Protein AF-A0A812Z014-F1 (afdb_monomer_lite)

Secondary structure (DSSP, 8-state):
------------------------TT-EEEEEEESTT--EEEEEEEEEEEEEETTEEEEEEEEEEEEEE--SS-TTTSSS--SEEEE-SSS-TTS--SSGGG--SHHHHHHHHSS--SEEEEEE--STT--EEEEESS-SSPPPTT-EEEEB----SSS--SB-B-S-SSS--SEEEEEETTEEEEEEEHHHHHHHHHSSSSEEE-TTS-SEEE-HHHHHHHHHHHHHHHHHH-HHHHHHHHHHHHHHTSHHHHTTS---EEHHHHHHHHHT---EEEE-STT-EEEE-GGGSEEESSTT--EEEE-EEE-SSS-EEE-HHHHBTEEEEEE-SSTTS-EEEEEEE-GGG-S---SSTT-PEEEE--HHHHHSTT---EEEEEETTTTEEEEEEEETT---EEEEEEEEEEE-SSEEEEE-SSSEEEEEE-TTTTSHHHHHHHHHHHHHHHTSSSEEE---GGGEEEEEE-SSHHHHHHHHHHHHHHHSPPPS-STTTT-SSS------GGGSSSS-TTTS-----SSPPP-------PPP----

Foldseek 3Di:
DDDDDDDDDDDDPPPPPDDQDDQDPDFFKAKDADDPQSQKIFIFTWWWWWWDALNFIFTAIATATQAMADDDQDCAQPLFGFLAAQALFWEDARQDDQANVPTGFPLVRRVVGHVAQSKKKWFFELDQQRWAWMATHFFPDDQDPPKDKFWWDFDGSDQQRFTATALDPPPPDQWKFKDWPNDTQDIDGRVRRVVLRVPHDFEGEKLQFAFKAAALSNQQVQLVQLLCCCVPPNVPLCVQCDDVNSVCSRSVNLQVDWRFHAPSNLVSSLVRGDWIWTNSYDPDTQTQGSSLQWFAQDPPPRTITGLYYYDPHRGIYNYLSSSNQWIWMFRCSPSRTTMIITSDGSPRVPDHRYPDPPSIWIKGDGSNCCNHRRSFIWTWMWIAVVTAIGIHGYINSDRHHYGYALLRAYLHQLWRWDDDPAQKIFTAGGPCVPPPVSVQLVVQLVVQLVPDPWDKDCDPPPRTRIMTGDPDNSSSSVSSVLSCQPRPQRPPPPNPSNPNPDDDRGDDLCRHPGSNCSNDDPSPRVDDDDDDDDDDDYDDDPPD

Sequence (544 aa):
MSEEMCPEEMSHVQLSKHQMLQPSDSAELYWQAYGADYWMWALGLVGNDTVHWGGFKGFAKVGLALTSNQPEGDLFETVAAAAGIVGLHPGCMTGNCEDSSQFNDLLTALSRDGPMQRAFTMCFNDTSSGGGRMYLGMPADAIPSQATVFPMVPASGSSNPYYSVLSSFTGQTDNVTFSFDGKVLHTVASETWNTNSLSNSQNFLDSGTHGLEIPMSVLEEVIGHVHDRIKHHDDECKHVWGKTNLENLNAKYVVTSYIDASEAMKDCALKHMHDLVINVGPENDLVISKSSFFYEKQPCSGVYHISWTKSGGDHVLLGTAYFWGKNLLFNTTDLASPTLVDLGPADGCTKDYGQIPGNAIPLHGAPGQVLGTDGTITAEVAVGTPPQTVSVQMDTGSQKFFIVHAECRRLVNCFRVLVYDYPYISLHQGNKFHDATCQTQVELLQGALLGSSMSCTNETTDGAWLSCTCQTYQQCYRGLLEAIQEKLVPSQVCGITRKACGEPVDFFPGLSQTFEPANLPSFKFAHPPGDRNLYVKCQHSCEG

pLDDT: mean 78.93, std 19.32, range [26.08, 98.44]

Structure (mmCIF, N/CA/C/O backbone):
data_AF-A0A812Z014-F1
#
_entry.id   AF-A0A812Z014-F1
#
loop_
_atom_site.group_PDB
_atom_site.id
_atom_site.type_symbol
_atom_site.label_atom_id
_atom_site.label_alt_id
_atom_site.label_comp_id
_atom_site.label_asym_id
_atom_site.label_entity_id
_atom_site.label_seq_id
_atom_site.pdbx_PDB_ins_code
_atom_site.Cartn_x
_atom_site.Cartn_y
_atom_site.Cartn_z
_atom_site.occupancy
_atom_site.B_iso_or_equiv
_atom_site.auth_seq_id
_atom_site.auth_comp_id
_atom_site.auth_asym_id
_atom_site.auth_atom_id
_atom_site.pdbx_PDB_model_num
ATOM 1 N N . MET A 1 1 ? 22.828 -63.789 -18.932 1.00 45.62 1 MET A N 1
ATOM 2 C CA . MET A 1 1 ? 23.966 -62.880 -19.169 1.00 45.62 1 MET A CA 1
ATOM 3 C C . MET A 1 1 ? 23.804 -62.336 -20.568 1.00 45.62 1 MET A C 1
ATOM 5 O O . MET A 1 1 ? 24.080 -63.048 -21.522 1.00 45.62 1 MET A O 1
ATOM 9 N N . SER A 1 2 ? 23.250 -61.139 -20.672 1.00 29.41 2 SER A N 1
ATOM 10 C CA . SER A 1 2 ? 23.149 -60.379 -21.913 1.00 29.41 2 SER A CA 1
ATOM 11 C C . SER A 1 2 ? 23.150 -58.916 -21.501 1.00 29.41 2 SER A C 1
ATOM 13 O O . SER A 1 2 ? 22.273 -58.494 -20.750 1.00 29.41 2 SER A O 1
ATOM 15 N N . GLU A 1 3 ? 24.214 -58.230 -21.894 1.00 31.92 3 GLU A N 1
ATOM 16 C CA . GLU A 1 3 ? 24.481 -56.818 -21.652 1.00 31.92 3 GLU A CA 1
ATOM 17 C C . GLU A 1 3 ? 23.421 -55.959 -22.351 1.00 31.92 3 GLU A C 1
ATOM 19 O O . GLU A 1 3 ? 23.136 -56.148 -23.534 1.00 31.92 3 GLU A O 1
ATOM 24 N N . GLU A 1 4 ? 22.824 -55.035 -21.602 1.00 32.25 4 GLU A N 1
ATOM 25 C CA . GLU A 1 4 ? 21.966 -53.977 -22.130 1.00 32.25 4 GLU A CA 1
ATOM 26 C C . GLU A 1 4 ? 22.852 -52.854 -22.680 1.00 32.25 4 GLU A C 1
ATOM 28 O O . GLU A 1 4 ? 23.591 -52.201 -21.944 1.00 32.25 4 GLU A O 1
ATOM 33 N N . MET A 1 5 ? 22.786 -52.658 -23.998 1.00 28.89 5 MET A N 1
ATOM 34 C CA . MET A 1 5 ? 23.329 -51.499 -24.700 1.00 28.89 5 MET A CA 1
ATOM 35 C C . MET A 1 5 ? 22.325 -50.341 -24.621 1.00 28.89 5 MET A C 1
ATOM 37 O O . MET A 1 5 ? 21.177 -50.485 -25.042 1.00 28.89 5 MET A O 1
ATOM 41 N N . CYS A 1 6 ? 22.772 -49.180 -24.142 1.00 29.30 6 CYS A N 1
ATOM 42 C CA . CYS A 1 6 ? 22.082 -47.904 -24.336 1.00 29.30 6 CYS A CA 1
ATOM 43 C C . CYS A 1 6 ? 22.175 -47.468 -25.811 1.00 29.30 6 CYS A C 1
ATOM 45 O O . CYS A 1 6 ? 23.275 -47.520 -26.367 1.00 29.30 6 CYS A O 1
ATOM 47 N N . PRO A 1 7 ? 21.099 -46.962 -26.440 1.00 32.66 7 PRO A N 1
ATOM 48 C CA . PRO A 1 7 ? 21.219 -46.197 -27.669 1.00 32.66 7 PRO A CA 1
ATOM 49 C C . PRO A 1 7 ? 21.417 -44.708 -27.348 1.00 32.66 7 PRO A C 1
ATOM 51 O O . PRO A 1 7 ? 20.499 -44.020 -26.900 1.00 32.66 7 PRO A O 1
ATOM 54 N N . GLU A 1 8 ? 22.631 -44.220 -27.602 1.00 36.81 8 GLU A N 1
ATOM 55 C CA . GLU A 1 8 ? 22.875 -42.829 -27.983 1.00 36.81 8 GLU A CA 1
ATOM 56 C C . GLU A 1 8 ? 22.301 -42.606 -29.387 1.00 36.81 8 GLU A C 1
ATOM 58 O O . GLU A 1 8 ? 22.712 -43.290 -30.316 1.00 36.81 8 GLU A O 1
ATOM 63 N N . GLU A 1 9 ? 21.366 -41.667 -29.536 1.00 32.03 9 GLU A N 1
ATOM 64 C CA . GLU A 1 9 ? 21.197 -40.817 -30.728 1.00 32.03 9 GLU A CA 1
ATOM 65 C C . GLU A 1 9 ? 20.033 -39.842 -30.471 1.00 32.03 9 GLU A C 1
ATOM 67 O O . GLU A 1 9 ? 18.880 -40.099 -30.812 1.00 32.03 9 GLU A O 1
ATOM 72 N N . MET A 1 10 ? 20.321 -38.689 -29.854 1.00 30.62 10 MET A N 1
ATOM 73 C CA . MET A 1 10 ? 19.490 -37.504 -30.076 1.00 30.62 10 MET A CA 1
ATOM 74 C C . MET A 1 10 ? 20.137 -36.668 -31.169 1.00 30.62 10 MET A C 1
ATOM 76 O O . MET A 1 10 ? 21.183 -36.045 -30.996 1.00 30.62 10 MET A O 1
ATOM 80 N N . SER A 1 11 ? 19.462 -36.696 -32.309 1.00 30.17 11 SER A N 1
ATOM 81 C CA . SER A 1 11 ? 19.650 -35.858 -33.478 1.00 30.17 11 SER A CA 1
ATOM 82 C C . SER A 1 11 ? 19.943 -34.398 -33.133 1.00 30.17 11 SER A C 1
ATOM 84 O O . SER A 1 11 ? 19.199 -33.753 -32.391 1.00 30.17 11 SER A O 1
ATOM 86 N N . HIS A 1 12 ? 20.979 -33.866 -33.777 1.00 28.84 12 HIS A N 1
ATOM 87 C CA . HIS A 1 12 ? 21.229 -32.442 -33.944 1.00 28.84 12 HIS A CA 1
ATOM 88 C C . HIS A 1 12 ? 19.955 -31.697 -34.370 1.00 28.84 12 HIS A C 1
ATOM 90 O O . HIS A 1 12 ? 19.551 -31.746 -35.532 1.00 28.84 12 HIS A O 1
ATOM 96 N N . VAL A 1 13 ? 19.365 -30.934 -33.450 1.00 28.14 13 VAL A N 1
ATOM 97 C CA . VAL A 1 13 ? 18.488 -29.821 -33.814 1.00 28.14 13 VAL A CA 1
ATOM 98 C C . VAL A 1 13 ? 19.397 -28.727 -34.371 1.00 28.14 13 VAL A C 1
ATOM 100 O O . VAL A 1 13 ? 20.016 -27.963 -33.633 1.00 28.14 13 VAL A O 1
ATOM 103 N N . GLN A 1 14 ? 19.528 -28.681 -35.699 1.00 26.08 14 GLN A N 1
ATOM 104 C CA . GLN A 1 14 ? 19.987 -27.481 -36.388 1.00 26.08 14 GLN A CA 1
ATOM 105 C C . GLN A 1 14 ? 18.954 -26.381 -36.130 1.00 26.08 14 GLN A C 1
ATOM 107 O O . GLN A 1 14 ? 17.949 -26.278 -36.830 1.00 26.08 14 GLN A O 1
ATOM 112 N N . LEU A 1 15 ? 19.210 -25.548 -35.120 1.00 28.95 15 LEU A N 1
ATOM 113 C CA . LEU A 1 15 ? 18.594 -24.231 -35.019 1.00 28.95 15 LEU A CA 1
ATOM 114 C C . LEU A 1 15 ? 19.005 -23.452 -36.271 1.00 28.95 15 LEU A C 1
ATOM 116 O O . LEU A 1 15 ? 20.139 -22.987 -36.406 1.00 28.95 15 LEU A O 1
ATOM 120 N N . SER A 1 16 ? 18.088 -23.376 -37.235 1.00 27.56 16 SER A N 1
ATOM 121 C CA . SER A 1 16 ? 18.219 -22.489 -38.380 1.00 27.56 16 SER A CA 1
ATOM 122 C C . SER A 1 16 ? 18.462 -21.081 -37.851 1.00 27.56 16 SER A C 1
ATOM 124 O O . SER A 1 16 ? 17.689 -20.610 -37.017 1.00 27.56 16 SER A O 1
ATOM 126 N N . LYS A 1 17 ? 19.515 -20.422 -38.343 1.00 30.55 17 LYS A N 1
ATOM 127 C CA . LYS A 1 17 ? 19.770 -18.988 -38.171 1.00 30.55 17 LYS A CA 1
ATOM 128 C C . LYS A 1 17 ? 18.557 -18.191 -38.667 1.00 30.55 17 LYS A C 1
ATOM 130 O O . LYS A 1 17 ? 18.528 -17.749 -39.812 1.00 30.55 17 LYS A O 1
ATOM 135 N N . HIS A 1 18 ? 17.541 -18.044 -37.826 1.00 31.14 18 HIS A N 1
ATOM 136 C CA . HIS A 1 18 ? 16.631 -16.918 -37.904 1.00 31.14 18 HIS A CA 1
ATOM 137 C C . HIS A 1 18 ? 17.402 -15.685 -37.453 1.00 31.14 18 HIS A C 1
ATOM 139 O O . HIS A 1 18 ? 18.286 -15.764 -36.600 1.00 31.14 18 HIS A O 1
ATOM 145 N N . GLN A 1 19 ? 17.136 -14.587 -38.150 1.00 28.58 19 GLN A N 1
ATOM 146 C CA . GLN A 1 19 ? 17.767 -13.288 -37.989 1.00 28.58 19 GLN A CA 1
ATOM 147 C C . GLN A 1 19 ? 18.010 -12.978 -36.511 1.00 28.58 19 GLN A C 1
ATOM 149 O O . GLN A 1 19 ? 17.067 -12.778 -35.753 1.00 28.58 19 GLN A O 1
ATOM 154 N N . MET A 1 20 ? 19.286 -12.923 -36.122 1.00 26.86 20 MET A N 1
ATOM 155 C CA . MET A 1 20 ? 19.689 -12.209 -34.921 1.00 26.86 20 MET A CA 1
ATOM 156 C C . MET A 1 20 ? 19.217 -10.769 -35.101 1.00 26.86 20 MET A C 1
ATOM 158 O O . MET A 1 20 ? 19.776 -10.028 -35.915 1.00 26.86 20 MET A O 1
ATOM 162 N N . LEU A 1 21 ? 18.158 -10.404 -34.383 1.00 30.67 21 LEU A N 1
ATOM 163 C CA . LEU A 1 21 ? 17.854 -9.013 -34.099 1.00 30.67 21 LEU A CA 1
ATOM 164 C C . LEU A 1 21 ? 19.139 -8.415 -33.521 1.00 30.67 21 LEU A C 1
ATOM 166 O O . LEU A 1 21 ? 19.724 -8.962 -32.586 1.00 30.67 21 LEU A O 1
ATOM 170 N N . GLN A 1 22 ? 19.646 -7.352 -34.146 1.00 29.58 22 GLN A N 1
ATOM 171 C CA . GLN A 1 22 ? 20.680 -6.550 -33.504 1.00 29.58 22 GLN A CA 1
ATOM 172 C C . GLN A 1 22 ? 20.134 -6.113 -32.138 1.00 29.58 22 GLN A C 1
ATOM 174 O O . GLN A 1 22 ? 18.942 -5.799 -32.086 1.00 29.58 22 GLN A O 1
ATOM 179 N N . PRO A 1 23 ? 20.944 -6.104 -31.061 1.00 36.41 23 PRO A N 1
ATOM 180 C CA . PRO A 1 23 ? 20.488 -5.600 -29.776 1.00 36.41 23 PRO A CA 1
ATOM 181 C C . PRO A 1 23 ? 20.097 -4.148 -30.011 1.00 36.41 23 PRO A C 1
ATOM 183 O O . PRO A 1 23 ? 20.948 -3.299 -30.275 1.00 36.41 23 PRO A O 1
ATOM 186 N N . SER A 1 24 ? 18.797 -3.892 -30.069 1.00 41.34 24 SER A N 1
ATOM 187 C CA . SER A 1 24 ? 18.290 -2.561 -30.314 1.00 41.34 24 SER A CA 1
ATOM 188 C C . SER A 1 24 ? 18.588 -1.726 -29.079 1.00 41.34 24 SER A C 1
ATOM 190 O O . SER A 1 24 ? 18.468 -2.198 -27.949 1.00 41.34 24 SER A O 1
ATOM 192 N N . ASP A 1 25 ? 18.908 -0.453 -29.282 1.00 45.00 25 ASP A N 1
ATOM 193 C CA . ASP A 1 25 ? 19.012 0.583 -28.248 1.00 45.00 25 ASP A CA 1
ATOM 194 C C . ASP A 1 25 ? 17.716 0.780 -27.408 1.00 45.00 25 ASP A C 1
ATOM 196 O O . ASP A 1 25 ? 17.571 1.788 -26.716 1.00 45.00 25 ASP A O 1
ATOM 200 N N . SER A 1 26 ? 16.761 -0.158 -27.451 1.00 56.09 26 SER A N 1
ATOM 201 C CA . SER A 1 26 ? 15.334 0.013 -27.174 1.00 56.09 26 SER A CA 1
ATOM 202 C C . SER A 1 26 ? 14.812 -0.670 -25.908 1.00 56.09 26 SER A C 1
ATOM 204 O O . SER A 1 26 ? 13.595 -0.722 -25.738 1.00 56.09 26 SER A O 1
ATOM 206 N N . ALA A 1 27 ? 15.665 -1.236 -25.047 1.00 66.31 27 ALA A N 1
ATOM 207 C CA . ALA A 1 27 ? 15.190 -1.705 -23.746 1.00 66.31 27 ALA A CA 1
ATOM 208 C C . ALA A 1 27 ? 14.760 -0.482 -22.919 1.00 66.31 27 ALA A C 1
ATOM 210 O O . ALA A 1 27 ? 15.575 0.391 -22.607 1.00 66.31 27 ALA A O 1
ATOM 211 N N . GLU A 1 28 ? 13.464 -0.389 -22.637 1.00 82.31 28 GLU A N 1
ATOM 212 C CA . GLU A 1 28 ? 12.870 0.718 -21.893 1.00 82.31 28 GLU A CA 1
ATOM 213 C C . GLU A 1 28 ? 13.277 0.593 -20.415 1.00 82.31 28 GLU A C 1
ATOM 215 O O . GLU A 1 28 ? 13.209 -0.498 -19.850 1.00 82.31 28 GLU A O 1
ATOM 220 N N . LEU A 1 29 ? 13.744 1.672 -19.782 1.00 82.62 29 LEU A N 1
ATOM 221 C CA . LEU A 1 29 ? 14.070 1.658 -18.353 1.00 82.62 29 LEU A CA 1
ATOM 222 C C . LEU A 1 29 ? 12.864 2.098 -17.534 1.00 82.62 29 LEU A C 1
ATOM 224 O O . LEU A 1 29 ? 12.111 2.983 -17.951 1.00 82.62 29 LEU A O 1
ATOM 228 N N . TYR A 1 30 ? 12.735 1.529 -16.338 1.00 84.25 30 TYR A N 1
ATOM 229 C CA . TYR A 1 30 ? 11.836 2.055 -15.320 1.00 84.25 30 TYR A CA 1
ATOM 230 C C . TYR A 1 30 ? 12.599 2.398 -14.050 1.00 84.25 30 TYR A C 1
ATOM 232 O O . TYR A 1 30 ? 13.564 1.733 -13.672 1.00 84.25 30 TYR A O 1
ATOM 240 N N . TRP A 1 31 ? 12.092 3.424 -13.385 1.00 83.31 31 TRP A N 1
ATOM 241 C CA . TRP A 1 31 ? 12.455 3.834 -12.043 1.00 83.31 31 TRP A CA 1
ATOM 242 C C . TRP A 1 31 ? 11.210 3.765 -11.179 1.00 83.31 31 TRP A C 1
ATOM 244 O O . TRP A 1 31 ? 10.155 4.210 -11.624 1.00 83.31 31 TRP A O 1
ATOM 254 N N . GLN A 1 32 ? 11.304 3.244 -9.966 1.00 81.69 32 GLN A N 1
ATOM 255 C CA . GLN A 1 32 ? 10.238 3.332 -8.975 1.00 81.69 32 GLN A CA 1
ATOM 256 C C . GLN A 1 32 ? 10.846 3.677 -7.630 1.00 81.69 32 GLN A C 1
ATOM 258 O O . GLN A 1 32 ? 11.876 3.120 -7.269 1.00 81.69 32 GLN A O 1
ATOM 263 N N . ALA A 1 33 ? 10.189 4.553 -6.882 1.00 77.38 33 ALA A N 1
ATOM 264 C CA . ALA A 1 33 ? 10.568 4.860 -5.519 1.00 77.38 33 ALA A CA 1
ATOM 265 C C . ALA A 1 33 ? 9.333 4.825 -4.615 1.00 77.38 33 ALA A C 1
ATOM 267 O O . ALA A 1 33 ? 8.218 5.066 -5.073 1.00 77.38 33 ALA A O 1
ATOM 268 N N . TYR A 1 34 ? 9.549 4.473 -3.356 1.00 75.38 34 TYR A N 1
ATOM 269 C CA . TYR A 1 34 ? 8.525 4.214 -2.355 1.00 75.38 34 TYR A CA 1
ATOM 270 C C . TYR A 1 34 ? 8.911 4.869 -1.022 1.00 75.38 34 TYR A C 1
ATOM 272 O O . TYR A 1 34 ? 10.100 5.043 -0.716 1.00 75.38 34 TYR A O 1
ATOM 280 N N . GLY A 1 35 ? 7.891 5.191 -0.223 1.00 69.25 35 GLY A N 1
ATOM 281 C CA . GLY A 1 35 ? 8.015 5.897 1.053 1.00 69.25 35 GLY A CA 1
ATOM 282 C C . GLY A 1 35 ? 8.187 7.414 0.897 1.00 69.25 35 GLY A C 1
ATOM 283 O O . GLY A 1 35 ? 8.701 7.892 -0.114 1.00 69.25 35 GLY A O 1
ATOM 284 N N . ALA A 1 36 ? 7.780 8.168 1.925 1.00 57.31 36 ALA A N 1
ATOM 285 C CA . ALA A 1 36 ? 7.699 9.637 1.916 1.00 57.31 36 ALA A CA 1
ATOM 286 C C . ALA A 1 36 ? 9.027 10.367 1.605 1.00 57.31 36 ALA A C 1
ATOM 288 O O . ALA A 1 36 ? 9.008 11.505 1.148 1.00 57.31 36 ALA A O 1
ATOM 289 N N . ASP A 1 37 ? 10.170 9.697 1.782 1.00 54.53 37 ASP A N 1
ATOM 290 C CA . ASP A 1 37 ? 11.511 10.251 1.548 1.00 54.53 37 ASP A CA 1
ATOM 291 C C . ASP A 1 37 ? 12.300 9.505 0.450 1.00 54.53 37 ASP A C 1
ATOM 293 O O . ASP A 1 37 ? 13.533 9.612 0.371 1.00 54.53 37 ASP A O 1
ATOM 297 N N . TYR A 1 38 ? 11.614 8.705 -0.377 1.00 59.06 38 TYR A N 1
ATOM 298 C CA . TYR A 1 38 ? 12.224 7.875 -1.429 1.00 59.06 38 TYR A CA 1
ATOM 299 C C . TYR A 1 38 ? 13.357 6.984 -0.910 1.00 59.06 38 TYR A C 1
ATOM 301 O O . TYR A 1 38 ? 14.344 6.698 -1.602 1.00 59.06 38 TYR A O 1
ATOM 309 N N . TRP A 1 39 ? 13.246 6.570 0.353 1.00 62.38 39 TRP A N 1
ATOM 310 C CA . TRP A 1 39 ? 14.261 5.753 0.997 1.00 62.38 39 TRP A CA 1
ATOM 311 C C . TRP A 1 39 ? 14.411 4.403 0.315 1.00 62.38 39 TRP A C 1
ATOM 313 O O . TRP A 1 39 ? 15.481 3.815 0.386 1.00 62.38 39 TRP A O 1
ATOM 323 N N . MET A 1 40 ? 13.378 3.939 -0.378 1.00 71.94 40 MET A N 1
ATOM 324 C CA . MET A 1 40 ? 13.395 2.693 -1.110 1.00 71.94 40 MET A CA 1
ATOM 325 C C . MET A 1 40 ? 13.126 2.976 -2.583 1.00 71.94 40 MET A C 1
ATOM 327 O O . MET A 1 40 ? 12.212 3.717 -2.937 1.00 71.94 40 MET A O 1
ATOM 331 N N . TRP A 1 41 ? 13.964 2.422 -3.452 1.00 78.12 41 TRP A N 1
ATOM 332 C CA . TRP A 1 41 ? 13.815 2.594 -4.889 1.00 78.12 41 TRP A CA 1
ATOM 333 C C . TRP A 1 41 ? 14.348 1.393 -5.653 1.00 78.12 41 TRP A C 1
ATOM 335 O O . TRP A 1 41 ? 15.230 0.684 -5.170 1.00 78.12 41 TRP A O 1
ATOM 345 N N . ALA A 1 42 ? 13.823 1.193 -6.857 1.00 81.94 42 ALA A N 1
ATOM 346 C CA . ALA A 1 42 ? 14.222 0.172 -7.807 1.00 81.94 42 ALA A CA 1
ATOM 347 C C . ALA A 1 42 ? 14.457 0.802 -9.185 1.00 81.94 42 ALA A C 1
ATOM 349 O O . ALA A 1 42 ? 13.652 1.601 -9.666 1.00 81.94 42 ALA A O 1
ATOM 350 N N . LEU A 1 43 ? 15.553 0.406 -9.829 1.00 84.38 43 LEU A N 1
ATOM 351 C CA . LEU A 1 43 ? 15.873 0.749 -11.212 1.00 84.38 43 LEU A CA 1
ATOM 352 C C . LEU A 1 43 ? 16.096 -0.537 -11.999 1.00 84.38 43 LEU A C 1
ATOM 354 O O . LEU A 1 43 ? 16.774 -1.466 -11.541 1.00 84.38 43 LEU A O 1
ATOM 358 N N . GLY A 1 44 ? 15.540 -0.590 -13.200 1.00 86.75 44 GLY A N 1
ATOM 359 C CA . GLY A 1 44 ? 15.596 -1.802 -13.993 1.00 86.75 44 GLY A CA 1
ATOM 360 C C . GLY A 1 44 ? 15.153 -1.622 -15.430 1.00 86.75 44 GLY A C 1
ATOM 361 O O . GLY A 1 44 ? 14.957 -0.509 -15.916 1.00 86.75 44 GLY A O 1
ATOM 362 N N . LEU A 1 45 ? 15.007 -2.759 -16.100 1.00 87.06 45 LEU A N 1
ATOM 363 C CA . LEU A 1 45 ? 14.547 -2.848 -17.481 1.00 87.06 45 LEU A CA 1
ATOM 364 C C . LEU A 1 45 ? 13.065 -3.198 -17.504 1.00 87.06 45 LEU A C 1
ATOM 366 O O . LEU A 1 45 ? 12.581 -3.899 -16.622 1.00 87.06 45 LEU A O 1
ATOM 370 N N . VAL A 1 46 ? 12.360 -2.761 -18.534 1.00 88.50 46 VAL A N 1
ATOM 371 C CA . VAL A 1 46 ? 10.988 -3.169 -18.813 1.00 88.50 46 VAL A CA 1
ATOM 372 C C . VAL A 1 46 ? 10.989 -4.109 -20.004 1.00 88.50 46 VAL A C 1
ATOM 374 O O . VAL A 1 46 ? 11.541 -3.805 -21.061 1.00 88.50 46 VAL A O 1
ATOM 377 N N . GLY A 1 47 ? 10.344 -5.252 -19.819 1.00 87.50 47 GLY A N 1
ATOM 378 C CA . GLY A 1 47 ? 10.000 -6.189 -20.874 1.00 87.50 47 GLY A CA 1
ATOM 379 C C . GLY A 1 47 ? 8.487 -6.288 -21.022 1.00 87.50 47 GLY A C 1
ATOM 380 O O . GLY A 1 47 ? 7.754 -5.975 -20.092 1.00 87.50 47 GLY A O 1
ATOM 381 N N . ASN A 1 48 ? 8.001 -6.731 -22.177 1.00 88.38 48 ASN A N 1
ATOM 382 C CA . ASN A 1 48 ? 6.636 -7.229 -22.312 1.00 88.38 48 ASN A CA 1
ATOM 383 C C . ASN A 1 48 ? 6.650 -8.751 -22.220 1.00 88.38 48 ASN A C 1
ATOM 385 O O . ASN A 1 48 ? 7.370 -9.374 -22.989 1.00 88.38 48 ASN A O 1
ATOM 389 N N . ASP A 1 49 ? 5.876 -9.360 -21.336 1.00 90.69 49 ASP A N 1
ATOM 390 C CA . ASP A 1 49 ? 5.827 -10.817 -21.218 1.00 90.69 49 ASP A CA 1
ATOM 391 C C . ASP A 1 49 ? 4.392 -11.315 -21.018 1.00 90.69 49 ASP A C 1
ATOM 393 O O . ASP A 1 49 ? 3.468 -10.555 -20.716 1.00 90.69 49 ASP A O 1
ATOM 397 N N . THR A 1 50 ? 4.197 -12.614 -21.216 1.00 91.94 50 THR A N 1
ATOM 398 C CA . THR A 1 50 ? 2.943 -13.280 -20.888 1.00 91.94 50 THR A CA 1
ATOM 399 C C . THR A 1 50 ? 2.809 -13.379 -19.375 1.00 91.94 50 THR A C 1
ATOM 401 O O . THR A 1 50 ? 3.702 -13.896 -18.704 1.00 91.94 50 THR A O 1
ATOM 404 N N . VAL A 1 51 ? 1.671 -12.935 -18.847 1.00 94.00 51 VAL A N 1
ATOM 405 C CA . VAL A 1 51 ? 1.324 -13.049 -17.430 1.00 94.00 51 VAL A CA 1
ATOM 406 C C . VAL A 1 51 ? 0.066 -13.894 -17.279 1.00 94.00 51 VAL A C 1
ATOM 408 O O . VAL A 1 51 ? -0.908 -13.719 -18.013 1.00 94.00 51 VAL A O 1
ATOM 411 N N . HIS A 1 52 ? 0.103 -14.818 -16.325 1.00 94.38 52 HIS A N 1
ATOM 412 C CA . HIS A 1 52 ? -0.996 -15.681 -15.921 1.00 94.38 52 HIS A CA 1
ATOM 413 C C . HIS A 1 52 ? -1.346 -15.393 -14.461 1.00 94.38 52 HIS A C 1
ATOM 415 O O . HIS A 1 52 ? -0.497 -15.540 -13.578 1.00 94.38 52 HIS A O 1
ATOM 421 N N . TRP A 1 53 ? -2.592 -14.993 -14.198 1.00 96.12 53 TRP A N 1
ATOM 422 C CA . TRP A 1 53 ? -3.013 -14.618 -12.850 1.00 96.12 53 TRP A CA 1
ATOM 423 C C . TRP A 1 53 ? -4.519 -14.777 -12.644 1.00 96.12 53 TRP A C 1
ATOM 425 O O . TRP A 1 53 ? -5.301 -14.335 -13.481 1.00 96.12 53 TRP A O 1
ATOM 435 N N . GLY A 1 54 ? -4.938 -15.439 -11.559 1.00 94.25 54 GLY A N 1
ATOM 436 C CA . GLY A 1 54 ? -6.361 -15.621 -11.222 1.00 94.25 54 GLY A CA 1
ATOM 437 C C . GLY A 1 54 ? -7.214 -16.236 -12.342 1.00 94.25 54 GLY A C 1
ATOM 438 O O . GLY A 1 54 ? -8.351 -15.825 -12.548 1.00 94.25 54 GLY A O 1
ATOM 439 N N . GLY A 1 55 ? -6.653 -17.166 -13.124 1.00 95.00 55 GLY A N 1
ATOM 440 C CA . GLY A 1 55 ? -7.327 -17.774 -14.282 1.00 95.00 55 GLY A CA 1
ATOM 441 C C . GLY A 1 55 ? -7.319 -16.923 -15.561 1.00 95.00 55 GLY A C 1
ATOM 442 O O . GLY A 1 55 ? -7.725 -17.410 -16.617 1.00 95.00 55 GLY A O 1
ATOM 443 N N . PHE A 1 56 ? -6.815 -15.689 -15.507 1.00 96.56 56 PHE A N 1
ATOM 444 C CA . PHE A 1 56 ? -6.634 -14.818 -16.666 1.00 96.56 56 PHE A CA 1
ATOM 445 C C . PHE A 1 56 ? -5.231 -14.940 -17.261 1.00 96.56 56 PHE A C 1
ATOM 447 O O . PHE A 1 56 ? -4.271 -15.340 -16.598 1.00 96.56 56 PHE A O 1
ATOM 454 N N . LYS A 1 57 ? -5.125 -14.580 -18.542 1.00 95.06 57 LYS A N 1
ATOM 455 C CA . LYS A 1 57 ? -3.878 -14.519 -19.303 1.00 95.06 57 LYS A CA 1
ATOM 456 C C . LYS A 1 57 ? -3.855 -13.223 -20.109 1.00 95.06 57 LYS A C 1
ATOM 458 O O . LYS A 1 57 ? -4.849 -12.913 -20.758 1.00 95.06 57 LYS A O 1
ATOM 463 N N . GLY A 1 58 ? -2.727 -12.521 -20.118 1.00 92.56 58 GLY A N 1
ATOM 464 C CA . GLY A 1 58 ? -2.526 -11.326 -20.943 1.00 92.56 58 GLY A CA 1
ATOM 465 C C . GLY A 1 58 ? -1.052 -11.061 -21.231 1.00 92.56 58 GLY A C 1
ATOM 466 O O . GLY A 1 58 ? -0.183 -11.767 -20.715 1.00 92.56 58 GLY A O 1
ATOM 467 N N . PHE A 1 59 ? -0.775 -10.067 -22.075 1.00 92.75 59 PHE A N 1
ATOM 468 C CA . PHE A 1 59 ? 0.581 -9.654 -22.426 1.00 92.75 59 PHE A CA 1
ATOM 469 C C . PHE A 1 59 ? 0.863 -8.277 -21.815 1.00 92.75 59 PHE A C 1
ATOM 471 O O . PHE A 1 59 ? 0.335 -7.251 -22.252 1.00 92.75 59 PHE A O 1
ATOM 478 N N . ALA A 1 60 ? 1.663 -8.258 -20.752 1.00 92.62 60 ALA A N 1
ATOM 479 C CA . ALA A 1 60 ? 1.832 -7.093 -19.888 1.00 92.62 60 ALA A CA 1
ATOM 480 C C . ALA A 1 60 ? 3.283 -6.616 -19.851 1.00 92.62 60 ALA A C 1
ATOM 482 O O . ALA A 1 60 ? 4.215 -7.396 -20.056 1.00 92.62 60 ALA A O 1
ATOM 483 N N . LYS A 1 61 ? 3.474 -5.332 -19.531 1.00 92.56 61 LYS A N 1
ATOM 484 C CA . LYS A 1 61 ? 4.790 -4.818 -19.157 1.00 92.56 61 LYS A CA 1
ATOM 485 C C . LYS A 1 61 ? 5.170 -5.361 -17.780 1.00 92.56 61 LYS A C 1
ATOM 487 O O . LYS A 1 61 ? 4.391 -5.266 -16.836 1.00 92.56 61 LYS A O 1
ATOM 492 N N . VAL A 1 62 ? 6.377 -5.899 -17.677 1.00 91.12 62 VAL A N 1
ATOM 493 C CA . VAL A 1 62 ? 6.985 -6.399 -16.445 1.00 91.12 62 VAL A CA 1
ATOM 494 C C . VAL A 1 62 ? 8.326 -5.700 -16.281 1.00 91.12 62 VAL A C 1
ATOM 496 O O . VAL A 1 62 ? 9.126 -5.647 -17.213 1.00 91.12 62 VAL A O 1
ATOM 499 N N . GLY A 1 63 ? 8.577 -5.132 -15.110 1.00 90.19 63 GLY A N 1
ATOM 500 C CA . GLY A 1 63 ? 9.888 -4.620 -14.736 1.00 90.19 63 GLY A CA 1
ATOM 501 C C . GLY A 1 63 ? 10.787 -5.735 -14.219 1.00 90.19 63 GLY A C 1
ATOM 502 O O . GLY A 1 63 ? 10.351 -6.572 -13.435 1.00 90.19 63 GLY A O 1
ATOM 503 N N . LEU A 1 64 ? 12.054 -5.717 -14.603 1.00 87.25 64 LEU A N 1
ATOM 504 C CA . LEU A 1 64 ? 13.110 -6.503 -13.985 1.00 87.25 64 LEU A CA 1
ATOM 505 C C . LEU A 1 64 ? 14.043 -5.554 -13.232 1.00 87.25 64 LEU A C 1
ATOM 507 O O . LEU A 1 64 ? 14.860 -4.868 -13.852 1.00 87.25 64 LEU A O 1
ATOM 511 N N . ALA A 1 65 ? 13.916 -5.496 -11.905 1.00 85.75 65 ALA A N 1
ATOM 512 C CA . ALA A 1 65 ? 14.751 -4.649 -11.060 1.00 85.75 65 ALA A CA 1
ATOM 513 C C . ALA A 1 65 ? 16.175 -5.209 -11.021 1.00 85.75 65 ALA A C 1
ATOM 515 O O . ALA A 1 65 ? 16.393 -6.342 -10.585 1.00 85.75 65 ALA A O 1
ATOM 516 N N . LEU A 1 66 ? 17.145 -4.407 -11.457 1.00 78.56 66 LEU A N 1
ATOM 517 C CA . LEU A 1 66 ? 18.561 -4.786 -11.492 1.00 78.56 66 LEU A CA 1
ATOM 518 C C . LEU A 1 66 ? 19.358 -4.141 -10.359 1.00 78.56 66 LEU A C 1
ATOM 520 O O . LEU A 1 66 ? 20.446 -4.605 -10.011 1.00 78.56 66 LEU A O 1
ATOM 524 N N . THR A 1 67 ? 18.832 -3.066 -9.781 1.00 73.50 67 THR A N 1
ATOM 525 C CA . THR A 1 67 ? 19.406 -2.429 -8.604 1.00 73.50 67 THR A CA 1
ATOM 526 C C . THR A 1 67 ? 18.317 -1.793 -7.752 1.00 73.50 67 THR A C 1
ATOM 528 O O . THR A 1 67 ? 17.285 -1.350 -8.264 1.00 73.50 67 THR A O 1
ATOM 531 N N . SER A 1 68 ? 18.556 -1.765 -6.445 1.00 74.38 68 SER A N 1
ATOM 532 C CA . SER A 1 68 ? 17.677 -1.123 -5.480 1.00 74.38 68 SER A CA 1
ATOM 533 C C . SER A 1 68 ? 18.451 -0.573 -4.288 1.00 74.38 68 SER A C 1
ATOM 535 O O . SER A 1 68 ? 19.459 -1.144 -3.861 1.00 74.38 68 SER A O 1
ATOM 537 N N . ASN A 1 69 ? 17.930 0.493 -3.699 1.00 69.50 69 ASN A N 1
ATOM 538 C CA . ASN A 1 69 ? 18.335 1.000 -2.390 1.00 69.50 69 ASN A CA 1
ATOM 539 C C . ASN A 1 69 ? 17.452 0.380 -1.301 1.00 69.50 69 ASN A C 1
ATOM 541 O O . ASN A 1 69 ? 16.244 0.253 -1.497 1.00 69.50 69 ASN A O 1
ATOM 545 N N . GLN A 1 70 ? 18.052 -0.016 -0.179 1.00 60.50 70 GLN A N 1
ATOM 546 C CA . GLN A 1 70 ? 17.332 -0.565 0.969 1.00 60.50 70 GLN A CA 1
ATOM 547 C C . GLN A 1 70 ? 17.871 -0.016 2.311 1.00 60.50 70 GLN A C 1
ATOM 549 O O . GLN A 1 70 ? 19.019 -0.318 2.671 1.00 60.50 70 GLN A O 1
ATOM 554 N N . PRO A 1 71 ? 17.026 0.691 3.081 1.00 41.31 71 PRO A N 1
ATOM 555 C CA . PRO A 1 71 ? 17.085 0.825 4.536 1.00 41.31 71 PRO A CA 1
ATOM 556 C C . PRO A 1 71 ? 16.563 -0.392 5.284 1.00 41.31 71 PRO A C 1
ATOM 558 O O . PRO A 1 71 ? 15.832 -1.193 4.725 1.00 41.31 71 PRO A O 1
ATOM 561 N N . GLU A 1 72 ? 16.925 -0.473 6.567 1.00 34.38 72 GLU A N 1
ATOM 562 C CA . GLU A 1 72 ? 16.303 -1.346 7.574 1.00 34.38 72 GLU A CA 1
ATOM 563 C C . GLU A 1 72 ? 14.774 -1.160 7.582 1.00 34.38 72 GLU A C 1
ATOM 565 O O . GLU A 1 72 ? 14.298 -0.028 7.679 1.00 34.38 72 GLU A O 1
ATOM 570 N N . GLY A 1 73 ? 14.041 -2.273 7.465 1.00 41.28 73 GLY A N 1
ATOM 571 C CA . GLY A 1 73 ? 12.613 -2.317 7.123 1.00 41.28 73 GLY A CA 1
ATOM 572 C C . GLY A 1 73 ? 12.435 -3.045 5.793 1.00 41.28 73 GLY A C 1
ATOM 573 O O . GLY A 1 73 ? 12.130 -2.441 4.768 1.00 41.28 73 GLY A O 1
ATOM 574 N N . ASP A 1 74 ? 12.789 -4.327 5.784 1.00 48.88 74 ASP A N 1
ATOM 575 C CA . ASP A 1 74 ? 13.010 -5.085 4.565 1.00 48.88 74 ASP A CA 1
ATOM 576 C C . ASP A 1 74 ? 11.712 -5.424 3.830 1.00 48.88 74 ASP A C 1
ATOM 578 O O . ASP A 1 74 ? 10.937 -6.266 4.273 1.00 48.88 74 ASP A O 1
ATOM 582 N N . LEU A 1 75 ? 11.582 -4.940 2.593 1.00 43.97 75 LEU A N 1
ATOM 583 C CA . LEU A 1 75 ? 10.669 -5.523 1.592 1.00 43.97 75 LEU A CA 1
ATOM 584 C C . LEU A 1 75 ? 10.820 -7.054 1.449 1.00 43.97 75 LEU A C 1
ATOM 586 O O . LEU A 1 75 ? 9.955 -7.723 0.886 1.00 43.97 75 LEU A O 1
ATOM 590 N N . PHE A 1 76 ? 11.969 -7.599 1.870 1.00 47.59 76 PHE A N 1
ATOM 591 C CA . PHE A 1 76 ? 12.465 -8.910 1.459 1.00 47.59 76 PHE A CA 1
ATOM 592 C C . PHE A 1 76 ? 12.985 -9.812 2.590 1.00 47.59 76 PHE A C 1
ATOM 594 O O . PHE A 1 76 ? 13.335 -10.947 2.288 1.00 47.59 76 PHE A O 1
ATOM 601 N N . GLU A 1 77 ? 13.072 -9.360 3.848 1.00 39.53 77 GLU A N 1
ATOM 602 C CA . GLU A 1 77 ? 13.590 -10.175 4.977 1.00 39.53 77 GLU A CA 1
ATOM 603 C C . GLU A 1 77 ? 12.489 -10.638 5.940 1.00 39.53 77 GLU A C 1
ATOM 605 O O . GLU A 1 77 ? 12.756 -11.377 6.890 1.00 39.53 77 GLU A O 1
ATOM 610 N N . THR A 1 78 ? 11.234 -10.259 5.696 1.00 42.53 78 THR A N 1
ATOM 611 C CA . THR A 1 78 ? 10.112 -10.758 6.495 1.00 42.53 78 THR A CA 1
ATOM 612 C C . THR A 1 78 ? 9.808 -12.210 6.115 1.00 42.53 78 THR A C 1
ATOM 614 O O . THR A 1 78 ? 10.226 -12.701 5.067 1.00 42.53 78 THR A O 1
ATOM 617 N N . VAL A 1 79 ? 9.071 -12.918 6.976 1.00 38.06 79 VAL A N 1
ATOM 618 C CA . VAL A 1 79 ? 8.741 -14.362 6.912 1.00 38.06 79 VAL A CA 1
ATOM 619 C C . VAL A 1 79 ? 8.138 -14.834 5.564 1.00 38.06 79 VAL A C 1
ATOM 621 O O . VAL A 1 79 ? 8.030 -16.032 5.327 1.00 38.06 79 VAL A O 1
ATOM 624 N N . ALA A 1 80 ? 7.793 -13.911 4.661 1.00 48.97 80 ALA A N 1
ATOM 625 C CA . ALA A 1 80 ? 7.395 -14.154 3.280 1.00 48.97 80 ALA A CA 1
ATOM 626 C C . ALA A 1 80 ? 8.070 -13.117 2.360 1.00 48.97 80 ALA A C 1
ATOM 628 O O . ALA A 1 80 ? 7.484 -12.091 2.024 1.00 48.97 80 ALA A O 1
ATOM 629 N N . ALA A 1 81 ? 9.325 -13.363 1.978 1.00 59.84 81 ALA A N 1
ATOM 630 C CA . ALA A 1 81 ? 10.061 -12.490 1.069 1.00 59.84 81 ALA A CA 1
ATOM 631 C C . ALA A 1 81 ? 9.358 -12.413 -0.299 1.00 59.84 81 ALA A C 1
ATOM 633 O O . ALA A 1 81 ? 9.344 -13.389 -1.053 1.00 59.84 81 ALA A O 1
ATOM 634 N N . ALA A 1 82 ? 8.785 -11.258 -0.641 1.00 64.44 82 ALA A N 1
ATOM 635 C CA . ALA A 1 82 ? 8.261 -11.033 -1.981 1.00 64.44 82 ALA A CA 1
ATOM 636 C C . ALA A 1 82 ? 9.424 -10.980 -2.988 1.00 64.44 82 ALA A C 1
ATOM 638 O O . ALA A 1 82 ? 10.454 -10.365 -2.751 1.00 64.44 82 ALA A O 1
ATOM 639 N N . ALA A 1 83 ? 9.291 -11.588 -4.157 1.00 75.38 83 ALA A N 1
ATOM 640 C CA . ALA A 1 83 ? 10.257 -11.441 -5.242 1.00 75.38 83 ALA A CA 1
ATOM 641 C C . ALA A 1 83 ? 10.067 -10.126 -6.020 1.00 75.38 83 ALA A C 1
ATOM 643 O O . ALA A 1 83 ? 10.849 -9.848 -6.925 1.00 75.38 83 ALA A O 1
ATOM 644 N N . GLY A 1 84 ? 9.057 -9.315 -5.699 1.00 84.06 84 GLY A N 1
ATOM 645 C CA . GLY A 1 84 ? 8.713 -8.092 -6.420 1.00 84.06 84 GLY A CA 1
ATOM 646 C C . GLY A 1 84 ? 7.428 -7.445 -5.909 1.00 84.06 84 GLY A C 1
ATOM 647 O O . GLY A 1 84 ? 6.925 -7.817 -4.851 1.00 84.06 84 GLY A O 1
ATOM 648 N N . ILE A 1 85 ? 6.889 -6.500 -6.677 1.00 88.62 85 ILE A N 1
ATOM 649 C CA . ILE A 1 85 ? 5.645 -5.781 -6.369 1.00 88.62 85 ILE A CA 1
ATOM 650 C C . ILE A 1 85 ? 4.735 -5.833 -7.592 1.00 88.62 85 ILE A C 1
ATOM 652 O O . ILE A 1 85 ? 5.196 -5.620 -8.714 1.00 88.62 85 ILE A O 1
ATOM 656 N N . VAL A 1 86 ? 3.445 -6.077 -7.371 1.00 93.31 86 VAL A N 1
ATOM 657 C CA . VAL A 1 86 ? 2.380 -5.834 -8.345 1.00 93.31 86 VAL A CA 1
ATOM 658 C C . VAL A 1 86 ? 1.588 -4.617 -7.890 1.00 93.31 86 VAL A C 1
ATOM 660 O O . VAL A 1 86 ? 0.795 -4.691 -6.953 1.00 93.31 86 VAL A O 1
ATOM 663 N N . GLY A 1 87 ? 1.792 -3.508 -8.594 1.00 93.75 87 GLY A N 1
ATOM 664 C CA . GLY A 1 87 ? 0.935 -2.340 -8.503 1.00 93.75 87 GLY A CA 1
ATOM 665 C C . GLY A 1 87 ? -0.444 -2.599 -9.116 1.00 93.75 87 GLY A C 1
ATOM 666 O O . GLY A 1 87 ? -0.549 -3.111 -10.234 1.00 93.75 87 GLY A O 1
ATOM 667 N N . LEU A 1 88 ? -1.496 -2.248 -8.381 1.00 95.31 88 LEU A N 1
ATOM 668 C CA . LEU A 1 88 ? -2.899 -2.442 -8.764 1.00 95.31 88 LEU A CA 1
ATOM 669 C C . LEU A 1 88 ? -3.581 -1.148 -9.232 1.00 95.31 88 LEU A C 1
ATOM 671 O O . LEU A 1 88 ? -4.649 -1.194 -9.855 1.00 95.31 88 LEU A O 1
ATOM 675 N N . HIS A 1 89 ? -2.955 0.004 -8.992 1.00 92.81 89 HIS A N 1
ATOM 676 C CA . HIS A 1 89 ? -3.447 1.295 -9.451 1.00 92.81 89 HIS A CA 1
ATOM 677 C C . HIS A 1 89 ? -3.372 1.411 -10.987 1.00 92.81 89 HIS A C 1
ATOM 679 O O . HIS A 1 89 ? -2.396 0.959 -11.593 1.00 92.81 89 HIS A O 1
ATOM 685 N N . PRO A 1 90 ? -4.366 2.027 -11.659 1.00 91.88 90 PRO A N 1
ATOM 686 C CA . PRO A 1 90 ? -4.296 2.288 -13.093 1.00 91.88 90 PRO A CA 1
ATOM 687 C C . PRO A 1 90 ? -3.122 3.191 -13.442 1.00 91.88 90 PRO A C 1
ATOM 689 O O . PRO A 1 90 ? -2.887 4.196 -12.771 1.00 91.88 90 PRO A O 1
ATOM 692 N N . GLY A 1 91 ? -2.399 2.864 -14.507 1.00 90.06 91 GLY A N 1
ATOM 693 C CA . GLY A 1 91 ? -1.345 3.745 -14.978 1.00 90.06 91 GLY A CA 1
ATOM 694 C C . GLY A 1 91 ? -0.320 3.068 -15.859 1.00 90.06 91 GLY A C 1
ATOM 695 O O . GLY A 1 91 ? -0.643 2.185 -16.658 1.00 90.06 91 GLY A O 1
ATOM 696 N N . CYS A 1 92 ? 0.922 3.540 -15.757 1.00 86.12 92 CYS A N 1
ATOM 697 C CA . CYS A 1 92 ? 1.962 3.190 -16.712 1.00 86.12 92 CYS A CA 1
ATOM 698 C C . CYS A 1 92 ? 3.281 2.800 -16.073 1.00 86.12 92 CYS A C 1
ATOM 700 O O . CYS A 1 92 ? 3.831 3.508 -15.229 1.00 86.12 92 CYS A O 1
ATOM 702 N N . MET A 1 93 ? 3.849 1.713 -16.593 1.00 84.25 93 MET A N 1
ATOM 703 C CA . MET A 1 93 ? 5.074 1.119 -16.073 1.00 84.25 93 MET A CA 1
ATOM 704 C C . MET A 1 93 ? 6.266 2.087 -16.071 1.00 84.25 93 MET A C 1
ATOM 706 O O . MET A 1 93 ? 7.118 2.031 -15.188 1.00 84.25 93 MET A O 1
ATOM 710 N N . THR A 1 94 ? 6.328 2.999 -17.040 1.00 78.12 94 THR A N 1
ATOM 711 C CA . THR A 1 94 ? 7.445 3.941 -17.217 1.00 78.12 94 THR A CA 1
ATOM 712 C C . THR A 1 94 ? 7.101 5.389 -16.899 1.00 78.12 94 THR A C 1
ATOM 714 O O . THR A 1 94 ? 7.925 6.265 -17.142 1.00 78.12 94 THR A O 1
ATOM 717 N N . GLY A 1 95 ? 5.922 5.619 -16.302 1.00 68.12 95 GLY A N 1
ATOM 718 C CA . GLY A 1 95 ? 5.510 6.903 -15.734 1.00 68.12 95 GLY A CA 1
ATOM 719 C C . GLY A 1 95 ? 5.572 8.058 -16.727 1.00 68.12 95 GLY A C 1
ATOM 720 O O . GLY A 1 95 ? 6.443 8.897 -16.585 1.00 68.12 95 GLY A O 1
ATOM 721 N N . ASN A 1 96 ? 4.698 8.066 -17.742 1.00 67.94 96 ASN A N 1
ATOM 722 C CA . ASN A 1 96 ? 4.603 9.129 -18.762 1.00 67.94 96 ASN A CA 1
ATOM 723 C C . ASN A 1 96 ? 3.261 9.109 -19.519 1.00 67.94 96 ASN A C 1
ATOM 725 O O . ASN A 1 96 ? 3.199 9.491 -20.685 1.00 67.94 96 ASN A O 1
ATOM 729 N N . CYS A 1 97 ? 2.198 8.584 -18.915 1.00 76.62 97 CYS A N 1
ATOM 730 C CA . CYS A 1 97 ? 0.923 8.520 -19.619 1.00 76.62 97 CYS A CA 1
ATOM 731 C C . CYS A 1 97 ? 0.162 9.816 -19.419 1.00 76.62 97 CYS A C 1
ATOM 733 O O . CYS A 1 97 ? 0.004 10.257 -18.291 1.00 76.62 97 CYS A O 1
ATOM 735 N N . GLU A 1 98 ? -0.276 10.435 -20.508 1.00 76.06 98 GLU A N 1
ATOM 736 C CA . GLU A 1 98 ? -1.041 11.686 -20.462 1.00 76.06 98 GLU A CA 1
ATOM 737 C C . GLU A 1 98 ? -2.528 11.409 -20.211 1.00 76.06 98 GLU A C 1
ATOM 739 O O . GLU A 1 98 ? -3.215 12.191 -19.551 1.00 76.06 98 GLU A O 1
ATOM 744 N N . ASP A 1 99 ? -3.016 10.261 -20.687 1.00 82.75 99 ASP A N 1
ATOM 745 C CA . ASP A 1 99 ? -4.405 9.839 -20.555 1.00 82.75 99 ASP A CA 1
ATOM 746 C C . ASP A 1 99 ? -4.541 8.324 -20.316 1.00 82.75 99 ASP A C 1
ATOM 748 O O . ASP A 1 99 ? -3.601 7.540 -20.479 1.00 82.75 99 ASP A O 1
ATOM 752 N N . SER A 1 100 ? -5.746 7.913 -19.917 1.00 81.38 100 SER A N 1
ATOM 753 C CA . SER A 1 100 ? -6.064 6.533 -19.549 1.00 81.38 100 SER A CA 1
ATOM 754 C C . SER A 1 100 ? -6.041 5.541 -20.714 1.00 81.38 100 SER A C 1
ATOM 756 O O . SER A 1 100 ? -5.918 4.340 -20.482 1.00 81.38 100 SER A O 1
ATOM 758 N N . SER A 1 101 ? -6.103 6.002 -21.968 1.00 84.25 101 SER A N 1
ATOM 759 C CA . SER A 1 101 ? -5.980 5.125 -23.141 1.00 84.25 101 SER A CA 1
ATOM 760 C C . SER A 1 101 ? -4.559 4.585 -23.323 1.00 84.25 101 SER A C 1
ATOM 762 O O . SER A 1 101 ? -4.360 3.578 -24.003 1.00 84.25 101 SER A O 1
ATOM 764 N N . GLN A 1 102 ? -3.574 5.226 -22.685 1.00 87.69 102 GLN A N 1
ATOM 765 C CA . GLN A 1 102 ? -2.166 4.832 -22.717 1.00 87.69 102 GLN A CA 1
ATOM 766 C C . GLN A 1 102 ? -1.783 3.868 -21.584 1.00 87.69 102 GLN A C 1
ATOM 768 O O . GLN A 1 102 ? -0.660 3.351 -21.578 1.00 87.69 102 GLN A O 1
ATOM 773 N N . PHE A 1 103 ? -2.694 3.615 -20.635 1.00 91.00 103 PHE A N 1
ATOM 774 C CA . PHE A 1 103 ? -2.430 2.756 -19.484 1.00 91.00 103 PHE A CA 1
ATOM 775 C C . PHE A 1 103 ? -1.994 1.352 -19.909 1.00 91.00 103 PHE A C 1
ATOM 777 O O . PHE A 1 103 ? -2.534 0.735 -20.830 1.00 91.00 103 PHE A O 1
ATOM 784 N N . ASN A 1 104 ? -0.957 0.858 -19.238 1.00 91.31 104 ASN A N 1
ATOM 785 C CA . ASN A 1 104 ? -0.309 -0.416 -19.538 1.00 91.31 104 ASN A CA 1
ATOM 786 C C . ASN A 1 104 ? 0.106 -1.186 -18.279 1.00 91.31 104 ASN A C 1
ATOM 788 O O . ASN A 1 104 ? 0.914 -2.112 -18.372 1.00 91.31 104 ASN A O 1
ATOM 792 N N . ASP A 1 105 ? -0.463 -0.819 -17.127 1.00 93.50 105 ASP A N 1
ATOM 793 C CA . ASP A 1 105 ? -0.406 -1.613 -15.904 1.00 93.50 105 ASP A CA 1
ATOM 794 C C . ASP A 1 105 ? -0.966 -3.031 -16.117 1.00 93.50 105 ASP A C 1
ATOM 796 O O . ASP A 1 105 ? -1.671 -3.319 -17.094 1.00 93.50 105 ASP A O 1
ATOM 800 N N . LEU A 1 106 ? -0.651 -3.929 -15.181 1.00 95.31 106 LEU A N 1
ATOM 801 C CA . LEU A 1 106 ? -0.978 -5.348 -15.300 1.00 95.31 106 LEU A CA 1
ATOM 802 C C . LEU A 1 106 ? -2.484 -5.592 -15.472 1.00 95.31 106 LEU A C 1
ATOM 804 O O . LEU A 1 106 ? -2.881 -6.362 -16.346 1.00 95.31 106 LEU A O 1
ATOM 808 N N . LEU A 1 107 ? -3.331 -4.937 -14.674 1.00 96.44 107 LEU A N 1
ATOM 809 C CA . LEU A 1 107 ? -4.778 -5.158 -14.734 1.00 96.44 107 LEU A CA 1
ATOM 810 C C . LEU A 1 107 ? -5.372 -4.622 -16.038 1.00 96.44 107 LEU A C 1
ATOM 812 O O . LEU A 1 107 ? -6.248 -5.261 -16.623 1.00 96.44 107 LEU A O 1
ATOM 816 N N . THR A 1 108 ? -4.869 -3.490 -16.532 1.00 95.00 108 THR A N 1
ATOM 817 C CA . THR A 1 108 ? -5.247 -2.964 -17.848 1.00 95.00 108 THR A CA 1
ATOM 818 C C . THR A 1 108 ? -4.835 -3.924 -18.966 1.00 95.00 108 THR A C 1
ATOM 820 O O . THR A 1 108 ? -5.636 -4.193 -19.858 1.00 95.00 108 THR A O 1
ATOM 823 N N . ALA A 1 109 ? -3.637 -4.516 -18.905 1.00 94.50 109 ALA A N 1
ATOM 824 C CA . ALA A 1 109 ? -3.196 -5.513 -19.882 1.00 94.50 109 ALA A CA 1
ATOM 825 C C . ALA A 1 109 ? -4.066 -6.785 -19.862 1.00 94.50 109 ALA A C 1
ATOM 827 O O . ALA A 1 109 ? -4.509 -7.242 -20.915 1.00 94.50 109 ALA A O 1
ATOM 828 N N . LEU A 1 110 ? -4.382 -7.320 -18.677 1.00 96.06 110 LEU A N 1
ATOM 829 C CA . LEU A 1 110 ? -5.275 -8.479 -18.529 1.00 96.06 110 LEU A CA 1
ATOM 830 C C . LEU A 1 110 ? -6.704 -8.188 -19.021 1.00 96.06 110 LEU A C 1
ATOM 832 O O . LEU A 1 110 ? -7.362 -9.081 -19.554 1.00 96.06 110 LEU A O 1
ATOM 836 N N . SER A 1 111 ? -7.178 -6.949 -18.860 1.00 95.94 111 SER A N 1
ATOM 837 C CA . SER A 1 111 ? -8.502 -6.516 -19.322 1.00 95.94 111 SER A CA 1
ATOM 838 C C . SER A 1 111 ? -8.560 -6.247 -20.826 1.00 95.94 111 SER A C 1
ATOM 840 O O . SER A 1 111 ? -9.555 -6.561 -21.471 1.00 95.94 111 SER A O 1
ATOM 842 N N . ARG A 1 112 ? -7.488 -5.696 -21.404 1.00 93.94 112 ARG A N 1
ATOM 843 C CA . ARG A 1 112 ? -7.374 -5.439 -22.846 1.00 93.94 112 ARG A CA 1
ATOM 844 C C . ARG A 1 112 ? -7.222 -6.733 -23.644 1.00 93.94 112 ARG A C 1
ATOM 846 O O . ARG A 1 112 ? -7.844 -6.878 -24.693 1.00 93.94 112 ARG A O 1
ATOM 853 N N . ASP A 1 113 ? -6.379 -7.646 -23.165 1.00 89.62 113 ASP A N 1
ATOM 854 C CA . ASP A 1 113 ? -5.991 -8.850 -23.911 1.00 89.62 113 ASP A CA 1
ATOM 855 C C . ASP A 1 113 ? -6.877 -10.068 -23.580 1.00 89.62 113 ASP A C 1
ATOM 857 O O . ASP A 1 113 ? -6.833 -11.081 -24.282 1.00 89.62 113 ASP A O 1
ATOM 861 N N . GLY A 1 114 ? -7.684 -9.979 -22.519 1.00 86.44 114 GLY A N 1
ATOM 862 C CA . GLY A 1 114 ? -8.555 -11.044 -22.029 1.00 86.44 114 GLY A CA 1
ATOM 863 C C . GLY A 1 114 ? -9.983 -10.567 -21.738 1.00 86.44 114 GLY A C 1
ATOM 864 O O . GLY A 1 114 ? -10.302 -9.395 -21.887 1.00 86.44 114 GLY A O 1
ATOM 865 N N . PRO A 1 115 ? -10.885 -11.464 -21.302 1.00 91.25 115 PRO A N 1
ATOM 866 C CA . PRO A 1 115 ? -12.267 -11.104 -20.979 1.00 91.25 115 PRO A CA 1
ATOM 867 C C . PRO A 1 115 ? -12.414 -10.422 -19.607 1.00 91.25 115 PRO A C 1
ATOM 869 O O . PRO A 1 115 ? -13.539 -10.239 -19.144 1.00 91.25 115 PRO A O 1
ATOM 872 N N . MET A 1 116 ? -11.313 -10.119 -18.911 1.00 96.50 116 MET A N 1
ATOM 873 C CA . MET A 1 116 ? -11.349 -9.574 -17.555 1.00 96.50 116 MET A CA 1
ATOM 874 C C . MET A 1 116 ? -11.935 -8.160 -17.576 1.00 96.50 116 MET A C 1
ATOM 876 O O . MET A 1 116 ? -11.445 -7.285 -18.285 1.00 96.50 116 MET A O 1
ATOM 880 N N . GLN A 1 117 ? -12.955 -7.897 -16.770 1.00 97.00 117 GLN A N 1
ATOM 881 C CA . GLN A 1 117 ? -13.347 -6.524 -16.465 1.00 97.00 117 GLN A CA 1
ATOM 882 C C . GLN A 1 117 ? -12.298 -5.925 -15.518 1.00 97.00 117 GLN A C 1
ATOM 884 O O . GLN A 1 117 ? -11.872 -6.609 -14.594 1.00 97.00 117 GLN A O 1
ATOM 889 N N . ARG A 1 118 ? -11.840 -4.682 -15.727 1.00 96.69 118 ARG A N 1
ATOM 890 C CA . ARG A 1 118 ? -10.786 -4.076 -14.888 1.00 96.69 118 ARG A CA 1
ATOM 891 C C . ARG A 1 118 ? -11.298 -3.752 -13.478 1.00 96.69 118 ARG A C 1
ATOM 893 O O . ARG A 1 118 ? -11.593 -2.607 -13.148 1.00 96.69 118 ARG A O 1
ATOM 900 N N . ALA A 1 119 ? -11.405 -4.766 -12.641 1.00 97.88 119 ALA A N 1
ATOM 901 C CA . ALA A 1 119 ? -11.795 -4.681 -11.247 1.00 97.88 119 ALA A CA 1
ATOM 902 C C . ALA A 1 119 ? -11.121 -5.808 -10.465 1.00 97.88 119 ALA A C 1
ATOM 904 O O . ALA A 1 119 ? -10.660 -6.792 -11.051 1.00 97.88 119 ALA A O 1
ATOM 905 N N . PHE A 1 120 ? -11.056 -5.660 -9.150 1.00 98.44 120 PHE A N 1
ATOM 906 C CA . PHE A 1 120 ? -10.595 -6.722 -8.268 1.00 98.44 120 PHE A CA 1
ATOM 907 C C . PHE A 1 120 ? -11.177 -6.557 -6.870 1.00 98.44 120 PHE A C 1
ATOM 909 O O . PHE A 1 120 ? -11.446 -5.443 -6.429 1.00 98.44 120 PHE A O 1
ATOM 916 N N . THR A 1 121 ? -11.340 -7.670 -6.162 1.00 98.44 121 THR A N 1
ATOM 917 C CA . THR A 1 121 ? -11.716 -7.681 -4.746 1.00 98.44 121 THR A CA 1
ATOM 918 C C . THR A 1 121 ? -10.543 -8.173 -3.914 1.00 98.44 121 THR A C 1
ATOM 920 O O . THR A 1 121 ? -9.983 -9.223 -4.223 1.00 98.44 121 THR A O 1
ATOM 923 N N . MET A 1 122 ? -10.193 -7.452 -2.851 1.00 97.75 122 MET A N 1
ATOM 924 C CA . MET A 1 122 ? -9.271 -7.924 -1.819 1.00 97.75 122 MET A CA 1
ATOM 925 C C . MET A 1 122 ? -10.062 -8.291 -0.566 1.00 97.75 122 MET A C 1
ATOM 927 O O . MET A 1 122 ? -10.844 -7.489 -0.059 1.00 97.75 122 MET A O 1
ATOM 931 N N . CYS A 1 123 ? -9.851 -9.506 -0.073 1.00 96.62 123 CYS A N 1
ATOM 932 C CA . CYS A 1 123 ? -10.356 -9.976 1.205 1.00 96.62 123 CYS A CA 1
ATOM 933 C C . CYS A 1 123 ? -9.183 -10.193 2.153 1.00 96.62 123 CYS A C 1
ATOM 935 O O . CYS A 1 123 ? -8.355 -11.067 1.889 1.00 96.62 123 CYS A O 1
ATOM 937 N N . PHE A 1 124 ? -9.109 -9.418 3.236 1.00 93.19 124 PHE A N 1
ATOM 938 C CA . PHE A 1 124 ? -8.102 -9.608 4.283 1.00 93.19 124 PHE A CA 1
ATOM 939 C C . PHE A 1 124 ? -8.762 -10.305 5.457 1.00 93.19 124 PHE A C 1
ATOM 941 O O . PHE A 1 124 ? -9.721 -9.800 6.041 1.00 93.19 124 PHE A O 1
ATOM 948 N N . ASN A 1 125 ? -8.249 -11.477 5.797 1.00 88.56 125 ASN A N 1
ATOM 949 C CA . ASN A 1 125 ? -8.756 -12.243 6.912 1.00 88.56 125 ASN A CA 1
ATOM 950 C C . ASN A 1 125 ? -8.237 -11.637 8.224 1.00 88.56 125 ASN A C 1
ATOM 952 O O . ASN A 1 125 ? -7.043 -11.395 8.361 1.00 88.56 125 ASN A O 1
ATOM 956 N N . ASP A 1 126 ? -9.120 -11.425 9.196 1.00 81.19 126 ASP A N 1
ATOM 957 C CA . ASP A 1 126 ? -8.774 -10.904 10.523 1.00 81.19 126 ASP A CA 1
ATOM 958 C C . ASP A 1 126 ? -8.359 -11.999 11.521 1.00 81.19 126 ASP A C 1
ATOM 960 O O . ASP A 1 126 ? -8.070 -11.722 12.687 1.00 81.19 126 ASP A O 1
ATOM 964 N N . THR A 1 127 ? -8.311 -13.257 11.074 1.00 78.56 127 THR A N 1
ATOM 965 C CA . THR A 1 127 ? -7.785 -14.372 11.873 1.00 78.56 127 THR A CA 1
ATOM 966 C C . THR A 1 127 ? -6.273 -14.266 12.099 1.00 78.56 127 THR A C 1
ATOM 968 O O . THR A 1 127 ? -5.549 -13.577 11.381 1.00 78.56 127 THR A O 1
ATOM 971 N N . SER A 1 128 ? -5.759 -15.058 13.046 1.00 64.62 128 SER A N 1
ATOM 972 C CA . SER A 1 128 ? -4.328 -15.156 13.380 1.00 64.62 128 SER A CA 1
ATOM 973 C C . SER A 1 128 ? -3.405 -15.520 12.209 1.00 64.62 128 SER A C 1
ATOM 975 O O . SER A 1 128 ? -2.189 -15.406 12.335 1.00 64.62 128 SER A O 1
ATOM 977 N N . SER A 1 129 ? -3.956 -15.948 11.069 1.00 67.94 129 SER A N 1
ATOM 978 C CA . SER A 1 129 ? -3.187 -16.262 9.865 1.00 67.94 129 SER A CA 1
ATOM 979 C C . SER A 1 129 ? -2.820 -15.043 9.009 1.00 67.94 129 SER A C 1
ATOM 981 O O . SER A 1 129 ? -1.914 -15.176 8.195 1.00 67.94 129 SER A O 1
ATOM 983 N N . GLY A 1 130 ? -3.494 -13.893 9.174 1.00 67.19 130 GLY A N 1
ATOM 984 C CA . GLY A 1 130 ? -3.222 -12.602 8.511 1.00 67.19 130 GLY A CA 1
ATOM 985 C C . GLY A 1 130 ? -3.344 -12.530 6.982 1.00 67.19 130 GLY A C 1
ATOM 986 O O . GLY A 1 130 ? -3.312 -11.436 6.427 1.00 67.19 130 GLY A O 1
ATOM 987 N N . GLY A 1 131 ? -3.494 -13.668 6.299 1.00 85.94 131 GLY A N 1
ATOM 988 C CA . GLY A 1 131 ? -3.621 -13.749 4.845 1.00 85.94 131 GLY A CA 1
ATOM 989 C C . GLY A 1 131 ? -5.026 -13.424 4.339 1.00 85.94 131 GLY A C 1
ATOM 990 O O . GLY A 1 131 ? -5.792 -12.675 4.942 1.00 85.94 131 GLY A O 1
ATOM 991 N N . GLY A 1 132 ? -5.405 -14.018 3.211 1.00 94.31 132 GLY A N 1
ATOM 992 C CA . GLY A 1 132 ? -6.711 -13.743 2.628 1.00 94.31 132 GLY A CA 1
ATOM 993 C C . GLY A 1 132 ? -6.879 -14.279 1.220 1.00 94.31 132 GLY A C 1
ATOM 994 O O . GLY A 1 132 ? -6.296 -15.302 0.849 1.00 94.31 132 GLY A O 1
ATOM 995 N N . ARG A 1 133 ? -7.701 -13.589 0.432 1.00 96.56 133 ARG A N 1
ATOM 996 C CA . ARG A 1 133 ? -7.934 -13.914 -0.977 1.00 96.56 133 ARG A CA 1
ATOM 997 C C . ARG A 1 133 ? -8.077 -12.656 -1.810 1.00 96.56 133 ARG A C 1
ATOM 999 O O . ARG A 1 133 ? -8.667 -11.676 -1.366 1.00 96.56 133 ARG A O 1
ATOM 1006 N N . MET A 1 134 ? -7.594 -12.721 -3.038 1.00 97.56 134 MET A N 1
ATOM 1007 C CA . MET A 1 134 ? -7.858 -11.733 -4.067 1.00 97.56 134 MET A CA 1
ATOM 1008 C C . MET A 1 134 ? -8.655 -12.372 -5.196 1.00 97.56 134 MET A C 1
ATOM 1010 O O . MET A 1 134 ? -8.446 -13.529 -5.559 1.00 97.56 134 MET A O 1
ATOM 1014 N N . TYR A 1 135 ? -9.572 -11.603 -5.760 1.00 98.00 135 TYR A N 1
ATOM 1015 C CA . TYR A 1 135 ? -10.430 -12.024 -6.853 1.00 98.00 135 TYR A CA 1
ATOM 1016 C C . TYR A 1 135 ? -10.301 -11.026 -7.996 1.00 98.00 135 TYR A C 1
ATOM 1018 O O . TYR A 1 135 ? -10.394 -9.823 -7.762 1.00 98.00 135 TYR A O 1
ATOM 1026 N N . LEU A 1 136 ? -10.081 -11.509 -9.218 1.00 98.12 136 LEU A N 1
ATOM 1027 C CA . LEU A 1 136 ? -9.947 -10.657 -10.401 1.00 98.12 136 LEU A CA 1
ATOM 1028 C C . LEU A 1 136 ? -11.265 -10.560 -11.175 1.00 98.12 136 LEU A C 1
ATOM 1030 O O . LEU A 1 136 ? -12.016 -11.535 -11.295 1.00 98.12 136 LEU A O 1
ATOM 1034 N N . GLY A 1 137 ? -11.504 -9.383 -11.745 1.00 98.06 137 GLY A N 1
ATOM 1035 C CA . GLY A 1 137 ? -12.723 -9.045 -12.462 1.00 98.06 137 GLY A CA 1
ATOM 1036 C C . GLY A 1 137 ? -13.871 -8.603 -11.556 1.00 98.06 137 GLY A C 1
ATOM 1037 O O . GLY A 1 137 ? -13.738 -8.518 -10.335 1.00 98.06 137 GLY A O 1
ATOM 1038 N N . MET A 1 138 ? -15.010 -8.293 -12.175 1.00 97.69 138 MET A N 1
ATOM 1039 C CA . MET A 1 138 ? -16.245 -8.016 -11.439 1.00 97.69 138 MET A CA 1
ATOM 1040 C C . MET A 1 138 ? -16.850 -9.318 -10.898 1.00 97.69 138 MET A C 1
ATOM 1042 O O . MET A 1 138 ? -16.804 -10.325 -11.608 1.00 97.69 138 MET A O 1
ATOM 1046 N N . PRO A 1 139 ? -17.461 -9.315 -9.699 1.00 96.44 139 PRO A N 1
ATOM 1047 C CA . PRO A 1 139 ? -18.127 -10.498 -9.163 1.00 96.44 139 PRO A CA 1
ATOM 1048 C C . PRO A 1 139 ? -19.151 -11.077 -10.148 1.00 96.44 139 PRO A C 1
ATOM 1050 O O . PRO A 1 139 ? -19.936 -10.336 -10.741 1.00 96.44 139 PRO A O 1
ATOM 1053 N N . ALA A 1 140 ? -19.149 -12.403 -10.322 1.00 93.00 140 ALA A N 1
ATOM 1054 C CA . ALA A 1 140 ? -20.142 -13.086 -11.157 1.00 93.00 140 ALA A CA 1
ATOM 1055 C C . ALA A 1 140 ? -21.565 -12.989 -10.570 1.00 93.00 140 ALA A C 1
ATOM 1057 O O . ALA A 1 140 ? -22.547 -12.919 -11.313 1.00 93.00 140 ALA A O 1
ATOM 1058 N N . ASP A 1 141 ? -21.661 -12.963 -9.240 1.00 91.94 141 ASP A N 1
ATOM 1059 C CA . ASP A 1 141 ? -22.901 -12.728 -8.506 1.00 91.94 141 ASP A CA 1
ATOM 1060 C C . ASP A 1 141 ? -23.175 -11.229 -8.329 1.00 91.94 141 ASP A C 1
ATOM 1062 O O . ASP A 1 141 ? -22.277 -10.388 -8.382 1.00 91.94 141 ASP A O 1
ATOM 1066 N N . ALA A 1 142 ? -24.432 -10.881 -8.052 1.00 91.38 142 ALA A N 1
ATOM 1067 C CA . ALA A 1 142 ? -24.800 -9.500 -7.767 1.00 91.38 142 ALA A CA 1
ATOM 1068 C C . ALA A 1 142 ? -24.067 -8.956 -6.524 1.00 91.38 142 ALA A C 1
ATOM 1070 O O . ALA A 1 142 ? -23.966 -9.629 -5.491 1.00 91.38 142 ALA A O 1
ATOM 1071 N N . ILE A 1 143 ? -23.617 -7.699 -6.615 1.00 95.19 143 ILE A N 1
ATOM 1072 C CA . ILE A 1 143 ? -23.111 -6.943 -5.464 1.00 95.19 143 ILE A CA 1
ATOM 1073 C C . ILE A 1 143 ? -24.223 -6.89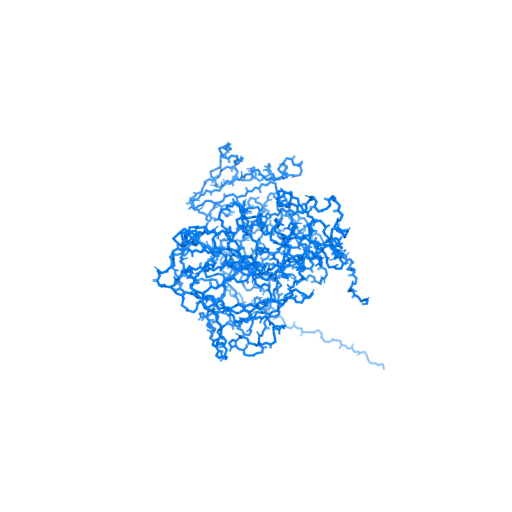6 -4.399 1.00 95.19 143 ILE A C 1
ATOM 1075 O O . ILE A 1 143 ? -25.369 -6.587 -4.743 1.00 95.19 143 ILE A O 1
ATOM 1079 N N . PRO A 1 144 ? -23.930 -7.224 -3.124 1.00 93.88 144 PRO A N 1
ATOM 1080 C CA . PRO A 1 144 ? -24.934 -7.203 -2.067 1.00 93.88 144 PRO A CA 1
ATOM 1081 C C . PRO A 1 144 ? -25.604 -5.831 -1.947 1.00 93.88 144 PRO A C 1
ATOM 1083 O O . PRO A 1 144 ? -24.933 -4.806 -2.005 1.00 93.88 144 PRO A O 1
ATOM 1086 N N . SER A 1 145 ? -26.919 -5.797 -1.728 1.00 93.12 145 SER A N 1
ATOM 1087 C CA . SER A 1 145 ? -27.674 -4.537 -1.633 1.00 93.12 145 SER A CA 1
ATOM 1088 C C . SER A 1 145 ? -27.276 -3.663 -0.442 1.00 93.12 145 SER A C 1
ATOM 1090 O O . SER A 1 145 ? -27.575 -2.477 -0.434 1.00 93.12 145 SER A O 1
ATOM 1092 N N . GLN A 1 146 ? -26.654 -4.259 0.575 1.00 92.81 146 GLN A N 1
ATOM 1093 C CA . GLN A 1 146 ? -26.134 -3.578 1.759 1.00 92.81 146 GLN A CA 1
ATOM 1094 C C . GLN A 1 146 ? -24.685 -3.094 1.604 1.00 92.81 146 GLN A C 1
ATOM 1096 O O . GLN A 1 146 ? -24.137 -2.564 2.563 1.00 92.81 146 GLN A O 1
ATOM 1101 N N . ALA A 1 147 ? -24.044 -3.342 0.458 1.00 95.56 147 ALA A N 1
ATOM 1102 C CA . ALA A 1 147 ? -22.681 -2.889 0.225 1.00 95.56 147 ALA A CA 1
ATOM 1103 C C . ALA A 1 147 ? -22.636 -1.358 0.131 1.00 95.56 147 ALA A C 1
ATOM 1105 O O . ALA A 1 147 ? -23.497 -0.742 -0.502 1.00 95.56 147 ALA A O 1
ATOM 1106 N N . THR A 1 148 ? -21.610 -0.756 0.725 1.00 95.06 148 THR A N 1
ATOM 1107 C CA . THR A 1 148 ? -21.41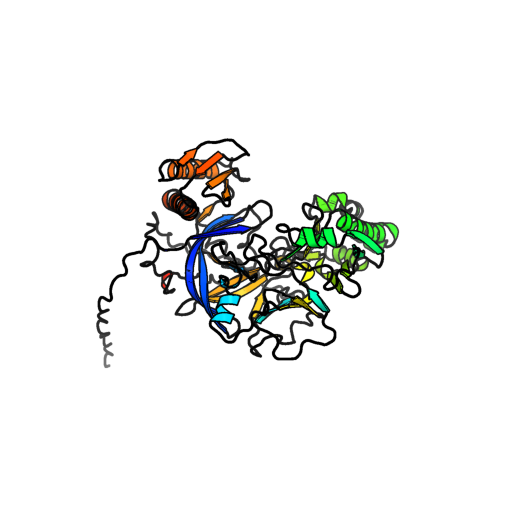5 0.698 0.692 1.00 95.06 148 THR A CA 1
ATOM 1108 C C . THR A 1 148 ? -20.529 1.058 -0.490 1.00 95.06 148 THR A C 1
ATOM 1110 O O . THR A 1 148 ? -19.474 0.454 -0.682 1.00 95.06 148 THR A O 1
ATOM 1113 N N . VAL A 1 149 ? -20.946 2.038 -1.292 1.00 94.19 149 VAL A N 1
ATOM 1114 C CA . VAL A 1 149 ? -20.227 2.458 -2.501 1.00 94.19 149 VAL A CA 1
ATOM 1115 C C . VAL A 1 149 ? -19.644 3.847 -2.298 1.00 94.19 149 VAL A C 1
ATOM 1117 O O . VAL A 1 149 ? -20.370 4.821 -2.103 1.00 94.19 149 VAL A O 1
ATOM 1120 N N . PHE A 1 150 ? -18.327 3.944 -2.419 1.00 93.00 150 PHE A N 1
ATOM 1121 C CA . PHE A 1 150 ? -17.577 5.179 -2.285 1.00 93.00 150 PHE A CA 1
ATOM 1122 C C . PHE A 1 150 ? -17.091 5.658 -3.660 1.00 93.00 150 PHE A C 1
ATOM 1124 O O . PHE A 1 150 ? -16.463 4.881 -4.391 1.00 93.00 150 PHE A O 1
ATOM 1131 N N . PRO A 1 151 ? -17.339 6.929 -4.028 1.00 91.75 151 PRO A N 1
ATOM 1132 C CA . PRO A 1 151 ? -16.699 7.524 -5.193 1.00 91.75 151 PRO A CA 1
ATOM 1133 C C . PRO A 1 151 ? -15.191 7.592 -4.968 1.00 91.75 151 PRO A C 1
ATOM 1135 O O . PRO A 1 151 ? -14.746 8.015 -3.897 1.00 91.75 151 PRO A O 1
ATOM 1138 N N . MET A 1 152 ? -14.411 7.234 -5.985 1.00 91.06 152 MET A N 1
ATOM 1139 C CA . MET A 1 152 ? -12.969 7.454 -5.982 1.00 91.06 152 MET A CA 1
ATOM 1140 C C . MET A 1 152 ? -12.569 8.566 -6.952 1.00 91.06 152 MET A C 1
ATOM 1142 O O . MET A 1 152 ? -13.294 8.888 -7.896 1.00 91.06 152 MET A O 1
ATOM 1146 N N . VAL A 1 153 ? -11.398 9.155 -6.713 1.00 86.00 153 VAL A N 1
ATOM 1147 C CA . VAL A 1 153 ? -10.762 10.088 -7.649 1.00 86.00 153 VAL A CA 1
ATOM 1148 C C . VAL A 1 153 ? -10.570 9.393 -9.010 1.00 86.00 153 VAL A C 1
ATOM 1150 O O . VAL A 1 153 ? -10.069 8.266 -9.040 1.00 86.00 153 VAL A O 1
ATOM 1153 N N . PRO A 1 154 ? -10.962 10.025 -10.136 1.00 84.81 154 PRO A N 1
ATOM 1154 C CA . PRO A 1 154 ? -10.725 9.479 -11.468 1.00 84.81 154 PRO A CA 1
ATOM 1155 C C . PRO A 1 154 ? -9.246 9.200 -11.710 1.00 84.81 154 PRO A C 1
ATOM 1157 O O . PRO A 1 154 ? -8.389 10.011 -11.358 1.00 84.81 154 PRO A O 1
ATOM 1160 N N . ALA A 1 155 ? -8.949 8.087 -12.373 1.00 76.81 155 ALA A N 1
ATOM 1161 C CA . ALA A 1 155 ? -7.577 7.791 -12.745 1.00 76.81 155 ALA A CA 1
ATOM 1162 C C . ALA A 1 155 ? -7.149 8.734 -13.878 1.00 76.81 155 ALA A C 1
ATOM 1164 O O . ALA A 1 155 ? -7.664 8.653 -14.995 1.00 76.81 155 ALA A O 1
ATOM 1165 N N . SER A 1 156 ? -6.208 9.631 -13.595 1.00 72.38 156 SER A N 1
ATOM 1166 C CA . SER A 1 156 ? -5.592 10.506 -14.590 1.00 72.38 156 SER A CA 1
ATOM 1167 C C . SER A 1 156 ? -4.128 10.127 -14.804 1.00 72.38 156 SER A C 1
ATOM 1169 O O . SER A 1 156 ? -3.492 9.500 -13.960 1.00 72.38 156 SER A O 1
ATOM 1171 N N . GLY A 1 157 ? -3.588 10.486 -15.969 1.00 58.41 157 GLY A N 1
ATOM 1172 C CA . GLY A 1 157 ? -2.185 10.242 -16.301 1.00 58.41 157 GLY A CA 1
ATOM 1173 C C . GLY A 1 157 ? -1.178 11.029 -15.444 1.00 58.41 157 GLY A C 1
ATOM 1174 O O . GLY A 1 157 ? 0.003 10.691 -15.383 1.00 58.41 157 GLY A O 1
ATOM 1175 N N . SER A 1 158 ? -1.636 12.067 -14.739 1.00 55.34 158 SER A N 1
ATOM 1176 C CA . SER A 1 158 ? -0.802 12.946 -13.917 1.00 55.34 158 SER A CA 1
ATOM 1177 C C . SER A 1 158 ? -0.607 12.422 -12.488 1.00 55.34 158 SER A C 1
ATOM 1179 O O . SER A 1 158 ? -1.594 12.213 -11.793 1.00 55.34 158 SER A O 1
ATOM 1181 N N . SER A 1 159 ? 0.662 12.283 -12.081 1.00 58.09 159 SER A N 1
ATOM 1182 C CA . SER A 1 159 ? 1.309 12.282 -10.742 1.00 58.09 159 SER A CA 1
ATOM 1183 C C . SER A 1 159 ? 0.656 11.691 -9.476 1.00 58.09 159 SER A C 1
ATOM 1185 O O . SER A 1 159 ? 1.366 11.596 -8.478 1.00 58.09 159 SER A O 1
ATOM 1187 N N . ASN A 1 160 ? -0.610 11.272 -9.460 1.00 64.94 160 ASN A N 1
ATOM 1188 C CA . ASN A 1 160 ? -1.260 10.697 -8.281 1.00 64.94 160 ASN A CA 1
ATOM 1189 C C . ASN A 1 160 ? -1.510 9.191 -8.492 1.00 64.94 160 ASN A C 1
ATOM 1191 O O . ASN A 1 160 ? -2.547 8.812 -9.037 1.00 64.94 160 ASN A O 1
ATOM 1195 N N . PRO A 1 161 ? -0.560 8.311 -8.122 1.00 70.06 161 PRO A N 1
ATOM 1196 C CA . PRO A 1 161 ? -0.676 6.870 -8.331 1.00 70.06 161 PRO A CA 1
ATOM 1197 C C . PRO A 1 161 ? -1.513 6.166 -7.251 1.00 70.06 161 PRO A C 1
ATOM 1199 O O . PRO A 1 161 ? -1.283 4.989 -6.986 1.00 70.06 161 PRO A O 1
ATOM 1202 N N . TYR A 1 162 ? -2.458 6.865 -6.622 1.00 82.94 162 TYR A N 1
ATOM 1203 C CA . TYR A 1 162 ? -3.159 6.367 -5.448 1.00 82.94 162 TYR A CA 1
ATOM 1204 C C . TYR A 1 162 ? -4.677 6.399 -5.606 1.00 82.94 162 TYR A C 1
ATOM 1206 O O . TYR A 1 162 ? -5.261 7.368 -6.092 1.00 82.94 162 TYR A O 1
ATOM 1214 N N . TYR A 1 163 ? -5.330 5.345 -5.114 1.00 87.12 163 TYR A N 1
ATOM 1215 C CA . TYR A 1 163 ? -6.777 5.345 -4.947 1.00 87.12 163 TYR A CA 1
ATOM 1216 C C . TYR A 1 163 ? -7.157 6.261 -3.784 1.00 87.12 163 TYR A C 1
ATOM 1218 O O . TYR A 1 163 ? -6.665 6.084 -2.675 1.00 87.12 163 TYR A O 1
ATOM 1226 N N . SER A 1 164 ? -8.084 7.191 -4.003 1.00 87.06 164 SER A N 1
ATOM 1227 C CA . SER A 1 164 ? -8.543 8.129 -2.972 1.00 87.06 164 SER A CA 1
ATOM 1228 C C . SER A 1 164 ? -10.062 8.220 -2.952 1.00 87.06 164 SER A C 1
ATOM 1230 O O . SER A 1 164 ? -10.676 8.373 -4.007 1.00 87.06 164 SER A O 1
ATOM 1232 N N . VAL A 1 165 ? -10.669 8.153 -1.762 1.00 85.31 165 VAL A N 1
ATOM 1233 C CA . VAL A 1 165 ? -12.125 8.282 -1.570 1.00 85.31 165 VAL A CA 1
ATOM 1234 C C . VAL A 1 165 ? -12.534 9.751 -1.500 1.00 85.31 165 VAL A C 1
ATOM 1236 O O . VAL A 1 165 ? -11.943 10.534 -0.759 1.00 85.31 165 VAL A O 1
ATOM 1239 N N . LEU A 1 166 ? -13.596 10.114 -2.219 1.00 82.69 166 LEU A N 1
ATOM 1240 C CA . LEU A 1 166 ? -14.191 11.449 -2.186 1.00 82.69 166 LEU A CA 1
ATOM 1241 C C . LEU A 1 166 ? -15.328 11.548 -1.157 1.00 82.69 166 LEU A C 1
ATOM 1243 O O . LEU A 1 166 ? -16.067 10.595 -0.922 1.00 82.69 166 LEU A O 1
ATOM 1247 N N . SER A 1 167 ? -15.507 12.744 -0.593 1.00 77.00 167 SER A N 1
ATOM 1248 C CA . SER A 1 167 ? -16.475 13.028 0.483 1.00 77.00 167 SER A CA 1
ATOM 1249 C C . SER A 1 167 ? -17.939 13.239 0.037 1.00 77.00 167 SER A C 1
ATOM 1251 O O . SER A 1 167 ? -18.802 13.523 0.864 1.00 77.00 167 SER A O 1
ATOM 1253 N N . SER A 1 168 ? -18.260 13.161 -1.262 1.00 66.75 168 SER A N 1
ATOM 1254 C CA . SER A 1 168 ? -19.629 12.946 -1.782 1.00 66.75 168 SER A CA 1
ATOM 1255 C C . SER A 1 168 ? -19.664 12.898 -3.316 1.00 66.75 168 SER A C 1
ATOM 1257 O O . SER A 1 168 ? -18.835 13.504 -3.990 1.00 66.75 168 SER A O 1
ATOM 1259 N N . PHE A 1 169 ? -20.692 12.241 -3.870 1.00 56.03 169 PHE A N 1
ATOM 1260 C CA . PHE A 1 169 ? -21.086 12.352 -5.286 1.00 56.03 169 PHE A CA 1
ATOM 1261 C C . PHE A 1 169 ? -21.868 13.646 -5.599 1.00 56.03 169 PHE A C 1
ATOM 1263 O O . PHE A 1 169 ? -22.016 14.013 -6.761 1.00 56.03 169 PHE A O 1
ATOM 1270 N N . THR A 1 170 ? -22.428 14.307 -4.579 1.00 50.19 170 THR A N 1
ATOM 1271 C CA . THR A 1 170 ? -23.526 15.282 -4.732 1.00 50.19 170 THR A CA 1
ATOM 1272 C C . THR A 1 170 ? -23.191 16.703 -4.275 1.00 50.19 170 THR A C 1
ATOM 1274 O O . THR A 1 170 ? -24.049 17.579 -4.371 1.00 50.19 170 THR A O 1
ATOM 1277 N N . GLY A 1 171 ? -21.969 16.963 -3.790 1.00 55.06 171 GLY A N 1
ATOM 1278 C CA . GLY A 1 171 ? -21.543 18.300 -3.355 1.00 55.06 171 GLY A CA 1
ATOM 1279 C C . GLY A 1 171 ? -22.289 18.827 -2.121 1.00 55.06 171 GLY A C 1
ATOM 1280 O O . GLY A 1 171 ? -22.388 20.038 -1.950 1.00 55.06 171 GLY A O 1
ATOM 1281 N N . GLN A 1 172 ? -22.852 17.937 -1.292 1.00 53.66 172 GLN A N 1
ATOM 1282 C CA . GLN A 1 172 ? -23.742 18.276 -0.166 1.00 53.66 172 GLN A CA 1
ATOM 1283 C C . GLN A 1 172 ? -23.202 17.904 1.226 1.00 53.66 172 GLN A C 1
ATOM 1285 O O . GLN A 1 172 ? -23.968 17.812 2.183 1.00 53.66 172 GLN A O 1
ATOM 1290 N N . THR A 1 173 ? -21.898 17.699 1.380 1.00 58.38 173 THR A N 1
ATOM 1291 C CA . THR A 1 173 ? -21.282 17.491 2.698 1.00 58.38 173 THR A CA 1
ATOM 1292 C C . THR A 1 173 ? -20.402 18.677 3.032 1.00 58.38 173 THR A C 1
ATOM 1294 O O . THR A 1 173 ? -19.452 18.957 2.308 1.00 58.38 173 THR A O 1
ATOM 1297 N N . ASP A 1 174 ? -20.691 19.366 4.135 1.00 75.81 174 ASP A N 1
ATOM 1298 C CA . ASP A 1 174 ? -19.848 20.484 4.567 1.00 75.81 174 ASP A CA 1
ATOM 1299 C C . ASP A 1 174 ? -18.523 19.973 5.163 1.00 75.81 174 ASP A C 1
ATOM 1301 O O . ASP A 1 174 ? -17.482 20.600 4.970 1.00 75.81 174 ASP A O 1
ATOM 1305 N N . ASN A 1 175 ? -18.529 18.809 5.836 1.00 89.56 175 ASN A N 1
ATOM 1306 C CA . ASN A 1 175 ? -17.349 18.273 6.517 1.00 89.56 175 ASN A CA 1
ATOM 1307 C C . ASN A 1 175 ? -17.239 16.738 6.499 1.00 89.56 175 ASN A C 1
ATOM 1309 O O . ASN A 1 175 ? -18.244 16.035 6.574 1.00 89.56 175 ASN A O 1
ATOM 1313 N N . VAL A 1 176 ? -15.996 16.254 6.528 1.00 91.62 176 VAL A N 1
ATOM 1314 C CA . VAL A 1 176 ? -15.581 14.902 6.922 1.00 91.62 176 VAL A CA 1
ATOM 1315 C C . VAL A 1 176 ? -15.318 14.887 8.425 1.00 91.62 176 VAL A C 1
ATOM 1317 O O . VAL A 1 176 ? -14.666 15.795 8.947 1.00 91.62 176 VAL A O 1
ATOM 1320 N N . THR A 1 177 ? -15.809 13.873 9.137 1.00 94.75 177 THR A N 1
ATOM 1321 C CA . THR A 1 177 ? -15.608 13.768 10.593 1.00 94.75 177 THR A CA 1
ATOM 1322 C C . THR A 1 177 ? -14.948 12.461 10.990 1.00 94.75 177 THR A C 1
ATOM 1324 O O . THR A 1 177 ? -15.245 11.406 10.441 1.00 94.75 177 THR A O 1
ATOM 1327 N N . PHE A 1 178 ? -14.068 12.542 11.979 1.00 96.81 178 PHE A N 1
ATOM 1328 C CA . PHE A 1 178 ? -13.446 11.401 12.633 1.00 96.81 178 PHE A CA 1
ATOM 1329 C C . PHE A 1 178 ? -14.155 11.202 13.957 1.00 96.81 178 PHE A C 1
ATOM 1331 O O . PHE A 1 178 ? -14.225 12.135 14.761 1.00 96.81 178 PHE A O 1
ATOM 1338 N N . SER A 1 179 ? -14.673 10.008 14.201 1.00 97.25 179 SER A N 1
ATOM 1339 C CA . SER A 1 179 ? -15.377 9.692 15.433 1.00 97.25 179 SER A CA 1
ATOM 1340 C C . SER A 1 179 ? -14.903 8.386 16.050 1.00 97.25 179 SER A C 1
ATOM 1342 O O . SER A 1 179 ? -14.493 7.453 15.362 1.00 97.25 179 SER A O 1
ATOM 1344 N N . PHE A 1 180 ? -14.931 8.355 17.377 1.00 96.94 180 PHE A N 1
ATOM 1345 C CA . PHE A 1 180 ? -14.489 7.237 18.198 1.00 96.94 180 PHE A CA 1
ATOM 1346 C C . PHE A 1 180 ? -15.366 7.188 19.448 1.00 96.94 180 PHE A C 1
ATOM 1348 O O . PHE A 1 180 ? -15.578 8.221 20.087 1.00 96.94 180 PHE A O 1
ATOM 1355 N N . ASP A 1 181 ? -15.920 6.017 19.775 1.00 94.69 181 ASP A N 1
ATOM 1356 C CA . ASP A 1 181 ? -16.910 5.860 20.861 1.00 94.69 181 ASP A CA 1
ATOM 1357 C C . ASP A 1 181 ? -18.096 6.850 20.728 1.00 94.69 181 ASP A C 1
ATOM 1359 O O . ASP A 1 181 ? -18.541 7.482 21.685 1.00 94.69 181 ASP A O 1
ATOM 1363 N N . GLY A 1 182 ? -18.555 7.088 19.490 1.00 93.56 182 GLY A N 1
ATOM 1364 C CA . GLY A 1 182 ? -19.640 8.031 19.174 1.00 93.56 182 GLY A CA 1
ATOM 1365 C C . GLY A 1 182 ? -19.311 9.520 19.380 1.00 93.56 182 GLY A C 1
ATOM 1366 O O . GLY A 1 182 ? -20.156 10.373 19.105 1.00 93.56 182 GLY A O 1
ATOM 1367 N N . LYS A 1 183 ? -18.100 9.862 19.838 1.00 95.94 183 LYS A N 1
ATOM 1368 C CA . LYS A 1 183 ? -17.614 11.241 19.972 1.00 95.94 183 LYS A CA 1
ATOM 1369 C C . LYS A 1 183 ? -16.891 11.653 18.692 1.00 95.94 183 LYS A C 1
ATOM 1371 O O . LYS A 1 183 ? -15.971 10.967 18.259 1.00 95.94 183 LYS A O 1
ATOM 1376 N N . VAL A 1 184 ? -17.243 12.811 18.134 1.00 96.31 184 VAL A N 1
ATOM 1377 C CA . VAL A 1 184 ? -16.451 13.446 17.069 1.00 96.31 184 VAL A CA 1
ATOM 1378 C C . VAL A 1 184 ? -15.142 13.964 17.668 1.00 96.31 184 VAL A C 1
ATOM 1380 O O . VAL A 1 184 ? -15.154 14.789 18.583 1.00 96.31 184 VAL A O 1
ATOM 1383 N N . LEU A 1 185 ? -14.022 13.451 17.168 1.00 94.75 185 LEU A N 1
ATOM 1384 C CA . LEU A 1 185 ? -12.667 13.813 17.577 1.00 94.75 185 LEU A CA 1
ATOM 1385 C C . LEU A 1 185 ? -12.112 14.961 16.734 1.00 94.75 185 LEU A C 1
ATOM 1387 O O . LEU A 1 185 ? -11.433 15.846 17.246 1.00 94.75 185 LEU A O 1
ATOM 1391 N N . HIS A 1 186 ? -12.398 14.934 15.433 1.00 93.38 186 HIS A N 1
ATOM 1392 C CA . HIS A 1 186 ? -11.830 15.865 14.471 1.00 93.38 186 HIS A CA 1
ATOM 1393 C C . HIS A 1 186 ? -12.773 16.072 13.285 1.00 93.38 186 HIS A C 1
ATOM 1395 O O . HIS A 1 186 ? -13.563 15.187 12.948 1.00 93.38 186 HIS A O 1
ATOM 1401 N N . THR A 1 187 ? -12.667 17.236 12.649 1.00 92.81 187 THR A N 1
ATOM 1402 C CA . THR A 1 187 ? -13.523 17.650 11.537 1.00 92.81 187 THR A CA 1
ATOM 1403 C C . THR A 1 187 ? -12.675 18.362 10.495 1.00 92.81 187 THR A C 1
ATOM 1405 O O . THR A 1 187 ? -11.977 19.319 10.824 1.00 92.81 187 THR A O 1
ATOM 1408 N N . VAL A 1 188 ? -12.783 17.930 9.242 1.00 90.12 188 VAL A N 1
ATOM 1409 C CA . VAL A 1 188 ? -12.096 18.513 8.085 1.00 90.12 188 VAL A CA 1
ATOM 1410 C C . VAL A 1 188 ? -13.152 18.963 7.086 1.00 90.12 188 VAL A C 1
ATOM 1412 O O . VAL A 1 188 ? -14.105 18.232 6.834 1.00 90.12 188 VAL A O 1
ATOM 1415 N N . ALA A 1 189 ? -13.004 20.147 6.493 1.00 89.62 189 ALA A N 1
ATOM 1416 C CA . ALA A 1 189 ? -13.912 20.578 5.431 1.00 89.62 189 ALA A CA 1
ATOM 1417 C C . ALA A 1 189 ? -13.822 19.621 4.229 1.00 89.62 189 ALA A C 1
ATOM 1419 O O . ALA A 1 189 ? -12.726 19.232 3.822 1.00 89.62 189 ALA A O 1
ATOM 1420 N N . SER A 1 190 ? -14.956 19.266 3.625 1.00 87.75 190 SER A N 1
ATOM 1421 C CA . SER A 1 190 ? -14.999 18.327 2.490 1.00 87.75 190 SER A CA 1
ATOM 1422 C C . SER A 1 190 ? -14.158 18.786 1.294 1.00 87.75 190 SER A C 1
ATOM 1424 O O . SER A 1 190 ? -13.530 17.970 0.620 1.00 87.75 190 SER A O 1
ATOM 1426 N N . GLU A 1 191 ? -14.099 20.098 1.045 1.00 84.44 191 GLU A N 1
ATOM 1427 C CA . GLU A 1 191 ? -13.241 20.690 0.012 1.00 84.44 191 GLU A CA 1
ATOM 1428 C C . GLU A 1 191 ? -11.757 20.439 0.300 1.00 84.44 191 GLU A C 1
ATOM 1430 O O . GLU A 1 191 ? -11.024 20.033 -0.600 1.00 84.44 191 GLU A O 1
ATOM 1435 N N . THR A 1 192 ? -11.325 20.603 1.554 1.00 86.00 192 THR A N 1
ATOM 1436 C CA . THR A 1 192 ? -9.957 20.285 1.982 1.00 86.00 192 THR A CA 1
ATOM 1437 C C . THR A 1 192 ? -9.681 18.792 1.841 1.00 86.00 192 THR A C 1
ATOM 1439 O O . THR A 1 192 ? -8.670 18.424 1.255 1.00 86.00 192 THR A O 1
ATOM 1442 N N . TRP A 1 193 ? -10.598 17.921 2.283 1.00 85.88 193 TRP A N 1
ATOM 1443 C CA . TRP A 1 193 ? -10.459 16.469 2.115 1.00 85.88 193 TRP A CA 1
ATOM 1444 C C . TRP A 1 193 ? -10.284 16.070 0.645 1.00 85.88 193 TRP A C 1
ATOM 1446 O O . TRP A 1 193 ? -9.381 15.300 0.307 1.00 85.88 193 TRP A O 1
ATOM 1456 N N . ASN A 1 194 ? -11.130 16.606 -0.238 1.00 82.75 194 ASN A N 1
ATOM 1457 C CA . ASN A 1 194 ? -11.082 16.320 -1.670 1.00 82.75 194 ASN A CA 1
ATOM 1458 C C . ASN A 1 194 ? -9.834 16.933 -2.319 1.00 82.75 194 ASN A C 1
ATOM 1460 O O . ASN A 1 194 ? -9.208 16.285 -3.148 1.00 82.75 194 ASN A O 1
ATOM 1464 N N . THR A 1 195 ? -9.427 18.142 -1.922 1.00 81.12 195 THR A N 1
ATOM 1465 C CA . THR A 1 195 ? -8.192 18.776 -2.414 1.00 81.12 195 THR A CA 1
ATOM 1466 C C . THR A 1 195 ? -6.977 17.941 -2.034 1.00 81.12 195 THR A C 1
ATOM 1468 O O . THR A 1 195 ? -6.183 17.610 -2.905 1.00 81.12 195 THR A O 1
ATOM 1471 N N . ASN A 1 196 ? -6.891 17.502 -0.778 1.00 76.00 196 ASN A N 1
ATOM 1472 C CA . ASN A 1 196 ? -5.847 16.602 -0.285 1.00 76.00 196 ASN A CA 1
ATOM 1473 C C . ASN A 1 196 ? -5.867 15.243 -1.016 1.00 76.00 196 ASN A C 1
ATOM 1475 O O . ASN A 1 196 ? -4.828 14.630 -1.247 1.00 76.00 196 ASN A O 1
ATOM 1479 N N . SER A 1 197 ? -7.047 14.777 -1.429 1.00 73.50 197 SER A N 1
ATOM 1480 C CA . SER A 1 197 ? -7.191 13.574 -2.264 1.00 73.50 197 SER A CA 1
ATOM 1481 C C . SER A 1 197 ? -6.689 13.785 -3.702 1.00 73.50 197 SER A C 1
ATOM 1483 O O . SER A 1 197 ? -6.271 12.833 -4.352 1.00 73.50 197 SER A O 1
ATOM 1485 N N . LEU A 1 198 ? -6.727 15.022 -4.213 1.00 67.56 198 LEU A N 1
ATOM 1486 C CA . LEU A 1 198 ? -6.354 15.379 -5.587 1.00 67.56 198 LEU A CA 1
ATOM 1487 C C . LEU A 1 198 ? -4.894 15.844 -5.723 1.00 67.56 198 LEU A C 1
ATOM 1489 O O . LEU A 1 198 ? -4.281 15.625 -6.766 1.00 67.56 198 LEU A O 1
ATOM 1493 N N . SER A 1 199 ? -4.329 16.494 -4.705 1.00 66.19 199 SER A N 1
ATOM 1494 C CA . SER A 1 199 ? -2.950 16.984 -4.708 1.00 66.19 199 SER A CA 1
ATOM 1495 C C . SER A 1 199 ? -2.007 15.926 -4.138 1.00 66.19 199 SER A C 1
ATOM 1497 O O . SER A 1 199 ? -1.951 15.777 -2.921 1.00 66.19 199 SER A O 1
ATOM 1499 N N . ASN A 1 200 ? -1.290 15.210 -5.014 1.00 55.84 200 ASN A N 1
ATOM 1500 C CA . ASN A 1 200 ? -0.204 14.260 -4.721 1.00 55.84 200 ASN A CA 1
ATOM 1501 C C . ASN A 1 200 ? -0.157 13.761 -3.259 1.00 55.84 200 ASN A C 1
ATOM 1503 O O . ASN A 1 200 ? 0.667 14.220 -2.461 1.00 55.84 200 ASN A O 1
ATOM 1507 N N . SER A 1 201 ? -0.991 12.754 -2.962 1.00 57.28 201 SER A N 1
ATOM 1508 C CA . SER A 1 201 ? -0.855 11.820 -1.828 1.00 57.28 201 SER A CA 1
ATOM 1509 C C . SER A 1 201 ? -1.050 12.374 -0.412 1.00 57.28 201 SER A C 1
ATOM 1511 O O . SER A 1 201 ? -0.137 12.330 0.406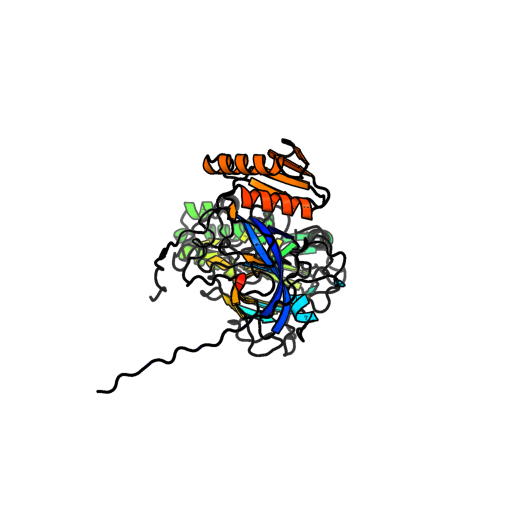 1.00 57.28 201 SER A O 1
ATOM 1513 N N . GLN A 1 202 ? -2.262 12.827 -0.077 1.00 71.62 202 GLN A N 1
ATOM 1514 C CA . GLN A 1 202 ? -2.617 13.072 1.327 1.00 71.62 202 GLN A CA 1
ATOM 1515 C C . GLN A 1 202 ? -3.705 12.110 1.838 1.00 71.62 202 GLN A C 1
ATOM 1517 O O . GLN A 1 202 ? -3.494 11.468 2.860 1.00 71.62 202 GLN A O 1
ATOM 1522 N N . ASN A 1 203 ? -4.814 11.898 1.124 1.00 87.19 203 ASN A N 1
ATOM 1523 C CA . ASN A 1 203 ? -5.836 10.935 1.568 1.00 87.19 203 ASN A CA 1
ATOM 1524 C C . ASN A 1 203 ? -5.963 9.764 0.594 1.00 87.19 203 ASN A C 1
ATOM 1526 O O . ASN A 1 203 ? -6.545 9.944 -0.475 1.00 87.19 203 ASN A O 1
ATOM 1530 N N . PHE A 1 204 ? -5.435 8.582 0.914 1.00 90.31 204 PHE A N 1
ATOM 1531 C CA . PHE A 1 204 ? -5.432 7.463 -0.038 1.00 90.31 204 PHE A CA 1
ATOM 1532 C C . PHE A 1 204 ? -5.499 6.068 0.593 1.00 90.31 204 PHE A C 1
ATOM 1534 O O . PHE A 1 204 ? -5.261 5.908 1.786 1.00 90.31 204 PHE A O 1
ATOM 1541 N N . LEU A 1 205 ? -5.853 5.069 -0.225 1.00 93.50 205 LEU A N 1
ATOM 1542 C CA . LEU A 1 205 ? -5.849 3.648 0.110 1.00 93.50 205 LEU A CA 1
ATOM 1543 C C . LEU A 1 205 ? -4.624 2.955 -0.466 1.00 93.50 205 LEU A C 1
ATOM 1545 O O . LEU A 1 205 ? -4.384 3.002 -1.676 1.00 93.50 205 LEU A O 1
ATOM 1549 N N . ASP A 1 206 ? -3.911 2.233 0.387 1.00 92.88 206 ASP A N 1
ATOM 1550 C CA . ASP A 1 206 ? -2.692 1.554 -0.019 1.00 92.88 206 ASP A CA 1
ATOM 1551 C C . ASP A 1 206 ? -2.467 0.247 0.747 1.00 92.88 206 ASP A C 1
ATOM 1553 O O . ASP A 1 206 ? -1.988 0.242 1.877 1.00 92.88 206 ASP A O 1
ATOM 1557 N N . SER A 1 207 ? -2.767 -0.887 0.112 1.00 93.06 207 SER A N 1
ATOM 1558 C CA . SER A 1 207 ? -2.467 -2.211 0.665 1.00 93.06 207 SER A CA 1
ATOM 1559 C C . SER A 1 207 ? -0.968 -2.506 0.785 1.00 93.06 207 SER A C 1
ATOM 1561 O O . SER A 1 207 ? -0.616 -3.486 1.436 1.00 93.06 207 SER A O 1
ATOM 1563 N N . GLY A 1 208 ? -0.109 -1.720 0.128 1.00 88.50 208 GLY A N 1
ATOM 1564 C CA . GLY A 1 208 ? 1.345 -1.787 0.238 1.00 88.50 208 GLY A CA 1
ATOM 1565 C C . GLY A 1 208 ? 1.909 -0.977 1.409 1.00 88.50 208 GLY A C 1
ATOM 1566 O O . GLY A 1 208 ? 3.096 -1.102 1.712 1.00 88.50 208 GLY A O 1
ATOM 1567 N N . THR A 1 209 ? 1.072 -0.187 2.088 1.00 86.81 209 THR A N 1
ATOM 1568 C CA . THR A 1 209 ? 1.446 0.564 3.287 1.00 86.81 209 THR A CA 1
ATOM 1569 C C . THR A 1 209 ? 0.839 -0.066 4.535 1.00 86.81 209 THR A C 1
ATOM 1571 O O . THR A 1 209 ? -0.337 -0.432 4.586 1.00 86.81 209 THR A O 1
ATOM 1574 N N . HIS A 1 210 ? 1.654 -0.174 5.579 1.00 87.00 210 HIS A N 1
ATOM 1575 C CA . HIS A 1 210 ? 1.241 -0.780 6.830 1.00 87.00 210 HIS A CA 1
ATOM 1576 C C . HIS A 1 210 ? 0.207 0.035 7.595 1.00 87.00 210 HIS A C 1
ATOM 1578 O O . HIS A 1 210 ? 0.282 1.257 7.689 1.00 87.00 210 HIS A O 1
ATOM 1584 N N . GLY A 1 211 ? -0.698 -0.686 8.245 1.00 92.00 211 GLY A N 1
ATOM 1585 C CA . GLY A 1 211 ? -1.511 -0.153 9.316 1.00 92.00 211 GLY A CA 1
ATOM 1586 C C . GLY A 1 211 ? -2.409 0.997 8.885 1.00 92.00 211 GLY A C 1
ATOM 1587 O O . GLY A 1 211 ? -3.109 0.904 7.877 1.00 92.00 211 GLY A O 1
ATOM 1588 N N . LEU A 1 212 ? -2.451 2.041 9.705 1.00 94.94 212 LEU A N 1
ATOM 1589 C CA . LEU A 1 212 ? -3.243 3.245 9.476 1.00 94.94 212 LEU A CA 1
ATOM 1590 C C . LEU A 1 212 ? -2.385 4.460 9.818 1.00 94.94 212 LEU A C 1
ATOM 1592 O O . LEU A 1 212 ? -1.959 4.567 10.965 1.00 94.94 212 LEU A O 1
ATOM 1596 N N . GLU A 1 213 ? -2.224 5.409 8.897 1.00 93.06 213 GLU A N 1
ATOM 1597 C CA . GLU A 1 213 ? -1.679 6.725 9.246 1.00 93.06 213 GLU A CA 1
ATOM 1598 C C . GLU A 1 213 ? -2.809 7.753 9.324 1.00 93.06 213 GLU A C 1
ATOM 1600 O O . GLU A 1 213 ? -3.594 7.906 8.389 1.00 93.06 213 GLU A O 1
ATOM 1605 N N . ILE A 1 214 ? -2.909 8.469 10.440 1.00 93.81 214 ILE A N 1
ATOM 1606 C CA . ILE A 1 214 ? -3.960 9.472 10.678 1.00 93.81 214 ILE A CA 1
ATOM 1607 C C . ILE A 1 214 ? -3.384 10.764 11.257 1.00 93.81 214 ILE A C 1
ATOM 1609 O O . ILE A 1 214 ? -2.290 10.736 11.835 1.00 93.81 214 ILE A O 1
ATOM 1613 N N . PRO A 1 215 ? -4.119 11.893 11.170 1.00 92.00 215 PRO A N 1
ATOM 1614 C CA . PRO A 1 215 ? -3.684 13.138 11.778 1.00 92.00 215 PRO A CA 1
ATOM 1615 C C . PRO A 1 215 ? -3.343 12.941 13.253 1.00 92.00 215 PRO A C 1
ATOM 1617 O O . PRO A 1 215 ? -4.080 12.294 14.004 1.00 92.00 215 PRO A O 1
ATOM 1620 N N . MET A 1 216 ? -2.235 13.549 13.676 1.00 91.12 216 MET A N 1
ATOM 1621 C CA . MET A 1 216 ? -1.741 13.468 15.052 1.00 91.12 216 MET A CA 1
ATOM 1622 C C . MET A 1 216 ? -2.835 13.787 16.081 1.00 91.12 216 MET A C 1
ATOM 1624 O O . MET A 1 216 ? -2.964 13.084 17.075 1.00 91.12 216 MET A O 1
ATOM 1628 N N . SER A 1 217 ? -3.658 14.805 15.815 1.00 91.81 217 SER A N 1
ATOM 1629 C CA . SER A 1 217 ? -4.768 15.217 16.683 1.00 91.81 217 SER A CA 1
ATOM 1630 C C . SER A 1 217 ? -5.804 14.108 16.901 1.00 91.81 217 SER A C 1
ATOM 1632 O O . SER A 1 217 ? -6.320 13.959 18.006 1.00 91.81 217 SER A O 1
ATOM 1634 N N . VAL A 1 218 ? -6.092 13.305 15.873 1.00 94.81 218 VAL A N 1
ATOM 1635 C CA . VAL A 1 218 ? -7.012 12.163 15.964 1.00 94.81 218 VAL A CA 1
ATOM 1636 C C . VAL A 1 218 ? -6.366 11.037 16.764 1.00 94.81 218 VAL A C 1
ATOM 1638 O O . VAL A 1 218 ? -6.984 10.508 17.687 1.00 94.81 218 VAL A O 1
ATOM 1641 N N . LEU A 1 219 ? -5.115 10.690 16.443 1.00 94.44 219 LEU A N 1
ATOM 1642 C CA . LEU A 1 219 ? -4.391 9.619 17.129 1.00 94.44 219 LEU A CA 1
ATOM 1643 C C . LEU A 1 219 ? -4.215 9.917 18.625 1.00 94.44 219 LEU A C 1
ATOM 1645 O O . LEU A 1 219 ? -4.404 9.027 19.455 1.00 94.44 219 LEU A O 1
ATOM 1649 N N . GLU A 1 220 ? -3.898 11.168 18.976 1.00 93.38 220 GLU A N 1
ATOM 1650 C CA . GLU A 1 220 ? -3.757 11.599 20.367 1.00 93.38 220 GLU A CA 1
ATOM 1651 C C . GLU A 1 220 ? -5.054 11.444 21.161 1.00 93.38 220 GLU A C 1
ATOM 1653 O O . GLU A 1 220 ? -5.017 10.953 22.290 1.00 93.38 220 GLU A O 1
ATOM 1658 N N . GLU A 1 221 ? -6.197 11.798 20.573 1.00 94.56 221 GLU A N 1
ATOM 1659 C CA . GLU A 1 221 ? -7.505 11.636 21.211 1.00 94.56 221 GLU A CA 1
ATOM 1660 C C . GLU A 1 221 ? -7.891 10.158 21.377 1.00 94.56 221 GLU A C 1
ATOM 1662 O O . GLU A 1 221 ? -8.388 9.776 22.439 1.00 94.56 221 GLU A O 1
ATOM 1667 N N . VAL A 1 222 ? -7.632 9.309 20.373 1.00 95.31 222 VAL A N 1
ATOM 1668 C CA . VAL A 1 222 ? -7.894 7.858 20.455 1.00 95.31 222 VAL A CA 1
ATOM 1669 C C . VAL A 1 222 ? -7.064 7.222 21.570 1.00 95.31 222 VAL A C 1
ATOM 1671 O O . VAL A 1 222 ? -7.605 6.561 22.459 1.00 95.31 222 VAL A O 1
ATOM 1674 N N . ILE A 1 223 ? -5.748 7.443 21.559 1.00 94.94 223 ILE A N 1
ATOM 1675 C CA . ILE A 1 223 ? -4.841 6.879 22.564 1.00 94.94 223 ILE A CA 1
ATOM 1676 C C . ILE A 1 223 ? -5.140 7.465 23.948 1.00 94.94 223 ILE A C 1
ATOM 1678 O O . ILE A 1 223 ? -5.175 6.729 24.935 1.00 94.94 223 ILE A O 1
ATOM 1682 N N . GLY A 1 224 ? -5.390 8.774 24.025 1.00 94.19 224 GLY A N 1
ATOM 1683 C CA . GLY A 1 224 ? -5.765 9.467 25.254 1.00 94.19 224 GLY A CA 1
ATOM 1684 C C . GLY A 1 224 ? -7.026 8.879 25.882 1.00 94.19 224 GLY A C 1
ATOM 1685 O O . GLY A 1 224 ? -7.034 8.602 27.080 1.00 94.19 224 GLY A O 1
ATOM 1686 N N . HIS A 1 225 ? -8.050 8.585 25.072 1.00 94.25 225 HIS A N 1
ATOM 1687 C CA . HIS A 1 225 ? -9.263 7.916 25.538 1.00 94.25 225 HIS A CA 1
ATOM 1688 C C . HIS A 1 225 ? -8.951 6.555 26.175 1.00 94.25 225 HIS A C 1
ATOM 1690 O O . HIS A 1 225 ? -9.364 6.296 27.306 1.00 94.25 225 HIS A O 1
ATOM 1696 N N . VAL A 1 226 ? -8.204 5.690 25.479 1.00 95.00 226 VAL A N 1
ATOM 1697 C CA . VAL A 1 226 ? -7.850 4.347 25.978 1.00 95.00 226 VAL A CA 1
ATOM 1698 C C . VAL A 1 226 ? -7.036 4.443 27.268 1.00 95.00 226 VAL A C 1
ATOM 1700 O O . VAL A 1 226 ? -7.346 3.776 28.258 1.00 95.00 226 VAL A O 1
ATOM 1703 N N . HIS A 1 227 ? -6.025 5.312 27.283 1.00 95.69 227 HIS A N 1
ATOM 1704 C CA . HIS A 1 227 ? -5.194 5.569 28.452 1.00 95.69 227 HIS A CA 1
ATOM 1705 C C . HIS A 1 227 ? -6.036 6.020 29.656 1.00 95.69 227 HIS A C 1
ATOM 1707 O O . HIS A 1 227 ? -5.889 5.468 30.751 1.00 95.69 227 HIS A O 1
ATOM 1713 N N . ASP A 1 228 ? -6.939 6.985 29.472 1.00 95.25 228 ASP A N 1
ATOM 1714 C CA . ASP A 1 228 ? -7.754 7.535 30.556 1.00 95.25 228 ASP A CA 1
ATOM 1715 C C . ASP A 1 228 ? -8.748 6.507 31.102 1.00 95.25 228 ASP A C 1
ATOM 1717 O O . ASP A 1 228 ? -8.906 6.392 32.323 1.00 95.25 228 ASP A O 1
ATOM 1721 N N . ARG A 1 229 ? -9.350 5.691 30.225 1.00 96.12 229 ARG A N 1
ATOM 1722 C CA . ARG A 1 229 ? -10.198 4.558 30.622 1.00 96.12 229 ARG A CA 1
ATOM 1723 C C . ARG A 1 229 ? -9.435 3.558 31.489 1.00 96.12 229 ARG A C 1
ATOM 1725 O O . ARG A 1 229 ? -9.893 3.251 32.588 1.00 96.12 229 ARG A O 1
ATOM 1732 N N . ILE A 1 230 ? -8.247 3.121 31.066 1.00 96.38 230 ILE A N 1
ATOM 1733 C CA . ILE A 1 230 ? -7.419 2.194 31.855 1.00 96.38 230 ILE A CA 1
ATOM 1734 C C . ILE A 1 230 ? -7.025 2.829 33.195 1.00 96.38 230 ILE A C 1
ATOM 1736 O O . ILE A 1 230 ? -7.193 2.236 34.258 1.00 96.38 230 ILE A O 1
ATOM 1740 N N . LYS A 1 231 ? -6.520 4.064 33.171 1.00 95.69 231 LYS A N 1
ATOM 1741 C CA . LYS A 1 231 ? -5.951 4.729 34.349 1.00 95.69 231 LYS A CA 1
ATOM 1742 C C . LYS A 1 231 ? -6.972 5.020 35.448 1.00 95.69 231 LYS A C 1
ATOM 1744 O O . LYS A 1 231 ? -6.623 4.946 36.637 1.00 95.69 231 LYS A O 1
ATOM 1749 N N . HIS A 1 232 ? -8.182 5.410 35.055 1.00 96.12 232 HIS A N 1
ATOM 1750 C CA . HIS A 1 232 ? -9.195 5.947 35.962 1.00 96.12 232 HIS A CA 1
ATOM 1751 C C . HIS A 1 232 ? -10.389 5.020 36.188 1.00 96.12 232 HIS A C 1
ATOM 1753 O O . HIS A 1 232 ? -11.109 5.224 37.166 1.00 96.12 232 HIS A O 1
ATOM 1759 N N . HIS A 1 233 ? -10.602 4.021 35.327 1.00 94.75 233 HIS A N 1
ATOM 1760 C CA . HIS A 1 233 ? -11.833 3.230 35.335 1.00 94.75 233 HIS A CA 1
ATOM 1761 C C . HIS A 1 233 ? -11.623 1.709 35.304 1.00 94.75 233 HIS A C 1
ATOM 1763 O O . HIS A 1 233 ? -12.609 0.984 35.426 1.00 94.75 233 HIS A O 1
ATOM 1769 N N . ASP A 1 234 ? -10.386 1.211 35.191 1.00 96.81 234 ASP A N 1
ATOM 1770 C CA . ASP A 1 234 ? -10.103 -0.228 35.144 1.00 96.81 234 ASP A CA 1
ATOM 1771 C C . ASP A 1 234 ? -8.860 -0.595 35.977 1.00 96.81 234 ASP A C 1
ATOM 1773 O O . ASP A 1 234 ? -7.734 -0.630 35.481 1.00 96.81 234 ASP A O 1
ATOM 1777 N N . ASP A 1 235 ? -9.062 -0.857 37.274 1.00 97.12 235 ASP A N 1
ATOM 1778 C CA . ASP A 1 235 ? -7.975 -1.184 38.211 1.00 97.12 235 ASP A CA 1
ATOM 1779 C C . ASP A 1 235 ? -7.222 -2.473 37.837 1.00 97.12 235 ASP A C 1
ATOM 1781 O O . ASP A 1 235 ? -6.019 -2.579 38.093 1.00 97.12 235 ASP A O 1
ATOM 1785 N N . GLU A 1 236 ? -7.903 -3.435 37.206 1.00 97.31 236 GLU A N 1
ATOM 1786 C CA . GLU A 1 236 ? -7.289 -4.667 36.711 1.00 97.31 236 GLU A CA 1
ATOM 1787 C C . GLU A 1 236 ? -6.318 -4.346 35.574 1.00 97.31 236 GLU A C 1
ATOM 1789 O O . GLU A 1 236 ? -5.127 -4.652 35.664 1.00 97.31 236 GLU A O 1
ATOM 1794 N N . CYS A 1 237 ? -6.784 -3.635 34.546 1.00 97.06 237 CYS A N 1
ATOM 1795 C CA . CYS A 1 237 ? -5.921 -3.259 33.433 1.00 97.06 237 CYS A CA 1
ATOM 1796 C C . CYS A 1 237 ? -4.809 -2.299 33.848 1.00 97.06 237 CYS A C 1
ATOM 1798 O O . CYS A 1 237 ? -3.680 -2.409 33.372 1.00 97.06 237 CYS A O 1
ATOM 1800 N N . LYS A 1 238 ? -5.067 -1.412 34.805 1.00 96.69 238 LYS A N 1
ATOM 1801 C CA . LYS A 1 238 ? -4.037 -0.569 35.410 1.00 96.69 238 LYS A CA 1
ATOM 1802 C C . LYS A 1 238 ? -2.940 -1.387 36.093 1.00 96.69 238 LYS A C 1
ATOM 1804 O O . LYS A 1 238 ? -1.771 -1.004 36.024 1.00 96.69 238 LYS A O 1
ATOM 1809 N N . HIS A 1 239 ? -3.289 -2.498 36.744 1.00 96.50 239 HIS A N 1
ATOM 1810 C CA . HIS A 1 239 ? -2.309 -3.416 37.320 1.00 96.50 239 HIS A CA 1
ATOM 1811 C C . HIS A 1 239 ? -1.502 -4.141 36.235 1.00 96.50 239 HIS A C 1
ATOM 1813 O O . HIS A 1 239 ? -0.278 -4.181 36.336 1.00 96.50 239 HIS A O 1
ATOM 1819 N N . VAL A 1 240 ? -2.169 -4.639 35.185 1.00 96.88 240 VAL A N 1
ATOM 1820 C CA . VAL A 1 240 ? -1.535 -5.322 34.040 1.00 96.88 240 VAL A CA 1
ATOM 1821 C C . VAL A 1 240 ? -0.522 -4.421 33.333 1.00 96.88 240 VAL A C 1
ATOM 1823 O O . VAL A 1 240 ? 0.608 -4.833 33.083 1.00 96.88 240 VAL A O 1
ATOM 1826 N N . TRP A 1 241 ? -0.906 -3.179 33.034 1.00 95.19 241 TRP A N 1
ATOM 1827 C CA . TRP A 1 241 ? -0.017 -2.211 32.394 1.00 95.19 241 TRP A CA 1
ATOM 1828 C C . TRP A 1 241 ? 1.103 -1.758 33.338 1.00 95.19 241 TRP A C 1
ATOM 1830 O O . TRP A 1 241 ? 2.246 -1.562 32.919 1.00 95.19 241 TRP A O 1
ATOM 1840 N N . GLY A 1 242 ? 0.805 -1.620 34.630 1.00 94.56 242 GLY A N 1
ATOM 1841 C CA . GLY A 1 242 ? 1.722 -1.025 35.590 1.00 94.56 242 GLY A CA 1
ATOM 1842 C C . GLY A 1 242 ? 1.953 0.465 35.312 1.00 94.56 242 GLY A C 1
ATOM 1843 O O . GLY A 1 242 ? 1.566 1.016 34.282 1.00 94.56 242 GLY A O 1
ATOM 1844 N N . LYS A 1 243 ? 2.595 1.159 36.257 1.00 91.75 243 LYS A N 1
ATOM 1845 C CA . LYS A 1 243 ? 2.730 2.622 36.186 1.00 91.75 243 LYS A CA 1
ATOM 1846 C C . LYS A 1 243 ? 3.526 3.086 34.959 1.00 91.75 243 LYS A C 1
ATOM 1848 O O . LYS A 1 243 ? 3.067 3.969 34.247 1.00 91.75 243 LYS A O 1
ATOM 1853 N N . THR A 1 244 ? 4.697 2.497 34.717 1.00 88.38 244 THR A N 1
ATOM 1854 C CA . THR A 1 244 ? 5.616 2.948 33.660 1.00 88.38 244 THR A CA 1
ATOM 1855 C C . THR A 1 244 ? 5.052 2.722 32.261 1.00 88.38 244 THR A C 1
ATOM 1857 O O . THR A 1 244 ? 5.068 3.649 31.460 1.00 88.38 244 THR A O 1
ATOM 1860 N N . ASN A 1 245 ? 4.508 1.537 31.956 1.00 89.56 245 ASN A N 1
ATOM 1861 C CA . ASN A 1 245 ? 3.971 1.300 30.612 1.00 89.56 245 ASN A CA 1
ATOM 1862 C C . ASN A 1 245 ? 2.690 2.096 30.370 1.00 89.56 245 ASN A C 1
ATOM 1864 O O . ASN A 1 245 ? 2.479 2.556 29.257 1.00 89.56 245 ASN A O 1
ATOM 1868 N N . LEU A 1 246 ? 1.866 2.312 31.401 1.00 90.06 246 LEU A N 1
ATOM 1869 C CA . LEU A 1 246 ? 0.697 3.178 31.276 1.00 90.06 246 LEU A CA 1
ATOM 1870 C C . LEU A 1 246 ? 1.101 4.638 31.018 1.00 90.06 246 LEU A C 1
ATOM 1872 O O . LEU A 1 246 ? 0.503 5.291 30.174 1.00 90.06 246 LEU A O 1
ATOM 1876 N N . GLU A 1 247 ? 2.142 5.146 31.685 1.00 88.31 247 GLU A N 1
ATOM 1877 C CA . GLU A 1 247 ? 2.697 6.475 31.386 1.00 88.31 247 GLU A CA 1
ATOM 1878 C C . GLU A 1 247 ? 3.263 6.555 29.958 1.00 88.31 247 GLU A C 1
ATOM 1880 O O . GLU A 1 247 ? 3.100 7.586 29.304 1.00 88.31 247 GLU A O 1
ATOM 1885 N N . ASN A 1 248 ? 3.857 5.469 29.452 1.00 87.25 248 ASN A N 1
ATOM 1886 C CA . ASN A 1 248 ? 4.337 5.378 28.072 1.00 87.25 248 ASN A CA 1
ATOM 1887 C C . ASN A 1 248 ? 3.197 5.266 27.048 1.00 87.25 248 ASN A C 1
ATOM 1889 O O . ASN A 1 248 ? 3.349 5.779 25.946 1.00 87.25 248 ASN A O 1
ATOM 1893 N N . LEU A 1 249 ? 2.056 4.662 27.407 1.00 86.31 249 LEU A N 1
ATOM 1894 C CA . LEU A 1 249 ? 0.849 4.606 26.568 1.00 86.31 249 LEU A CA 1
ATOM 1895 C C . LEU A 1 249 ? 0.222 5.988 26.348 1.00 86.31 249 LEU A C 1
ATOM 1897 O O . LEU A 1 249 ? -0.645 6.140 25.501 1.00 86.31 249 LEU A O 1
ATOM 1901 N N . ASN A 1 250 ? 0.646 7.024 27.069 1.00 83.75 250 ASN A N 1
ATOM 1902 C CA . ASN A 1 250 ? 0.216 8.383 26.776 1.00 83.75 250 ASN A CA 1
ATOM 1903 C C . ASN A 1 250 ? 0.629 8.783 25.346 1.00 83.75 250 ASN A C 1
ATOM 1905 O O . ASN A 1 250 ? 1.785 8.611 24.953 1.00 83.75 250 ASN A O 1
ATOM 1909 N N . ALA A 1 251 ? -0.302 9.370 24.593 1.00 72.62 251 ALA A N 1
ATOM 1910 C CA . ALA A 1 251 ? -0.153 9.683 23.176 1.00 72.62 251 ALA A CA 1
ATOM 1911 C C . ALA A 1 251 ? 1.146 10.421 22.820 1.00 72.62 251 ALA A C 1
ATOM 1913 O O . ALA A 1 251 ? 1.791 10.105 21.820 1.00 72.62 251 ALA A O 1
ATOM 1914 N N . LYS A 1 252 ? 1.590 11.339 23.690 1.00 75.06 252 LYS A N 1
ATOM 1915 C CA . LYS A 1 252 ? 2.848 12.076 23.504 1.00 75.06 252 LYS A CA 1
ATOM 1916 C C . LYS A 1 252 ? 4.071 11.158 23.364 1.00 75.06 252 LYS A C 1
ATOM 1918 O O . LYS A 1 252 ? 5.005 11.513 22.652 1.00 75.06 252 LYS A O 1
ATOM 1923 N N . TYR A 1 253 ? 4.087 10.021 24.060 1.00 69.75 253 TYR A N 1
ATOM 1924 C CA . TYR A 1 253 ? 5.202 9.071 24.058 1.00 69.75 253 TYR A CA 1
ATOM 1925 C C . TYR A 1 253 ? 5.042 7.979 23.001 1.00 69.75 253 TYR A C 1
ATOM 1927 O O . TYR A 1 253 ? 6.039 7.627 22.371 1.00 69.75 253 TYR A O 1
ATOM 1935 N N . VAL A 1 254 ? 3.814 7.505 22.753 1.00 70.56 254 VAL A N 1
ATOM 1936 C CA . VAL A 1 254 ? 3.523 6.515 21.695 1.00 70.56 254 VAL A CA 1
ATOM 1937 C C . VAL A 1 254 ? 3.997 7.012 20.331 1.00 70.56 254 VAL A C 1
ATOM 1939 O O . VAL A 1 254 ? 4.560 6.268 19.540 1.00 70.56 254 VAL A O 1
ATOM 1942 N N . VAL A 1 255 ? 3.840 8.306 20.070 1.00 67.25 255 VAL A N 1
ATOM 1943 C CA . VAL A 1 255 ? 4.189 8.906 18.778 1.00 67.25 255 VAL A CA 1
ATOM 1944 C C . VAL A 1 255 ? 5.700 8.934 18.510 1.00 67.25 255 VAL A C 1
ATOM 1946 O O . VAL A 1 255 ? 6.131 9.073 17.364 1.00 67.25 255 VAL A O 1
ATOM 1949 N N . THR A 1 256 ? 6.521 8.821 19.554 1.00 60.34 256 THR A N 1
ATOM 1950 C CA . THR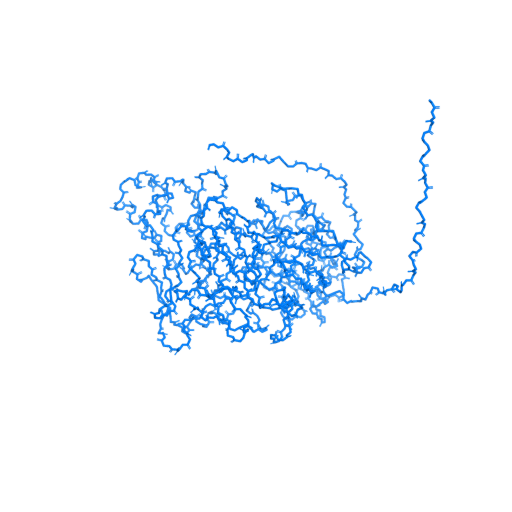 A 1 256 ? 7.987 8.859 19.446 1.00 60.34 256 THR A CA 1
ATOM 1951 C C . THR A 1 256 ? 8.657 7.519 19.733 1.00 60.34 256 THR A C 1
ATOM 1953 O O . THR A 1 256 ? 9.853 7.392 19.483 1.00 60.34 256 THR A O 1
ATOM 1956 N N . SER A 1 257 ? 7.918 6.543 20.268 1.00 60.31 257 SER A N 1
ATOM 1957 C CA . SER A 1 257 ? 8.471 5.299 20.802 1.00 60.31 257 SER A CA 1
ATOM 1958 C C . SER A 1 257 ? 7.559 4.112 20.511 1.00 60.31 257 SER A C 1
ATOM 1960 O O . SER A 1 257 ? 6.358 4.166 20.765 1.00 60.31 257 SER A O 1
ATOM 1962 N N . TYR A 1 258 ? 8.149 2.997 20.079 1.00 75.12 258 TYR A N 1
ATOM 1963 C CA . TYR A 1 258 ? 7.452 1.715 20.010 1.00 75.12 258 TYR A CA 1
ATOM 1964 C C . TYR A 1 258 ? 7.162 1.205 21.427 1.00 75.12 258 TYR A C 1
ATOM 1966 O O . TYR A 1 258 ? 8.065 1.137 22.265 1.00 75.12 258 TYR A O 1
ATOM 1974 N N . ILE A 1 259 ? 5.906 0.850 21.698 1.00 84.12 259 ILE A N 1
ATOM 1975 C CA . ILE A 1 259 ? 5.520 0.161 22.932 1.00 84.12 259 ILE A CA 1
ATOM 1976 C C . ILE A 1 259 ? 5.500 -1.336 22.650 1.00 84.12 259 ILE A C 1
ATOM 1978 O O . ILE A 1 259 ? 4.675 -1.802 21.870 1.00 84.12 259 ILE A O 1
ATOM 1982 N N . ASP A 1 260 ? 6.376 -2.077 23.326 1.00 90.69 260 ASP A N 1
ATOM 1983 C CA . ASP A 1 260 ? 6.307 -3.536 23.404 1.00 90.69 260 ASP A CA 1
ATOM 1984 C C . ASP A 1 260 ? 5.213 -3.920 24.417 1.00 90.69 260 ASP A C 1
ATOM 1986 O O . ASP A 1 260 ? 5.453 -3.965 25.627 1.00 90.69 260 ASP A O 1
ATOM 1990 N N . ALA A 1 261 ? 3.988 -4.156 23.945 1.00 93.19 261 ALA A N 1
ATOM 1991 C CA . ALA A 1 261 ? 2.878 -4.594 24.788 1.00 93.19 261 ALA A CA 1
ATOM 1992 C C . ALA A 1 261 ? 2.862 -6.125 24.914 1.00 93.19 261 ALA A C 1
ATOM 1994 O O . ALA A 1 261 ? 3.056 -6.839 23.933 1.00 93.19 261 ALA A O 1
ATOM 1995 N N . SER A 1 262 ? 2.591 -6.653 26.109 1.00 95.88 262 SER A N 1
ATOM 1996 C CA . SER A 1 262 ? 2.268 -8.079 26.255 1.00 95.88 262 SER A CA 1
ATOM 1997 C C . SER A 1 262 ? 0.852 -8.374 25.753 1.00 95.88 262 SER A C 1
ATOM 1999 O O . SER A 1 262 ? 0.029 -7.466 25.621 1.00 95.88 262 SER A O 1
ATOM 2001 N N . GLU A 1 263 ? 0.524 -9.650 25.546 1.00 95.00 263 GLU A N 1
ATOM 2002 C CA . GLU A 1 263 ? -0.838 -10.069 25.183 1.00 95.00 263 GLU A CA 1
ATOM 2003 C C . GLU A 1 263 ? -1.903 -9.537 26.158 1.00 95.00 263 GLU A C 1
ATOM 2005 O O . GLU A 1 263 ? -2.893 -8.946 25.732 1.00 95.00 263 GLU A O 1
ATOM 2010 N N . ALA A 1 264 ? -1.651 -9.640 27.467 1.00 96.88 264 ALA A N 1
ATOM 2011 C CA . ALA A 1 264 ? -2.563 -9.131 28.488 1.00 96.88 264 ALA A CA 1
ATOM 2012 C C . ALA A 1 264 ? -2.729 -7.601 28.421 1.00 96.88 264 ALA A C 1
ATOM 2014 O O . ALA A 1 264 ? -3.827 -7.087 28.626 1.00 96.88 264 ALA A O 1
ATOM 2015 N N . MET A 1 265 ? -1.658 -6.854 28.118 1.00 96.75 265 MET A N 1
ATOM 2016 C CA . MET A 1 265 ? -1.733 -5.398 27.934 1.00 96.75 265 MET A CA 1
ATOM 2017 C C . MET A 1 265 ? -2.575 -5.037 26.708 1.00 96.75 265 MET A C 1
ATOM 2019 O O . MET A 1 265 ? -3.454 -4.177 26.806 1.00 96.75 265 MET A O 1
ATOM 2023 N N . LYS A 1 266 ? -2.340 -5.729 25.586 1.00 95.25 266 LYS A N 1
ATOM 2024 C CA . LYS A 1 266 ? -3.105 -5.611 24.339 1.00 95.25 266 LYS A CA 1
ATOM 2025 C C . LYS A 1 266 ? -4.593 -5.876 24.578 1.00 95.25 266 LYS A C 1
ATOM 2027 O O . LYS A 1 266 ? -5.413 -5.020 24.254 1.00 95.25 266 LYS A O 1
AT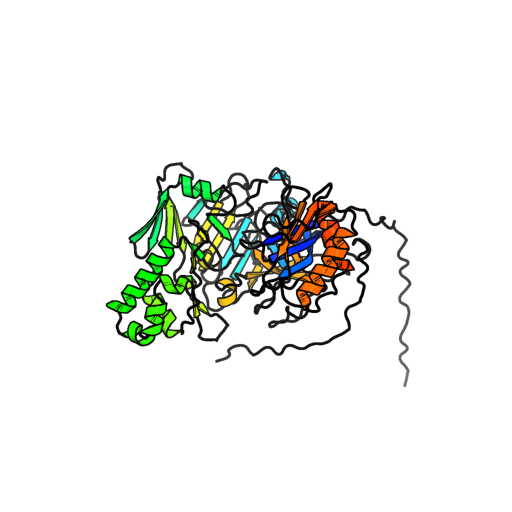OM 2032 N N . ASP A 1 267 ? -4.947 -6.999 25.205 1.00 96.44 267 ASP A N 1
ATOM 2033 C CA . ASP A 1 267 ? -6.343 -7.346 25.516 1.00 96.44 267 ASP A CA 1
ATOM 2034 C C . ASP A 1 267 ? -7.007 -6.276 26.396 1.00 96.44 267 ASP A C 1
ATOM 2036 O O . ASP A 1 267 ? -8.136 -5.848 26.139 1.00 96.44 267 ASP A O 1
ATOM 2040 N N . CYS A 1 268 ? -6.273 -5.774 27.392 1.00 96.88 268 CYS A N 1
ATOM 2041 C CA . CYS A 1 268 ? -6.729 -4.686 28.248 1.00 96.88 268 CYS A CA 1
ATOM 2042 C C . CYS A 1 268 ? -6.997 -3.384 27.492 1.00 96.88 268 CYS A C 1
ATOM 2044 O O . CYS A 1 268 ? -8.002 -2.725 27.751 1.00 96.88 268 CYS A O 1
ATOM 2046 N N . ALA A 1 269 ? -6.129 -2.998 26.558 1.00 95.81 269 ALA A N 1
ATOM 2047 C CA . ALA A 1 269 ? -6.362 -1.818 25.735 1.00 95.81 269 ALA A CA 1
ATOM 2048 C C . ALA A 1 269 ? -7.552 -2.017 24.783 1.00 95.81 269 ALA A C 1
ATOM 2050 O O . ALA A 1 269 ? -8.425 -1.154 24.718 1.00 95.81 269 ALA A O 1
ATOM 2051 N N . LEU A 1 270 ? -7.660 -3.177 24.123 1.00 95.94 270 LEU A N 1
ATOM 2052 C CA . LEU A 1 270 ? -8.749 -3.481 23.183 1.00 95.94 270 LEU A CA 1
ATOM 2053 C C . LEU A 1 270 ? -10.142 -3.541 23.836 1.00 95.94 270 LEU A C 1
ATOM 2055 O O . LEU A 1 270 ? -11.150 -3.279 23.167 1.00 95.94 270 LEU A O 1
ATOM 2059 N N . LYS A 1 271 ? -10.212 -3.834 25.143 1.00 96.75 271 LYS A N 1
ATOM 2060 C CA . LYS A 1 271 ? -11.439 -3.730 25.954 1.00 96.75 271 LYS A CA 1
ATOM 2061 C C . LYS A 1 271 ? -11.999 -2.304 25.986 1.00 96.75 271 LYS A C 1
ATOM 2063 O O . LYS A 1 271 ? -13.216 -2.141 26.004 1.00 96.75 271 LYS A O 1
ATOM 2068 N N . HIS A 1 272 ? -11.121 -1.301 25.966 1.00 96.31 272 HIS A N 1
ATOM 2069 C CA . HIS A 1 272 ? -11.465 0.127 25.993 1.00 96.31 272 HIS A CA 1
ATOM 2070 C C . HIS A 1 272 ? -11.358 0.799 24.619 1.00 96.31 272 HIS A C 1
ATOM 2072 O O . HIS A 1 272 ? -11.539 2.010 24.514 1.00 96.31 272 HIS A O 1
ATOM 2078 N N . MET A 1 273 ? -11.056 0.032 23.568 1.00 95.75 273 MET A N 1
ATOM 2079 C CA . MET A 1 273 ? -11.068 0.525 22.195 1.00 95.75 273 MET A CA 1
ATOM 2080 C C . MET A 1 273 ? -12.416 0.324 21.513 1.00 95.75 273 MET A C 1
ATOM 2082 O O . MET A 1 273 ? -13.126 -0.664 21.736 1.00 95.75 273 MET A O 1
ATOM 2086 N N . HIS A 1 274 ? -12.690 1.237 20.590 1.00 97.12 274 HIS A N 1
ATOM 2087 C CA . HIS A 1 274 ? -13.801 1.218 19.653 1.00 97.12 274 HIS A CA 1
ATOM 2088 C C . HIS A 1 274 ? -13.259 1.321 18.228 1.00 97.12 274 HIS A C 1
ATOM 2090 O O . HIS A 1 274 ? -12.088 1.645 18.030 1.00 97.12 274 HIS A O 1
ATOM 2096 N N . ASP A 1 275 ? -14.098 1.031 17.242 1.00 97.81 275 ASP A N 1
ATOM 2097 C CA . ASP A 1 275 ? -13.729 1.265 15.850 1.00 97.81 275 ASP A CA 1
ATOM 2098 C C . ASP A 1 275 ? -13.579 2.770 15.604 1.00 97.81 275 ASP A C 1
ATOM 2100 O O . ASP A 1 275 ? -14.314 3.586 16.176 1.00 97.81 275 ASP A O 1
ATOM 2104 N N . LEU A 1 276 ? -12.614 3.137 14.764 1.00 98.12 276 LEU A N 1
ATOM 2105 C CA . LEU A 1 276 ? -12.486 4.505 14.277 1.00 98.12 276 LEU A CA 1
ATOM 2106 C C . LEU A 1 276 ? -13.388 4.651 13.054 1.00 98.12 276 LEU A C 1
ATOM 2108 O O . LEU A 1 276 ? -13.267 3.893 12.093 1.00 98.12 276 LEU A O 1
ATOM 2112 N N . VAL A 1 277 ? -14.278 5.636 13.083 1.00 97.62 277 VAL A N 1
ATOM 2113 C CA . VAL A 1 277 ? -15.219 5.898 11.994 1.00 97.62 277 VAL A CA 1
ATOM 2114 C C . VAL A 1 277 ? -14.887 7.237 11.357 1.00 97.62 277 VAL A C 1
ATOM 2116 O O . VAL A 1 277 ? -14.939 8.272 12.023 1.00 97.62 277 VAL A O 1
ATOM 2119 N N . ILE A 1 278 ? -14.565 7.216 10.065 1.00 95.88 278 ILE A N 1
ATOM 2120 C CA . ILE A 1 278 ? -14.396 8.415 9.245 1.00 95.88 278 ILE A CA 1
ATOM 2121 C C . ILE A 1 278 ? -15.657 8.569 8.396 1.00 95.88 278 ILE A C 1
ATOM 2123 O O . ILE A 1 278 ? -15.835 7.873 7.395 1.00 95.88 278 ILE A O 1
ATOM 2127 N N . ASN A 1 279 ? -16.545 9.469 8.807 1.00 94.31 279 ASN A N 1
ATOM 2128 C CA . ASN A 1 279 ? -17.733 9.797 8.034 1.00 94.31 279 ASN A CA 1
ATOM 2129 C C . ASN A 1 279 ? -17.322 10.717 6.882 1.00 94.31 279 ASN A C 1
ATOM 2131 O O . ASN A 1 279 ? -16.985 11.885 7.094 1.00 94.31 279 ASN A O 1
ATOM 2135 N N . VAL A 1 280 ? -17.337 10.169 5.670 1.00 90.81 280 VAL A N 1
ATOM 2136 C CA . VAL A 1 280 ? -17.047 10.868 4.412 1.00 90.81 280 VAL A CA 1
ATOM 2137 C C . VAL A 1 280 ? -18.339 11.211 3.668 1.00 90.81 280 VAL A C 1
ATOM 2139 O O . VAL A 1 280 ? -18.324 11.399 2.460 1.00 90.81 280 VAL A O 1
ATOM 2142 N N . GLY A 1 281 ? -19.481 11.258 4.359 1.00 85.06 281 GLY A N 1
ATOM 2143 C CA . GLY A 1 281 ? -20.759 11.700 3.811 1.00 85.06 281 GLY A CA 1
ATOM 2144 C C . GLY A 1 281 ? -21.978 11.141 4.547 1.00 85.06 281 GLY A C 1
ATOM 2145 O O . GLY A 1 281 ? -21.824 10.318 5.444 1.00 85.06 281 GLY A O 1
ATOM 2146 N N . PRO A 1 282 ? -23.209 11.553 4.179 1.00 78.50 282 PRO A N 1
ATOM 2147 C CA . PRO A 1 282 ? -24.401 11.381 5.017 1.00 78.50 282 PRO A CA 1
ATOM 2148 C C . PRO A 1 282 ? -24.752 9.921 5.324 1.00 78.50 282 PRO A C 1
ATOM 2150 O O . PRO A 1 282 ? -25.461 9.659 6.288 1.00 78.50 282 PRO A O 1
ATOM 2153 N N . GLU A 1 283 ? -24.245 8.985 4.521 1.00 79.38 283 GLU A N 1
ATOM 2154 C CA . GLU A 1 283 ? -24.435 7.538 4.672 1.00 79.38 283 GLU A CA 1
ATOM 2155 C C . GLU A 1 283 ? -23.145 6.755 4.342 1.00 79.38 283 GLU A C 1
ATOM 2157 O O . GLU A 1 283 ? -23.191 5.560 4.065 1.00 79.38 283 GLU A O 1
ATOM 2162 N N . ASN A 1 284 ? -21.986 7.428 4.344 1.00 87.12 284 ASN A N 1
ATOM 2163 C CA . ASN A 1 284 ? -20.713 6.851 3.913 1.00 87.12 284 ASN A CA 1
ATOM 2164 C C . ASN A 1 284 ? -19.698 6.885 5.054 1.00 87.12 284 ASN A C 1
ATOM 2166 O O . ASN A 1 284 ? -19.010 7.886 5.256 1.00 87.12 284 ASN A O 1
ATOM 2170 N N . ASP A 1 285 ? -19.581 5.764 5.759 1.00 94.25 285 ASP A N 1
ATOM 2171 C CA . ASP A 1 285 ? -18.634 5.588 6.854 1.00 94.25 285 ASP A CA 1
ATOM 2172 C C . ASP A 1 285 ? -17.488 4.668 6.430 1.00 94.25 285 ASP A C 1
ATOM 2174 O O . ASP A 1 285 ? -17.690 3.499 6.096 1.00 94.25 285 ASP A O 1
ATOM 2178 N N . LEU A 1 286 ? -16.259 5.179 6.491 1.00 95.88 286 LEU A N 1
ATOM 2179 C CA . LEU A 1 286 ? -15.063 4.347 6.461 1.00 95.88 286 LEU A CA 1
ATOM 2180 C C . LEU A 1 286 ? -14.797 3.884 7.896 1.00 95.88 286 LEU A C 1
ATOM 2182 O O . LEU A 1 286 ? -14.388 4.670 8.749 1.00 95.88 286 LEU A O 1
ATOM 2186 N N . VAL A 1 287 ? -15.069 2.610 8.168 1.00 97.12 287 VAL A N 1
ATOM 2187 C CA . VAL A 1 287 ? -14.910 2.016 9.504 1.00 97.12 287 VAL A CA 1
ATOM 2188 C C . VAL A 1 287 ? -13.601 1.239 9.568 1.00 97.12 287 VAL A C 1
ATOM 2190 O O . VAL A 1 287 ? -13.459 0.235 8.867 1.00 97.12 287 VAL A O 1
ATOM 2193 N N . ILE A 1 288 ? -12.670 1.680 10.414 1.00 97.75 288 ILE A N 1
ATOM 2194 C CA . ILE A 1 288 ? -11.416 0.987 10.706 1.00 97.75 288 ILE A CA 1
ATOM 2195 C C . ILE A 1 288 ? -11.618 0.171 11.984 1.00 97.75 288 ILE A C 1
ATOM 2197 O O . ILE A 1 288 ? -11.853 0.726 13.061 1.00 97.75 288 ILE A O 1
ATOM 2201 N N . SER A 1 289 ? -11.511 -1.153 11.860 1.00 96.12 289 SER A N 1
ATOM 2202 C CA . SER A 1 289 ? -11.722 -2.073 12.979 1.00 96.12 289 SER A CA 1
ATOM 2203 C C . SER A 1 289 ? -10.659 -1.887 14.054 1.00 96.12 289 SER A C 1
ATOM 2205 O O . SER A 1 289 ? -9.460 -1.928 13.763 1.00 96.12 289 SER A O 1
ATOM 2207 N N . LYS A 1 290 ? -11.071 -1.817 15.321 1.00 96.06 290 LYS A N 1
ATOM 2208 C CA . LYS A 1 290 ? -10.145 -1.826 16.461 1.00 96.06 290 LYS A CA 1
ATOM 2209 C C . LYS A 1 290 ? -9.262 -3.071 16.527 1.00 96.06 290 LYS A C 1
ATOM 2211 O O . LYS A 1 290 ? -8.209 -3.027 17.155 1.00 96.06 290 LYS A O 1
ATOM 2216 N N . SER A 1 291 ? -9.665 -4.179 15.893 1.00 94.25 291 SER A N 1
ATOM 2217 C CA . SER A 1 291 ? -8.846 -5.399 15.844 1.00 94.25 291 SER A CA 1
ATOM 2218 C C . SER A 1 291 ? -7.540 -5.200 15.073 1.00 94.25 291 SER A C 1
ATOM 2220 O O . SER A 1 291 ? -6.596 -5.945 15.301 1.00 94.25 291 SER A O 1
ATOM 2222 N N . SER A 1 292 ? -7.463 -4.170 14.225 1.00 95.06 292 SER A N 1
ATOM 2223 C CA . SER A 1 292 ? -6.240 -3.784 13.519 1.00 95.06 292 SER A CA 1
ATOM 2224 C C . SER A 1 292 ? -5.282 -2.934 14.360 1.00 95.06 292 SER A C 1
ATOM 2226 O O . SER A 1 292 ? -4.159 -2.703 13.931 1.00 95.06 292 SER A O 1
ATOM 2228 N N . PHE A 1 293 ? -5.689 -2.441 15.540 1.00 95.12 293 PHE A N 1
ATOM 2229 C CA . PHE A 1 293 ? -4.884 -1.479 16.303 1.00 95.12 293 PHE A CA 1
ATOM 2230 C C . PHE A 1 293 ? -3.578 -2.070 16.828 1.00 95.12 293 PHE A C 1
ATOM 2232 O O . PHE A 1 293 ? -2.568 -1.372 16.851 1.00 95.12 293 PHE A O 1
ATOM 2239 N N . PHE A 1 294 ? -3.584 -3.341 17.233 1.00 93.62 294 PHE A N 1
ATOM 2240 C CA . PHE A 1 294 ? -2.380 -4.056 17.640 1.00 93.62 294 PHE A CA 1
ATOM 2241 C C . PHE A 1 294 ? -2.054 -5.178 16.663 1.00 93.62 294 PHE A C 1
ATOM 2243 O O . PHE A 1 294 ? -2.945 -5.886 16.204 1.00 93.62 294 PHE A O 1
ATOM 2250 N N . TYR A 1 295 ? -0.764 -5.410 16.451 1.00 90.44 295 TYR A N 1
ATOM 2251 C CA . TYR A 1 295 ? -0.253 -6.578 15.745 1.00 90.44 295 TYR A CA 1
ATOM 2252 C C . TYR A 1 295 ? 0.849 -7.248 16.554 1.00 90.44 295 TYR A C 1
ATOM 2254 O O . TYR A 1 295 ? 1.555 -6.592 17.318 1.00 90.44 295 TYR A O 1
ATOM 2262 N N . GLU A 1 296 ? 0.999 -8.560 16.400 1.00 86.81 296 GLU A N 1
ATOM 2263 C CA . GLU A 1 296 ? 2.102 -9.288 17.020 1.00 86.81 296 GLU A CA 1
ATOM 2264 C C . GLU A 1 296 ? 3.377 -9.064 16.200 1.00 86.81 296 GLU A C 1
ATOM 2266 O O . GLU A 1 296 ? 3.417 -9.401 15.018 1.00 86.81 296 GLU A O 1
ATOM 2271 N N . LYS A 1 297 ? 4.420 -8.486 16.806 1.00 83.06 297 LYS A N 1
ATOM 2272 C CA . LYS A 1 297 ? 5.647 -8.060 16.112 1.00 83.06 297 LYS A CA 1
ATOM 2273 C C . LYS A 1 297 ? 6.330 -9.206 15.367 1.00 83.06 297 LYS A C 1
ATOM 2275 O O . LYS A 1 297 ? 6.868 -9.026 14.281 1.00 83.06 297 LYS A O 1
ATOM 2280 N N . GLN A 1 298 ? 6.345 -10.380 15.985 1.00 79.50 298 GLN A N 1
ATOM 2281 C CA . GLN A 1 298 ? 6.830 -11.621 15.393 1.00 79.50 298 GLN A CA 1
ATOM 2282 C C . GLN A 1 298 ? 5.847 -12.733 15.750 1.00 79.50 298 GLN A C 1
ATOM 2284 O O . GLN A 1 298 ? 5.366 -12.738 16.888 1.00 79.50 298 GLN A O 1
ATOM 2289 N N . PRO A 1 299 ? 5.574 -13.681 14.836 1.00 75.12 299 PRO A N 1
ATOM 2290 C CA . PRO A 1 299 ? 4.683 -14.795 15.128 1.00 75.12 299 PRO A CA 1
ATOM 2291 C C . PRO A 1 299 ? 5.072 -15.508 16.428 1.00 75.12 299 PRO A C 1
ATOM 2293 O O . PRO A 1 299 ? 6.230 -15.897 16.598 1.00 75.12 299 PRO A O 1
ATOM 2296 N N . CYS A 1 300 ? 4.105 -15.680 17.330 1.00 80.31 300 CYS A N 1
ATOM 2297 C CA . CYS A 1 300 ? 4.266 -16.366 18.616 1.00 80.31 300 CYS A CA 1
ATOM 2298 C C . CYS A 1 300 ? 5.250 -15.688 19.597 1.00 80.31 300 CYS A C 1
ATOM 2300 O O . CYS A 1 300 ? 5.708 -16.324 20.549 1.00 80.31 300 CYS A O 1
ATOM 2302 N N . SER A 1 301 ? 5.605 -14.416 19.392 1.00 84.38 301 SER A N 1
ATOM 2303 C CA . SER A 1 301 ? 6.470 -13.676 20.324 1.00 84.38 301 SER A CA 1
ATOM 2304 C C . SER A 1 301 ? 5.761 -13.246 21.608 1.00 84.38 301 SER A C 1
ATOM 2306 O O . SER A 1 301 ? 6.430 -12.974 22.606 1.00 84.38 301 SER A O 1
ATOM 2308 N N . GLY A 1 302 ? 4.430 -13.138 21.594 1.00 88.62 302 GLY A N 1
ATOM 2309 C CA . GLY A 1 302 ? 3.650 -12.537 22.675 1.00 88.62 302 GLY A CA 1
ATOM 2310 C C . GLY A 1 302 ? 3.910 -11.037 22.863 1.00 88.62 302 GLY A C 1
ATOM 2311 O O . GLY A 1 302 ? 3.475 -10.471 23.870 1.00 88.62 302 GLY A O 1
ATOM 2312 N N . VAL A 1 303 ? 4.623 -10.402 21.922 1.00 89.75 303 VAL A N 1
ATOM 2313 C CA . VAL A 1 303 ? 4.959 -8.975 21.925 1.00 89.75 303 VAL A CA 1
ATOM 2314 C C . VAL A 1 303 ? 4.179 -8.278 20.822 1.00 89.75 303 VAL A C 1
ATOM 2316 O O . VAL A 1 303 ? 4.293 -8.621 19.646 1.00 89.75 303 VAL A O 1
ATOM 2319 N N . TYR A 1 304 ? 3.411 -7.268 21.208 1.00 92.06 304 TYR A N 1
ATOM 2320 C CA . TYR A 1 304 ? 2.478 -6.561 20.347 1.00 92.06 304 TYR A CA 1
ATOM 2321 C C . TYR A 1 304 ? 2.852 -5.092 20.203 1.00 92.06 304 TYR A C 1
ATOM 2323 O O . TYR A 1 304 ? 3.215 -4.440 21.181 1.00 92.06 304 TYR A O 1
ATOM 2331 N N . HIS A 1 305 ? 2.724 -4.575 18.985 1.00 91.75 305 HIS A N 1
ATOM 2332 C CA . HIS A 1 305 ? 2.962 -3.181 18.608 1.00 91.75 305 HIS A CA 1
ATOM 2333 C C . HIS A 1 305 ? 1.679 -2.537 18.097 1.00 91.75 305 HIS A C 1
ATOM 2335 O O . HIS A 1 305 ? 0.749 -3.231 17.693 1.00 91.75 305 HIS A O 1
ATOM 2341 N N . ILE A 1 306 ? 1.636 -1.206 18.116 1.00 92.69 306 ILE A N 1
ATOM 2342 C CA . ILE A 1 306 ? 0.510 -0.428 17.596 1.00 92.69 306 ILE A CA 1
ATOM 2343 C C . ILE A 1 306 ? 0.677 -0.260 16.078 1.00 92.69 306 ILE A C 1
ATOM 2345 O O . ILE A 1 306 ? 1.736 0.156 15.616 1.00 92.69 306 ILE A O 1
ATOM 2349 N N . SER A 1 307 ? -0.368 -0.582 15.318 1.00 92.88 307 SER A N 1
ATOM 2350 C CA . SER A 1 307 ? -0.434 -0.464 13.853 1.00 92.88 307 SER A CA 1
ATOM 2351 C C . SER A 1 307 ? -0.902 0.921 13.386 1.00 92.88 307 SER A C 1
ATOM 2353 O O . SER A 1 307 ? -0.718 1.290 12.231 1.00 92.88 307 SER A O 1
ATOM 2355 N N . TRP A 1 308 ? -1.541 1.697 14.265 1.00 94.31 308 TRP A N 1
ATOM 2356 C CA . TRP A 1 308 ? -2.03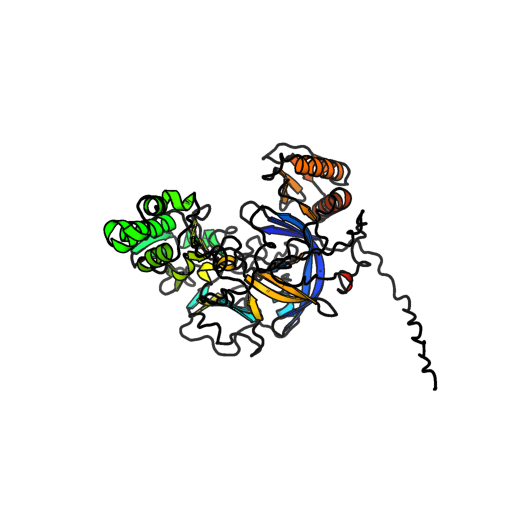2 3.035 13.933 1.00 94.31 308 TRP A CA 1
ATOM 2357 C C . TRP A 1 308 ? -0.983 4.084 14.302 1.00 94.31 308 TRP A C 1
ATOM 2359 O O . TRP A 1 308 ? -0.643 4.258 15.475 1.00 94.31 308 TRP A O 1
ATOM 2369 N N . THR A 1 309 ? -0.469 4.787 13.304 1.00 91.38 309 THR A N 1
ATOM 2370 C CA . THR A 1 309 ? 0.622 5.748 13.429 1.00 91.38 309 THR A CA 1
ATOM 2371 C C . THR A 1 309 ? 0.157 7.151 13.049 1.00 91.38 309 THR A C 1
ATOM 2373 O O . THR A 1 309 ? -0.940 7.375 12.526 1.00 91.38 309 THR A O 1
ATOM 2376 N N . LYS A 1 310 ? 0.977 8.145 13.397 1.00 91.06 310 LYS A N 1
ATOM 2377 C CA . LYS A 1 310 ? 0.729 9.516 12.956 1.00 91.06 310 LYS A CA 1
ATOM 2378 C C . LYS A 1 310 ? 1.143 9.651 11.496 1.00 91.06 310 LYS A C 1
ATOM 2380 O O . LYS A 1 310 ? 2.218 9.196 11.115 1.00 91.06 310 LYS A O 1
ATOM 2385 N N . SER A 1 311 ? 0.347 10.371 10.730 1.00 87.94 311 SER A N 1
ATOM 2386 C CA . SER A 1 311 ? 0.765 10.849 9.424 1.00 87.94 311 SER A CA 1
ATOM 2387 C C . SER A 1 311 ? 1.734 12.035 9.562 1.00 87.94 311 SER A C 1
ATOM 2389 O O . SER A 1 311 ? 1.784 12.730 10.586 1.00 87.94 311 SER A O 1
ATOM 2391 N N . GLY A 1 312 ? 2.545 12.282 8.529 1.00 79.31 312 GLY A N 1
ATOM 2392 C CA . GLY A 1 312 ? 3.472 13.425 8.481 1.00 79.31 312 GLY A CA 1
ATOM 2393 C C . GLY A 1 312 ? 2.797 14.801 8.341 1.00 79.31 312 GLY A C 1
ATOM 2394 O O . GLY A 1 312 ? 3.488 15.818 8.326 1.00 79.31 312 GLY A O 1
ATOM 2395 N N . GLY A 1 313 ? 1.466 14.855 8.234 1.00 83.69 313 GLY A N 1
ATOM 2396 C CA . GLY A 1 313 ? 0.687 16.080 8.056 1.00 83.69 313 GLY A CA 1
ATOM 2397 C C . GLY A 1 313 ? -0.763 15.916 8.511 1.00 83.69 313 GLY A C 1
ATOM 2398 O O . GLY A 1 313 ? -1.060 15.081 9.357 1.00 83.69 313 GLY A O 1
ATOM 2399 N N . ASP A 1 314 ? -1.671 16.718 7.956 1.00 83.38 314 ASP A N 1
ATOM 2400 C CA . ASP A 1 314 ? -3.112 16.620 8.240 1.00 83.38 314 ASP A CA 1
ATOM 2401 C C . ASP A 1 314 ? -3.813 15.737 7.201 1.00 83.38 314 ASP A C 1
ATOM 2403 O O . ASP A 1 314 ? -4.610 16.193 6.378 1.00 83.38 314 ASP A O 1
ATOM 2407 N N . HIS A 1 315 ? -3.390 14.476 7.155 1.00 86.00 315 HIS A N 1
ATOM 2408 C CA . HIS A 1 315 ? -3.778 13.555 6.097 1.00 86.00 315 HIS A CA 1
ATOM 2409 C C . HIS A 1 315 ? -3.984 12.120 6.590 1.00 86.00 315 HIS A C 1
ATOM 2411 O O . HIS A 1 315 ? -3.538 11.778 7.690 1.00 86.00 315 HIS A O 1
ATOM 2417 N N . VAL A 1 316 ? -4.692 11.307 5.800 1.00 91.75 316 VAL A N 1
ATOM 2418 C CA . VAL A 1 316 ? -5.101 9.940 6.152 1.00 91.75 316 VAL A CA 1
ATOM 2419 C C . VAL A 1 316 ? -4.602 8.935 5.124 1.00 91.75 316 VAL A C 1
ATOM 2421 O O . VAL A 1 316 ? -5.035 8.928 3.975 1.00 91.75 316 VAL A O 1
ATOM 2424 N N . LEU A 1 317 ? -3.784 8.000 5.578 1.00 92.25 317 LEU A N 1
ATOM 2425 C CA . LEU A 1 317 ? -3.372 6.850 4.796 1.00 92.25 317 LEU A CA 1
ATOM 2426 C C . LEU A 1 317 ? -4.126 5.614 5.290 1.00 92.25 317 LEU A C 1
ATOM 2428 O O . LEU A 1 317 ? -3.851 5.076 6.363 1.00 92.25 317 LEU A O 1
ATOM 2432 N N . LEU A 1 318 ? -5.093 5.166 4.492 1.00 95.25 318 LEU A N 1
ATOM 2433 C CA . LEU A 1 318 ? -5.863 3.944 4.712 1.00 95.25 318 LEU A CA 1
ATOM 2434 C C . LEU A 1 318 ? -5.040 2.741 4.236 1.00 95.25 318 LEU A C 1
ATOM 2436 O O . LEU A 1 318 ? -5.278 2.191 3.157 1.00 95.25 318 LEU A O 1
ATOM 2440 N N . GLY A 1 319 ? -4.042 2.380 5.040 1.00 94.12 319 GLY A N 1
ATOM 2441 C CA . GLY A 1 319 ? -3.183 1.223 4.815 1.00 94.12 319 GLY A CA 1
ATOM 2442 C C . GLY A 1 319 ? -3.880 -0.099 5.140 1.00 94.12 319 GLY A C 1
ATOM 2443 O O . GLY A 1 319 ? -5.106 -0.172 5.278 1.00 94.12 319 GLY A O 1
ATOM 2444 N N . THR A 1 320 ? -3.103 -1.164 5.328 1.00 93.88 320 THR A N 1
ATOM 2445 C CA . THR A 1 320 ? -3.615 -2.518 5.607 1.00 93.88 320 THR A CA 1
ATOM 2446 C C . THR A 1 320 ? -4.572 -2.623 6.805 1.00 93.88 320 THR A C 1
ATOM 2448 O O . THR A 1 320 ? -5.418 -3.520 6.809 1.00 93.88 320 THR A O 1
ATOM 2451 N N . ALA A 1 321 ? -4.529 -1.711 7.786 1.00 95.44 321 ALA A N 1
ATOM 2452 C CA . ALA A 1 321 ? -5.492 -1.695 8.894 1.00 95.44 321 ALA A CA 1
ATOM 2453 C C . ALA A 1 321 ? -6.926 -1.390 8.440 1.00 95.44 321 ALA A C 1
ATOM 2455 O O . ALA A 1 321 ? -7.873 -1.906 9.033 1.00 95.44 321 ALA A O 1
ATOM 2456 N N . TYR A 1 322 ? -7.108 -0.587 7.385 1.00 96.81 322 TYR A N 1
ATOM 2457 C CA . TYR A 1 322 ? -8.435 -0.358 6.808 1.00 96.81 322 TYR A CA 1
ATOM 2458 C C . TYR A 1 322 ? -8.950 -1.600 6.071 1.00 96.81 322 TYR A C 1
ATOM 2460 O O . TYR A 1 322 ? -10.137 -1.902 6.145 1.00 96.81 322 TYR A O 1
ATOM 2468 N N . PHE A 1 323 ? -8.065 -2.344 5.402 1.00 96.19 323 PHE A N 1
ATOM 2469 C CA . PHE A 1 323 ? -8.415 -3.572 4.680 1.00 96.19 323 PHE A CA 1
ATOM 2470 C C . PHE A 1 323 ? -8.756 -4.721 5.641 1.00 96.19 323 PHE A C 1
ATOM 2472 O O . PHE A 1 323 ? -9.549 -5.598 5.299 1.00 96.19 323 PHE A O 1
ATOM 2479 N N . TRP A 1 324 ? -8.168 -4.712 6.840 1.00 94.88 324 TRP A N 1
ATOM 2480 C CA . TRP A 1 324 ? -8.250 -5.777 7.835 1.00 94.88 324 TRP A CA 1
ATOM 2481 C C . TRP A 1 324 ? -9.689 -6.190 8.175 1.00 94.88 324 TRP A C 1
ATOM 2483 O O . TRP A 1 324 ? -10.483 -5.396 8.682 1.00 94.88 324 TRP A O 1
ATOM 2493 N N . GLY A 1 325 ? -10.018 -7.461 7.924 1.00 94.94 325 GLY A N 1
ATOM 2494 C CA . GLY A 1 325 ? -11.334 -8.026 8.219 1.00 94.94 325 GLY A CA 1
ATOM 2495 C C . GLY A 1 325 ? -12.440 -7.619 7.244 1.00 94.94 325 GLY A C 1
ATOM 2496 O O . GLY A 1 325 ? -13.614 -7.784 7.576 1.00 94.94 325 GLY A O 1
ATOM 2497 N N . LYS A 1 326 ? -12.109 -7.105 6.051 1.00 96.38 326 LYS A N 1
ATOM 2498 C CA . LYS A 1 326 ? -13.086 -6.659 5.042 1.00 96.38 326 LYS A CA 1
ATOM 2499 C C . LYS A 1 326 ? -12.954 -7.375 3.703 1.00 96.38 326 LYS A C 1
ATOM 2501 O O . LYS A 1 326 ? -11.904 -7.917 3.362 1.00 96.38 326 LYS A O 1
ATOM 2506 N N . ASN A 1 327 ? -14.032 -7.299 2.923 1.00 97.69 327 ASN A N 1
ATOM 2507 C CA . ASN A 1 327 ? -14.046 -7.520 1.481 1.00 97.69 327 ASN A CA 1
ATOM 2508 C C . ASN A 1 327 ? -14.175 -6.166 0.762 1.00 97.69 327 ASN A C 1
ATOM 2510 O O . ASN A 1 327 ? -15.227 -5.533 0.818 1.00 97.69 327 ASN A O 1
ATOM 2514 N N . LEU A 1 328 ? -13.127 -5.734 0.063 1.00 98.25 328 LEU A N 1
ATOM 2515 C CA . LEU A 1 328 ? -13.088 -4.451 -0.643 1.00 98.25 328 LEU A CA 1
ATOM 2516 C C . LEU A 1 328 ? -12.973 -4.671 -2.151 1.00 98.25 328 LEU A C 1
ATOM 2518 O O . LEU A 1 328 ? -11.978 -5.225 -2.618 1.00 98.25 328 LEU A O 1
ATOM 2522 N N . LEU A 1 329 ? -13.975 -4.230 -2.915 1.00 98.44 329 LEU A N 1
ATOM 2523 C CA . LEU A 1 329 ? -13.973 -4.265 -4.380 1.00 98.44 329 LEU A CA 1
ATOM 2524 C C . LEU A 1 329 ? -13.532 -2.911 -4.944 1.00 98.44 329 LEU A C 1
ATOM 2526 O O . LEU A 1 329 ? -14.220 -1.903 -4.795 1.00 98.44 329 LEU A O 1
ATOM 2530 N N . PHE A 1 330 ? -12.412 -2.917 -5.657 1.00 98.12 330 PHE A N 1
ATOM 2531 C CA . PHE A 1 330 ? -11.929 -1.805 -6.464 1.00 98.12 330 PHE A CA 1
ATOM 2532 C C . PHE A 1 330 ? -12.508 -1.948 -7.869 1.00 98.12 330 PHE A C 1
ATOM 2534 O O . PHE A 1 330 ? -12.004 -2.708 -8.701 1.00 98.12 330 PHE A O 1
ATOM 2541 N N . ASN A 1 331 ? -13.597 -1.232 -8.138 1.00 97.69 331 ASN A N 1
ATOM 2542 C CA . ASN A 1 331 ? -14.220 -1.210 -9.452 1.00 97.69 331 ASN A CA 1
ATOM 2543 C C . ASN A 1 331 ? -13.657 -0.047 -10.273 1.00 97.69 331 ASN A C 1
ATOM 2545 O O . ASN A 1 331 ? -14.009 1.116 -10.079 1.00 97.69 331 ASN A O 1
ATOM 2549 N N . THR A 1 332 ? -12.790 -0.395 -11.217 1.00 96.00 332 THR A N 1
ATOM 2550 C CA . THR A 1 332 ? -12.156 0.529 -12.166 1.00 96.00 332 THR A CA 1
ATOM 2551 C C . THR A 1 332 ? -12.522 0.197 -13.611 1.00 96.00 332 THR A C 1
ATOM 2553 O O . THR A 1 332 ? -11.738 0.437 -14.528 1.00 96.00 332 THR A O 1
ATOM 2556 N N . THR A 1 333 ? -13.695 -0.409 -13.816 1.00 95.94 333 THR A N 1
ATOM 2557 C CA . THR A 1 333 ? -14.206 -0.708 -15.161 1.00 95.94 333 THR A CA 1
ATOM 2558 C C . THR A 1 333 ? -14.463 0.570 -15.957 1.00 95.94 333 THR A C 1
ATOM 2560 O O . THR A 1 333 ? -14.198 0.602 -17.156 1.00 95.94 333 THR A O 1
ATOM 2563 N N . ASP A 1 334 ? -14.893 1.633 -15.272 1.00 94.88 334 ASP A N 1
ATOM 2564 C CA . ASP A 1 334 ? -14.885 3.008 -15.759 1.00 94.88 334 ASP A CA 1
ATOM 2565 C C . ASP A 1 334 ? -13.814 3.818 -15.010 1.00 94.88 334 ASP A C 1
ATOM 2567 O O . ASP A 1 334 ? -13.973 4.171 -13.841 1.00 94.88 334 ASP A O 1
ATOM 2571 N N . LEU A 1 335 ? -12.704 4.116 -15.689 1.00 91.50 335 LEU A N 1
ATOM 2572 C CA . LEU A 1 335 ? -11.591 4.888 -15.124 1.00 91.50 335 LEU A CA 1
ATOM 2573 C C . LEU A 1 335 ? -11.938 6.364 -14.874 1.00 91.50 335 LEU A C 1
ATOM 2575 O O . LEU A 1 335 ? -11.256 7.015 -14.082 1.00 91.50 335 LEU A O 1
ATOM 2579 N N . ALA A 1 336 ? -12.984 6.891 -15.521 1.00 90.19 336 ALA A N 1
ATOM 2580 C CA . ALA A 1 336 ? -13.450 8.259 -15.315 1.00 90.19 336 ALA A CA 1
ATOM 2581 C C . ALA A 1 336 ? -14.361 8.392 -14.085 1.00 90.19 336 ALA A C 1
ATOM 2583 O O . ALA A 1 336 ? -14.608 9.502 -13.616 1.00 90.19 336 ALA A O 1
ATOM 2584 N N . SER A 1 337 ? -14.888 7.283 -13.567 1.00 92.25 337 SER A N 1
ATOM 2585 C CA . SER A 1 337 ? -15.752 7.248 -12.382 1.00 92.25 337 SER A CA 1
ATOM 2586 C C . SER A 1 337 ? -15.531 5.963 -11.574 1.00 92.25 337 SER A C 1
ATOM 2588 O O . SER A 1 337 ? -16.460 5.168 -11.410 1.00 92.25 337 SER A O 1
ATOM 2590 N N . PRO A 1 338 ? -14.302 5.728 -11.078 1.00 94.38 338 PRO A N 1
ATOM 2591 C CA . PRO A 1 338 ? -13.999 4.523 -10.327 1.00 94.38 338 PRO A CA 1
ATOM 2592 C C . PRO A 1 338 ? -14.699 4.545 -8.963 1.00 94.38 338 PRO A C 1
ATOM 2594 O O . PRO A 1 338 ? -14.950 5.603 -8.380 1.00 94.38 338 PRO A O 1
ATOM 2597 N N . THR A 1 339 ? -14.993 3.362 -8.426 1.00 95.75 339 THR A N 1
ATOM 2598 C CA . THR A 1 339 ? -15.639 3.222 -7.114 1.00 95.75 339 THR A CA 1
ATOM 2599 C C . THR A 1 339 ? -14.948 2.179 -6.253 1.00 95.75 339 THR A C 1
ATOM 2601 O O . THR A 1 339 ? -14.584 1.109 -6.745 1.00 95.75 339 THR A O 1
ATOM 2604 N N . LEU A 1 340 ? -14.843 2.460 -4.960 1.00 97.00 340 LEU A N 1
ATOM 2605 C CA . LEU A 1 340 ? -14.550 1.461 -3.940 1.00 97.00 340 LEU A CA 1
ATOM 2606 C C . LEU A 1 340 ? -15.879 0.951 -3.387 1.00 97.00 340 LEU A C 1
ATOM 2608 O O . LEU A 1 340 ? -16.758 1.746 -3.068 1.00 97.00 340 LEU A O 1
ATOM 2612 N N . VAL A 1 341 ? -16.032 -0.360 -3.259 1.00 97.62 341 VAL A N 1
ATOM 2613 C CA . VAL A 1 341 ? -17.226 -0.971 -2.675 1.00 97.62 341 VAL A CA 1
ATOM 2614 C C . VAL A 1 341 ? -16.816 -1.776 -1.446 1.00 97.62 341 VAL A C 1
ATOM 2616 O O . VAL A 1 341 ? -16.088 -2.760 -1.578 1.00 97.62 341 VAL A O 1
ATOM 2619 N N . ASP A 1 342 ? -17.286 -1.372 -0.264 1.00 97.31 342 ASP A N 1
ATOM 2620 C CA . ASP A 1 342 ? -17.190 -2.187 0.953 1.00 97.31 342 ASP A CA 1
ATOM 2621 C C . ASP A 1 342 ? -18.304 -3.239 0.897 1.00 97.31 342 ASP A C 1
ATOM 2623 O O . ASP A 1 342 ? -19.492 -2.938 1.046 1.00 97.31 342 ASP A O 1
ATOM 2627 N N . LEU A 1 343 ? -17.914 -4.478 0.597 1.00 97.25 343 LEU A N 1
ATOM 2628 C CA . LEU A 1 343 ? -18.816 -5.621 0.454 1.00 97.25 343 LEU A CA 1
ATOM 2629 C C . LEU A 1 343 ? -19.192 -6.235 1.813 1.00 97.25 343 LEU A C 1
ATOM 2631 O O . LEU A 1 343 ? -19.975 -7.190 1.846 1.00 97.25 343 LEU A O 1
ATOM 2635 N N . GLY A 1 344 ? -18.654 -5.703 2.915 1.00 95.50 344 GLY A N 1
ATOM 2636 C CA . GLY A 1 344 ? -18.878 -6.164 4.277 1.00 95.50 344 GLY A CA 1
ATOM 2637 C C . GLY A 1 344 ? -17.694 -6.944 4.869 1.00 95.50 344 GLY A C 1
ATOM 2638 O O . GLY A 1 344 ? -16.583 -6.930 4.324 1.00 95.50 344 GLY A O 1
ATOM 2639 N N . PRO A 1 345 ? -17.916 -7.630 6.006 1.00 95.44 345 PRO A N 1
ATOM 2640 C CA . PRO A 1 345 ? -16.864 -8.349 6.721 1.00 95.44 345 PRO A CA 1
ATOM 2641 C C . PRO A 1 345 ? -16.248 -9.463 5.869 1.00 95.44 345 PRO A C 1
ATOM 2643 O O . PRO A 1 345 ? -16.903 -10.022 4.989 1.00 95.44 345 PRO A O 1
ATOM 2646 N N . ALA A 1 346 ? -14.982 -9.791 6.137 1.00 94.25 346 ALA A N 1
ATOM 2647 C CA . ALA A 1 346 ? -14.229 -10.822 5.426 1.00 94.25 346 ALA A CA 1
ATOM 2648 C C . ALA A 1 346 ? -14.880 -12.210 5.532 1.00 94.25 346 ALA A C 1
ATOM 2650 O O . ALA A 1 346 ? -14.844 -12.966 4.560 1.00 94.25 346 ALA A O 1
ATOM 2651 N N . ASP A 1 347 ? -15.451 -12.551 6.695 1.00 91.19 347 ASP A N 1
ATOM 2652 C CA . ASP A 1 347 ? -16.085 -13.845 6.998 1.00 91.19 347 ASP A CA 1
ATOM 2653 C C . ASP A 1 347 ? -15.230 -15.046 6.539 1.00 91.19 347 ASP A C 1
ATOM 2655 O O . ASP A 1 347 ? -15.691 -15.979 5.867 1.00 91.19 347 ASP A O 1
ATOM 2659 N N . GLY A 1 348 ? -13.928 -14.980 6.844 1.00 89.50 348 GLY A N 1
ATOM 2660 C CA . GLY A 1 348 ? -12.935 -15.985 6.454 1.00 89.50 348 GLY A CA 1
ATOM 2661 C C . GLY A 1 348 ? -12.675 -16.085 4.945 1.00 89.50 348 GLY A C 1
ATOM 2662 O O . GLY A 1 348 ? -12.176 -17.109 4.482 1.00 89.50 348 GLY A O 1
ATOM 2663 N N . CYS A 1 349 ? -13.038 -15.064 4.163 1.00 93.50 349 CYS A N 1
ATOM 2664 C CA . CYS A 1 349 ? -12.922 -15.026 2.703 1.00 93.50 349 CYS A CA 1
ATOM 2665 C C . CYS A 1 349 ? -13.625 -16.205 2.006 1.00 93.50 349 CYS A C 1
ATOM 2667 O O . CYS A 1 349 ? -13.158 -16.722 0.987 1.00 93.50 349 CYS A O 1
ATOM 2669 N N . THR A 1 350 ? -14.739 -16.669 2.577 1.00 92.50 350 THR A N 1
ATOM 2670 C CA . THR A 1 350 ? -15.466 -17.857 2.103 1.00 92.50 350 THR A CA 1
ATOM 2671 C C . THR A 1 350 ? -16.270 -17.602 0.832 1.00 92.50 350 THR A C 1
ATOM 2673 O O . THR A 1 350 ? -16.434 -18.516 0.021 1.00 92.50 350 THR A O 1
ATOM 2676 N N . LYS A 1 351 ? -16.746 -16.369 0.639 1.00 94.75 351 LYS A N 1
ATOM 2677 C CA . LYS A 1 351 ? -17.476 -15.959 -0.559 1.00 94.75 351 LYS A CA 1
ATOM 2678 C C . LYS A 1 351 ? -16.516 -15.612 -1.694 1.00 94.75 351 LYS A C 1
ATOM 2680 O O . LYS A 1 351 ? -15.549 -14.881 -1.492 1.00 94.75 351 LYS A O 1
ATOM 2685 N N . ASP A 1 352 ? -16.820 -16.130 -2.880 1.00 95.69 352 ASP A N 1
ATOM 2686 C CA . ASP A 1 352 ? -16.095 -15.836 -4.112 1.00 95.69 352 ASP A CA 1
ATOM 2687 C C . ASP A 1 352 ? -16.638 -14.547 -4.742 1.00 95.69 352 ASP A C 1
ATOM 2689 O O . ASP A 1 352 ? -17.838 -14.425 -4.990 1.00 95.69 352 ASP A O 1
ATOM 2693 N N . TYR A 1 353 ? -15.751 -13.581 -4.970 1.00 96.75 353 TYR A N 1
ATOM 2694 C CA . TYR A 1 353 ? -16.064 -12.304 -5.614 1.00 96.75 353 TYR A CA 1
ATOM 2695 C C . TYR A 1 353 ? -15.382 -12.165 -6.984 1.00 96.75 353 TYR A C 1
ATOM 2697 O O . TYR A 1 353 ? -15.248 -11.060 -7.505 1.00 96.75 353 TYR A O 1
ATOM 2705 N N . GLY A 1 354 ? -14.924 -13.274 -7.567 1.00 96.88 354 GLY A N 1
ATOM 2706 C CA . GLY A 1 354 ? -14.254 -13.306 -8.860 1.00 96.88 354 GLY A CA 1
ATOM 2707 C C . GLY A 1 354 ? -15.216 -13.357 -10.035 1.00 96.88 354 GLY A C 1
ATOM 2708 O O . GLY A 1 354 ? -16.327 -13.885 -9.954 1.00 96.88 354 GLY A O 1
ATOM 2709 N N . GLN A 1 355 ? -14.744 -12.852 -11.172 1.00 97.06 355 GLN A N 1
ATOM 2710 C CA . GLN A 1 355 ? -15.455 -12.992 -12.441 1.00 97.06 355 GLN A CA 1
ATOM 2711 C C . GLN A 1 355 ? -15.415 -14.435 -12.961 1.00 97.06 355 GLN A C 1
ATOM 2713 O O . GLN A 1 355 ? -16.349 -14.878 -13.628 1.00 97.06 355 GLN A O 1
ATOM 2718 N N . ILE A 1 356 ? -14.333 -15.169 -12.670 1.00 95.81 356 ILE A N 1
ATOM 2719 C CA . ILE A 1 356 ? -14.213 -16.601 -12.962 1.00 95.81 356 ILE A CA 1
ATOM 2720 C C . ILE A 1 356 ? -14.303 -17.368 -11.634 1.00 95.81 356 ILE A C 1
ATOM 2722 O O . ILE A 1 356 ? -13.318 -17.395 -10.890 1.00 95.81 356 ILE A O 1
ATOM 2726 N N . PRO A 1 357 ? -15.442 -18.022 -11.341 1.00 94.81 357 PRO A N 1
ATOM 2727 C CA . PRO A 1 357 ? -15.620 -18.762 -10.097 1.00 94.81 357 PRO A CA 1
ATOM 2728 C C . PRO A 1 357 ? -14.526 -19.810 -9.869 1.00 94.81 357 PRO A C 1
ATOM 2730 O O . PRO A 1 357 ? -14.098 -20.497 -10.801 1.00 94.81 357 PRO A O 1
ATOM 2733 N N . GLY A 1 358 ? -14.080 -19.943 -8.623 1.00 93.94 358 GLY A N 1
ATOM 2734 C CA . GLY A 1 358 ? -13.074 -20.912 -8.193 1.00 93.94 358 GLY A CA 1
ATOM 2735 C C . GLY A 1 358 ? -11.623 -20.521 -8.485 1.00 93.94 358 GLY A C 1
ATOM 2736 O O . GLY A 1 358 ? -10.729 -21.292 -8.148 1.00 93.94 358 GLY A O 1
ATOM 2737 N N . ASN A 1 359 ? -11.366 -19.345 -9.069 1.00 94.88 359 ASN A N 1
ATOM 2738 C CA . ASN A 1 359 ? -10.013 -18.853 -9.370 1.00 94.88 359 ASN A CA 1
ATOM 2739 C C . ASN A 1 359 ? -9.546 -17.768 -8.388 1.00 94.88 359 ASN A C 1
ATOM 2741 O O . ASN A 1 359 ? -8.874 -16.810 -8.771 1.00 94.88 359 ASN A O 1
ATOM 2745 N N . ALA A 1 360 ? -9.910 -17.917 -7.113 1.00 96.50 360 ALA A N 1
ATOM 2746 C CA . ALA A 1 360 ? -9.406 -17.061 -6.048 1.00 96.50 360 ALA A CA 1
ATOM 2747 C C . ALA A 1 360 ? -7.878 -17.170 -5.953 1.00 96.50 360 ALA A C 1
ATOM 2749 O O . ALA A 1 360 ? -7.331 -18.273 -5.918 1.00 96.50 360 ALA A O 1
ATOM 2750 N N . ILE A 1 361 ? -7.202 -16.031 -5.868 1.00 96.88 361 ILE A N 1
ATOM 2751 C CA . ILE A 1 361 ? -5.761 -15.946 -5.646 1.00 96.88 361 ILE A CA 1
ATOM 2752 C C . ILE A 1 361 ? -5.531 -15.942 -4.132 1.00 96.88 361 ILE A C 1
ATOM 2754 O O . ILE A 1 361 ? -6.013 -15.026 -3.458 1.00 96.88 361 ILE A O 1
ATOM 2758 N N . PRO A 1 362 ? -4.833 -16.937 -3.563 1.00 95.12 362 PRO A N 1
ATOM 2759 C CA . PRO A 1 362 ? -4.476 -16.914 -2.152 1.00 95.12 362 PRO A CA 1
ATOM 2760 C C . PRO A 1 362 ? -3.572 -15.719 -1.844 1.00 95.12 362 PRO A C 1
ATOM 2762 O O . PRO A 1 362 ? -2.613 -15.457 -2.569 1.00 95.12 362 PRO A O 1
ATOM 2765 N N . LEU A 1 363 ? -3.887 -15.006 -0.764 1.00 93.12 363 LEU A N 1
ATOM 2766 C CA . LEU A 1 363 ? -3.030 -13.963 -0.215 1.00 93.12 363 LEU A CA 1
ATOM 2767 C C . LEU A 1 363 ? -2.322 -14.484 1.036 1.00 93.12 363 LEU A C 1
ATOM 2769 O O . LEU A 1 363 ? -2.952 -15.108 1.896 1.00 93.12 363 LEU A O 1
ATOM 2773 N N . HIS A 1 364 ? -1.029 -14.197 1.149 1.00 88.06 364 HIS A N 1
ATOM 2774 C CA . HIS A 1 364 ? -0.157 -14.681 2.214 1.00 88.06 364 HIS A CA 1
ATOM 2775 C C . HIS A 1 364 ? 0.504 -13.523 2.968 1.00 88.06 364 HIS A C 1
ATOM 2777 O O . HIS A 1 364 ? 1.085 -12.625 2.358 1.00 88.06 364 HIS A O 1
ATOM 2783 N N . GLY A 1 365 ? 0.462 -13.587 4.297 1.00 82.00 365 GLY A N 1
ATOM 2784 C CA . GLY A 1 365 ? 1.162 -12.678 5.203 1.00 82.00 365 GLY A CA 1
ATOM 2785 C C . GLY A 1 365 ? 0.683 -12.903 6.633 1.00 82.00 365 GLY A C 1
ATOM 2786 O O . GLY A 1 365 ? -0.515 -12.994 6.861 1.00 82.00 365 GLY A O 1
ATOM 2787 N N . ALA A 1 366 ? 1.589 -13.032 7.599 1.00 80.94 366 ALA A N 1
ATOM 2788 C CA . ALA A 1 366 ? 1.212 -13.090 9.009 1.00 80.94 366 ALA A CA 1
ATOM 2789 C C . ALA A 1 366 ? 0.666 -11.723 9.472 1.00 80.94 366 ALA A C 1
ATOM 2791 O O . ALA A 1 366 ? 1.071 -10.700 8.915 1.00 80.94 366 ALA A O 1
ATOM 2792 N N . PRO A 1 367 ? -0.171 -11.651 10.526 1.00 80.12 367 PRO A N 1
ATOM 2793 C CA . PRO A 1 367 ? -0.723 -10.381 11.005 1.00 80.12 367 PRO A CA 1
ATOM 2794 C C . PRO A 1 367 ? 0.348 -9.316 11.265 1.00 80.12 367 PRO A C 1
ATOM 2796 O O . PRO A 1 367 ? 0.164 -8.161 10.900 1.00 80.12 367 PRO A O 1
ATOM 2799 N N . GLY A 1 368 ? 1.495 -9.712 11.827 1.00 77.81 368 GLY A N 1
ATOM 2800 C CA . GLY A 1 368 ? 2.615 -8.802 12.064 1.00 77.81 368 GLY A CA 1
ATOM 2801 C C . GLY A 1 368 ? 3.288 -8.257 10.809 1.00 77.81 368 GLY A C 1
ATOM 2802 O O . GLY A 1 368 ? 3.819 -7.157 10.848 1.00 77.81 368 GLY A O 1
ATOM 2803 N N . GLN A 1 369 ? 3.221 -8.982 9.693 1.00 76.19 369 GLN A N 1
ATOM 2804 C CA . GLN A 1 369 ? 3.732 -8.512 8.403 1.00 76.19 369 GLN A CA 1
ATOM 2805 C C . GLN A 1 369 ? 2.729 -7.588 7.719 1.00 76.19 369 GLN A C 1
ATOM 2807 O O . GLN A 1 369 ? 3.112 -6.589 7.121 1.00 76.19 369 GLN A O 1
ATOM 2812 N N . VAL A 1 370 ? 1.440 -7.926 7.808 1.00 84.19 370 VAL A N 1
ATOM 2813 C CA . VAL A 1 370 ? 0.376 -7.166 7.151 1.00 84.19 370 VAL A CA 1
ATOM 2814 C C . VAL A 1 370 ? 0.141 -5.847 7.877 1.00 84.19 370 VAL A C 1
ATOM 2816 O O . VAL A 1 370 ? 0.162 -4.802 7.242 1.00 84.19 370 VAL A O 1
ATOM 2819 N N . LEU A 1 371 ? -0.056 -5.870 9.196 1.00 87.62 371 LEU A N 1
ATOM 2820 C CA . LEU A 1 371 ? -0.362 -4.683 10.006 1.00 87.62 371 LEU A CA 1
ATOM 2821 C C . LEU A 1 371 ? 0.882 -3.977 10.564 1.00 87.62 371 LEU A C 1
ATOM 2823 O O . LEU A 1 371 ? 0.790 -2.814 10.961 1.00 87.62 371 LEU A O 1
ATOM 2827 N N . GLY A 1 372 ? 2.014 -4.675 10.660 1.00 82.19 372 GLY A N 1
ATOM 2828 C CA . GLY A 1 372 ? 3.261 -4.102 11.160 1.00 82.19 372 GLY A CA 1
ATOM 2829 C C . GLY A 1 372 ? 4.051 -3.368 10.101 1.00 82.19 372 GLY A C 1
ATOM 2830 O O . GLY A 1 372 ? 3.617 -3.305 8.963 1.00 82.19 372 GLY A O 1
ATOM 2831 N N . THR A 1 373 ? 5.211 -2.822 10.472 1.00 71.12 373 THR A N 1
ATOM 2832 C CA . THR A 1 373 ? 6.003 -1.859 9.672 1.00 71.12 373 THR A CA 1
ATOM 2833 C C . THR A 1 373 ? 6.270 -2.258 8.220 1.00 71.12 373 THR A C 1
ATOM 2835 O O . THR A 1 373 ? 6.560 -1.394 7.396 1.00 71.12 373 THR A O 1
ATOM 2838 N N . ASP A 1 374 ? 6.169 -3.546 7.910 1.00 68.06 374 ASP A N 1
ATOM 2839 C CA . ASP A 1 374 ? 6.413 -4.097 6.585 1.00 68.06 374 ASP A CA 1
ATOM 2840 C C . ASP A 1 374 ? 5.238 -3.875 5.623 1.00 68.06 374 ASP A C 1
ATOM 2842 O O . ASP A 1 374 ? 5.449 -3.793 4.416 1.00 68.06 374 ASP A O 1
ATOM 2846 N N . GLY A 1 375 ? 3.999 -3.803 6.127 1.00 71.75 375 GLY A N 1
ATOM 2847 C CA . GLY A 1 375 ? 2.801 -3.533 5.320 1.00 71.75 375 GLY A CA 1
ATOM 2848 C C . GLY A 1 375 ? 2.602 -4.512 4.169 1.00 71.75 375 GLY A C 1
ATOM 2849 O O . GLY A 1 375 ? 2.128 -4.140 3.100 1.00 71.75 375 GLY A O 1
ATOM 2850 N N . THR A 1 376 ? 3.048 -5.754 4.343 1.00 79.50 376 THR A N 1
ATOM 2851 C CA . THR A 1 376 ? 3.256 -6.671 3.227 1.00 79.50 376 THR A CA 1
ATOM 2852 C C . THR A 1 376 ? 2.235 -7.797 3.249 1.00 79.50 376 THR A C 1
ATOM 2854 O O . THR A 1 376 ? 2.238 -8.656 4.132 1.00 79.50 376 THR A O 1
ATOM 2857 N N . ILE A 1 377 ? 1.410 -7.832 2.204 1.00 86.88 377 ILE A N 1
ATOM 2858 C CA . ILE A 1 377 ? 0.635 -9.003 1.806 1.00 86.88 377 ILE A CA 1
ATOM 2859 C C . ILE A 1 377 ? 1.095 -9.454 0.421 1.00 86.88 377 ILE A C 1
ATOM 2861 O O . ILE A 1 377 ? 1.310 -8.634 -0.474 1.00 86.88 377 ILE A O 1
ATOM 2865 N N . THR A 1 378 ? 1.268 -10.759 0.240 1.00 88.69 378 THR A N 1
ATOM 2866 C CA . THR A 1 378 ? 1.839 -11.331 -0.984 1.00 88.69 378 THR A CA 1
ATOM 2867 C C . THR A 1 378 ? 0.868 -12.249 -1.707 1.00 88.69 378 THR A C 1
ATOM 2869 O O . THR A 1 378 ? -0.044 -12.810 -1.103 1.00 88.69 378 THR A O 1
ATOM 2872 N N . ALA A 1 379 ? 1.074 -12.409 -3.009 1.00 91.56 379 ALA A N 1
ATOM 2873 C CA . ALA A 1 379 ? 0.365 -13.361 -3.849 1.00 91.56 379 ALA A CA 1
ATOM 2874 C C . ALA A 1 379 ? 1.318 -13.979 -4.872 1.00 91.56 379 ALA A C 1
ATOM 2876 O O . ALA A 1 379 ? 2.349 -13.396 -5.207 1.00 91.56 379 ALA A O 1
ATOM 2877 N N . GLU A 1 380 ? 0.945 -15.132 -5.415 1.00 91.88 380 GLU A N 1
ATOM 2878 C CA . GLU A 1 380 ? 1.663 -15.740 -6.530 1.00 91.88 380 GLU A CA 1
ATOM 2879 C C . GLU A 1 380 ? 1.140 -15.225 -7.880 1.00 91.88 380 GLU A C 1
ATOM 2881 O O . GLU A 1 380 ? -0.069 -15.175 -8.127 1.00 91.88 380 GLU A O 1
ATOM 2886 N N . VAL A 1 381 ? 2.063 -14.880 -8.778 1.00 91.31 381 VAL A N 1
ATOM 2887 C CA . VAL A 1 381 ? 1.795 -14.530 -10.180 1.00 91.31 381 VAL A CA 1
ATOM 2888 C C . VAL A 1 381 ? 2.741 -15.311 -11.084 1.00 91.31 381 VAL A C 1
ATOM 2890 O O . VAL A 1 381 ? 3.911 -15.476 -10.755 1.00 91.31 381 VAL A O 1
ATOM 2893 N N . ALA A 1 382 ? 2.261 -15.804 -12.226 1.00 91.44 382 ALA A N 1
ATOM 2894 C CA . ALA A 1 382 ? 3.103 -16.528 -13.173 1.00 91.44 382 ALA A CA 1
ATOM 2895 C C . ALA A 1 382 ? 3.459 -15.653 -14.383 1.00 91.44 382 ALA A C 1
ATOM 2897 O O . ALA A 1 382 ? 2.578 -15.080 -15.021 1.00 91.44 382 ALA A O 1
ATOM 2898 N N . VAL A 1 383 ? 4.750 -15.564 -14.709 1.00 88.50 383 VAL A N 1
ATOM 2899 C CA . VAL A 1 383 ? 5.302 -14.713 -15.778 1.00 88.50 383 VAL A CA 1
ATOM 2900 C C . VAL A 1 383 ? 6.187 -15.532 -16.709 1.00 88.50 383 VAL A C 1
ATOM 2902 O O . VAL A 1 383 ? 6.942 -16.385 -16.249 1.00 88.50 383 VAL A O 1
ATOM 2905 N N . GLY A 1 384 ? 6.142 -15.266 -18.012 1.00 84.50 384 GLY A N 1
ATOM 2906 C CA . GLY A 1 384 ? 7.043 -15.893 -18.977 1.00 84.50 384 GLY A CA 1
ATOM 2907 C C . GLY A 1 384 ? 6.408 -16.983 -19.831 1.00 84.50 384 GLY A C 1
ATOM 2908 O O . GLY A 1 384 ? 5.233 -17.335 -19.707 1.00 84.50 384 GLY A O 1
ATOM 2909 N N . THR A 1 385 ? 7.218 -17.537 -20.734 1.00 79.38 385 THR A N 1
ATOM 2910 C CA . THR A 1 385 ? 6.899 -18.731 -21.527 1.00 79.38 385 THR A CA 1
ATOM 2911 C C . THR A 1 385 ? 8.167 -19.592 -21.666 1.00 79.38 385 THR A C 1
ATOM 2913 O O . THR A 1 385 ? 9.004 -19.270 -22.507 1.00 79.38 385 THR A O 1
ATOM 2916 N N . PRO A 1 386 ? 8.311 -20.694 -20.898 1.00 83.75 386 PRO A N 1
ATOM 2917 C CA . PRO A 1 386 ? 7.306 -21.275 -20.002 1.00 83.75 386 PRO A CA 1
ATOM 2918 C C . PRO A 1 386 ? 6.999 -20.382 -18.780 1.00 83.75 386 PRO A C 1
ATOM 2920 O O . PRO A 1 386 ? 7.881 -19.643 -18.344 1.00 83.75 386 PRO A O 1
ATOM 2923 N N . PRO A 1 387 ? 5.769 -20.430 -18.227 1.00 85.56 387 PRO A N 1
ATOM 2924 C CA . PRO A 1 387 ? 5.411 -19.629 -17.058 1.00 85.56 387 PRO A CA 1
ATOM 2925 C C . PRO A 1 387 ? 6.262 -19.974 -15.830 1.00 85.56 387 PRO A C 1
ATOM 2927 O O . PRO A 1 387 ? 6.431 -21.147 -15.496 1.00 85.56 387 PRO A O 1
ATOM 2930 N N . GLN A 1 388 ? 6.749 -18.944 -15.145 1.00 85.81 388 GLN A N 1
ATOM 2931 C CA . GLN A 1 388 ? 7.480 -19.012 -13.882 1.00 85.81 388 GLN A CA 1
ATOM 2932 C C . GLN A 1 388 ? 6.658 -18.311 -12.801 1.00 85.81 388 GLN A C 1
ATOM 2934 O O . GLN A 1 388 ? 6.371 -17.121 -12.925 1.00 85.81 388 GLN A O 1
ATOM 2939 N N . THR A 1 389 ? 6.264 -19.038 -11.758 1.00 87.38 389 THR A N 1
ATOM 2940 C CA . THR A 1 389 ? 5.546 -18.463 -10.614 1.00 87.38 389 THR A CA 1
ATOM 2941 C C . THR A 1 389 ? 6.504 -17.671 -9.738 1.00 87.38 389 THR A C 1
ATOM 2943 O O . THR A 1 389 ? 7.584 -18.153 -9.423 1.00 87.38 389 THR A O 1
ATOM 2946 N N . VAL A 1 390 ? 6.110 -16.471 -9.327 1.00 84.25 390 VAL A N 1
ATOM 2947 C CA . VAL A 1 390 ? 6.846 -15.626 -8.387 1.00 84.25 390 VAL A CA 1
ATOM 2948 C C . VAL A 1 390 ? 5.890 -15.091 -7.323 1.00 84.25 390 VAL A C 1
ATOM 2950 O O . VAL A 1 390 ? 4.748 -14.749 -7.629 1.00 84.25 390 VAL A O 1
ATOM 2953 N N . SER A 1 391 ? 6.355 -15.014 -6.076 1.00 86.25 391 SER A N 1
ATOM 2954 C CA . SER A 1 391 ? 5.629 -14.327 -5.002 1.00 86.25 391 SER A CA 1
ATOM 2955 C C . SER A 1 391 ? 5.879 -12.825 -5.101 1.00 86.25 391 SER A C 1
ATOM 2957 O O . SER A 1 391 ? 7.008 -12.405 -5.330 1.00 86.25 391 SER A O 1
ATOM 2959 N N . VAL A 1 392 ? 4.854 -11.998 -4.954 1.00 87.56 392 VAL A N 1
ATOM 2960 C CA . VAL A 1 392 ? 4.925 -10.541 -5.139 1.00 87.56 392 VAL A CA 1
ATOM 2961 C C . VAL A 1 392 ? 4.047 -9.844 -4.111 1.00 87.56 392 VAL A C 1
ATOM 2963 O O . VAL A 1 392 ? 2.993 -10.364 -3.758 1.00 87.56 392 VAL A O 1
ATOM 2966 N N . GLN A 1 393 ? 4.460 -8.670 -3.635 1.00 89.38 393 GLN A N 1
ATOM 2967 C CA . GLN A 1 393 ? 3.638 -7.831 -2.764 1.00 89.38 393 GLN A CA 1
ATOM 2968 C C . GLN A 1 393 ? 2.498 -7.199 -3.567 1.00 89.38 393 GLN A C 1
ATOM 2970 O O . GLN A 1 393 ? 2.711 -6.737 -4.691 1.00 89.38 393 GLN A O 1
ATOM 2975 N N . MET A 1 394 ? 1.298 -7.182 -2.989 1.00 92.88 394 MET A N 1
ATOM 2976 C CA . MET A 1 394 ? 0.123 -6.527 -3.565 1.00 92.88 394 MET A CA 1
ATOM 2977 C C . MET A 1 394 ? 0.037 -5.084 -3.079 1.00 92.88 394 MET A C 1
ATOM 2979 O O . MET A 1 394 ? -0.077 -4.840 -1.877 1.00 92.88 394 MET A O 1
ATOM 2983 N N . ASP A 1 395 ? 0.047 -4.139 -4.010 1.00 92.38 395 ASP A N 1
ATOM 2984 C CA . ASP A 1 395 ? 0.169 -2.719 -3.696 1.00 92.38 395 ASP A CA 1
ATOM 2985 C C . ASP A 1 395 ? -0.891 -1.910 -4.462 1.00 92.38 395 ASP A C 1
ATOM 2987 O O . ASP A 1 395 ? -0.815 -1.742 -5.682 1.00 92.38 395 ASP A O 1
ATOM 2991 N N . THR A 1 396 ? -1.918 -1.424 -3.757 1.00 93.31 396 THR A N 1
ATOM 2992 C CA . THR A 1 396 ? -2.939 -0.546 -4.352 1.00 93.31 396 THR A CA 1
ATOM 2993 C C . THR A 1 396 ? -2.485 0.907 -4.503 1.00 93.31 396 THR A C 1
ATOM 2995 O O . THR A 1 396 ? -3.157 1.654 -5.211 1.00 93.31 396 THR A O 1
ATOM 2998 N N . GLY A 1 397 ? -1.369 1.311 -3.890 1.00 87.75 397 GLY A N 1
ATOM 2999 C CA . GLY A 1 397 ? -0.732 2.621 -4.047 1.00 87.75 397 GLY A CA 1
ATOM 3000 C C . GLY A 1 397 ? 0.343 2.682 -5.140 1.00 87.75 397 GLY A C 1
ATOM 3001 O O . GLY A 1 397 ? 1.057 3.679 -5.261 1.00 87.75 397 GLY A O 1
ATOM 3002 N N . SER A 1 398 ? 0.475 1.631 -5.953 1.00 87.44 398 SER A N 1
ATOM 3003 C CA . SER A 1 398 ? 1.443 1.556 -7.047 1.00 87.44 398 SER A CA 1
ATOM 3004 C C . SER A 1 398 ? 0.798 1.137 -8.359 1.00 87.44 398 SER A C 1
ATOM 3006 O O . SER A 1 398 ? -0.188 0.408 -8.397 1.00 87.44 398 SER A O 1
ATOM 3008 N N . GLN A 1 399 ? 1.394 1.571 -9.469 1.00 88.88 399 GLN A N 1
ATOM 3009 C CA . GLN A 1 399 ? 0.978 1.221 -10.834 1.00 88.88 399 GLN A CA 1
ATOM 3010 C C . GLN A 1 399 ? 1.884 0.158 -11.475 1.00 88.88 399 GLN A C 1
ATOM 3012 O O . GLN A 1 399 ? 1.610 -0.324 -12.575 1.00 88.88 399 GLN A O 1
ATOM 3017 N N . LYS A 1 400 ? 3.028 -0.147 -10.849 1.00 89.94 400 LYS A N 1
ATOM 3018 C CA . LYS A 1 400 ? 4.122 -0.870 -11.507 1.00 89.94 400 LYS A CA 1
ATOM 3019 C C . LYS A 1 400 ? 4.147 -2.327 -11.098 1.00 89.94 400 LYS A C 1
ATOM 3021 O O . LYS A 1 400 ? 4.166 -2.643 -9.915 1.00 89.94 400 LYS A O 1
ATOM 3026 N N . PHE A 1 401 ? 4.232 -3.206 -12.091 1.00 92.69 401 PHE A N 1
ATOM 3027 C CA . PHE A 1 401 ? 4.545 -4.609 -11.874 1.00 92.69 401 PHE A CA 1
ATOM 3028 C C . PHE A 1 401 ? 6.027 -4.843 -12.149 1.00 92.69 401 PHE A C 1
ATOM 3030 O O . PHE A 1 401 ? 6.474 -4.722 -13.289 1.00 92.69 401 PHE A O 1
ATOM 3037 N N . PHE A 1 402 ? 6.798 -5.190 -11.122 1.00 90.12 402 PHE A N 1
ATOM 3038 C CA . PHE A 1 402 ? 8.184 -5.597 -11.304 1.00 90.12 402 PHE A CA 1
ATOM 3039 C C . PHE A 1 402 ? 8.586 -6.763 -10.415 1.00 90.12 402 PHE A C 1
ATOM 3041 O O . PHE A 1 402 ? 8.061 -6.957 -9.323 1.00 90.12 402 PHE A O 1
ATOM 3048 N N . ILE A 1 403 ? 9.588 -7.493 -10.887 1.00 86.06 403 ILE A N 1
ATOM 3049 C CA . ILE A 1 403 ? 10.253 -8.589 -10.198 1.00 86.06 403 ILE A CA 1
ATOM 3050 C C . ILE A 1 403 ? 11.712 -8.192 -10.003 1.00 86.06 403 ILE A C 1
ATOM 3052 O O . ILE A 1 403 ? 12.333 -7.564 -10.860 1.00 86.06 403 ILE A O 1
ATOM 3056 N N . VAL A 1 404 ? 12.280 -8.548 -8.863 1.00 79.31 404 VAL A N 1
ATOM 3057 C CA . VAL A 1 404 ? 13.675 -8.302 -8.534 1.00 79.31 404 VAL A CA 1
ATOM 3058 C C . VAL A 1 404 ? 14.533 -9.431 -9.084 1.00 79.31 404 VAL A C 1
ATOM 3060 O O . VAL A 1 404 ? 14.322 -10.607 -8.781 1.00 79.31 404 VAL A O 1
ATOM 3063 N N . HIS A 1 405 ? 15.549 -9.073 -9.861 1.00 75.31 405 HIS A N 1
ATOM 3064 C CA . HIS A 1 405 ? 16.509 -10.033 -10.387 1.00 75.31 405 HIS A CA 1
ATOM 3065 C C . HIS A 1 405 ? 17.278 -10.735 -9.253 1.00 75.31 405 HIS A C 1
ATOM 3067 O O . HIS A 1 405 ? 17.634 -10.101 -8.259 1.00 75.31 405 HIS A O 1
ATOM 3073 N N . ALA A 1 406 ? 17.578 -12.032 -9.396 1.00 66.50 406 ALA A N 1
ATOM 3074 C CA . ALA A 1 406 ? 18.329 -12.792 -8.385 1.00 66.50 406 ALA A CA 1
ATOM 3075 C C . ALA A 1 406 ? 19.723 -12.188 -8.106 1.00 66.50 406 ALA A C 1
ATOM 3077 O O . ALA A 1 406 ? 20.194 -12.167 -6.969 1.00 66.50 406 ALA A O 1
ATOM 3078 N N . GLU A 1 407 ? 20.345 -11.611 -9.137 1.00 67.06 407 GLU A N 1
ATOM 3079 C CA . GLU A 1 407 ? 21.635 -10.906 -9.061 1.00 67.06 407 GLU A CA 1
ATOM 3080 C C . GLU A 1 407 ? 21.485 -9.376 -8.936 1.00 67.06 407 GLU A C 1
ATOM 3082 O O . GLU A 1 407 ? 22.365 -8.620 -9.352 1.00 67.06 407 GLU A O 1
ATOM 3087 N N . CYS A 1 408 ? 20.350 -8.893 -8.422 1.00 70.88 408 CYS A N 1
ATOM 3088 C CA . CYS A 1 408 ? 20.149 -7.467 -8.172 1.00 70.88 408 CYS A CA 1
ATOM 3089 C C . CYS A 1 408 ? 21.260 -6.899 -7.264 1.00 70.88 408 CYS A C 1
ATOM 3091 O O . CYS A 1 408 ? 21.791 -7.575 -6.377 1.00 70.88 408 CYS A O 1
ATOM 3093 N N . ARG A 1 409 ? 21.636 -5.638 -7.498 1.00 69.44 409 ARG A N 1
ATOM 3094 C CA . ARG A 1 409 ? 22.656 -4.924 -6.720 1.00 69.44 409 ARG A CA 1
ATOM 3095 C C . ARG A 1 409 ? 21.984 -4.062 -5.650 1.00 69.44 409 ARG A C 1
ATOM 3097 O O . ARG A 1 409 ? 21.344 -3.064 -5.995 1.00 69.44 409 ARG A O 1
ATOM 3104 N N . ARG A 1 410 ? 22.160 -4.421 -4.369 1.00 67.75 410 ARG A N 1
ATOM 3105 C CA . ARG A 1 410 ? 21.686 -3.640 -3.211 1.00 67.75 410 ARG A CA 1
ATOM 3106 C C . ARG A 1 410 ? 22.696 -2.544 -2.894 1.00 67.75 410 ARG A C 1
ATOM 3108 O O . ARG A 1 410 ? 23.882 -2.798 -2.681 1.00 67.75 410 ARG A O 1
ATOM 3115 N N . LEU A 1 411 ? 22.200 -1.320 -2.833 1.00 66.56 411 LEU A N 1
ATOM 3116 C CA . LEU A 1 411 ? 22.940 -0.163 -2.357 1.00 66.56 411 LEU A CA 1
ATOM 3117 C C . LEU A 1 411 ? 22.518 0.047 -0.909 1.00 66.56 411 LEU A C 1
ATOM 3119 O O . LEU A 1 411 ? 21.351 0.311 -0.630 1.00 66.56 411 LEU A O 1
ATOM 3123 N N . VAL A 1 412 ? 23.446 -0.177 0.022 1.00 64.31 412 VAL A N 1
ATOM 3124 C CA . VAL A 1 412 ? 23.173 -0.200 1.466 1.00 64.31 412 VAL A CA 1
ATOM 3125 C C . VAL A 1 412 ? 23.011 1.230 1.966 1.00 64.31 412 VAL A C 1
ATOM 3127 O O . VAL A 1 412 ? 23.931 1.763 2.567 1.00 64.31 412 VAL A O 1
ATOM 3130 N N . ASN A 1 413 ? 21.883 1.892 1.691 1.00 71.00 413 ASN A N 1
ATOM 3131 C CA . ASN A 1 413 ? 21.555 3.223 2.220 1.00 71.00 413 ASN A CA 1
ATOM 3132 C C . ASN A 1 413 ? 22.662 4.287 2.135 1.00 71.00 413 ASN A C 1
ATOM 3134 O O . ASN A 1 413 ? 22.661 5.259 2.896 1.00 71.00 413 ASN A O 1
ATOM 3138 N N . CYS A 1 414 ? 23.624 4.109 1.233 1.00 74.56 414 CYS A N 1
ATOM 3139 C CA . CYS A 1 414 ? 24.769 4.991 1.154 1.00 74.56 414 CYS A CA 1
ATOM 3140 C C . CYS A 1 414 ? 24.319 6.338 0.604 1.00 74.56 414 CYS A C 1
ATOM 3142 O O . CYS A 1 414 ? 24.719 7.374 1.114 1.00 74.56 414 CYS A O 1
ATOM 3144 N N . PHE A 1 415 ? 23.426 6.336 -0.382 1.00 78.31 415 PHE A N 1
ATOM 3145 C CA . PHE A 1 415 ? 22.879 7.538 -0.988 1.00 78.31 415 PHE A CA 1
ATOM 3146 C C . PHE A 1 415 ? 21.405 7.348 -1.351 1.00 78.31 415 PHE A C 1
ATOM 3148 O O . PHE A 1 415 ? 20.950 6.233 -1.603 1.00 78.31 415 PHE A O 1
ATOM 3155 N N . ARG A 1 416 ? 20.669 8.457 -1.399 1.00 79.38 416 ARG A N 1
ATOM 3156 C CA . ARG A 1 416 ? 19.317 8.528 -1.966 1.00 79.38 416 ARG A CA 1
ATOM 3157 C C . ARG A 1 416 ? 19.422 9.063 -3.388 1.00 79.38 416 ARG A C 1
ATOM 3159 O O . ARG A 1 416 ? 20.268 9.911 -3.656 1.00 79.38 416 ARG A O 1
ATOM 3166 N N . VAL A 1 417 ? 18.584 8.568 -4.289 1.00 79.06 417 VAL A N 1
ATOM 3167 C CA . VAL A 1 417 ? 18.501 9.077 -5.660 1.00 79.06 417 VAL A CA 1
ATOM 3168 C C . VAL A 1 417 ? 17.190 9.835 -5.756 1.00 79.06 417 VAL A C 1
ATOM 3170 O O . VAL A 1 417 ? 16.127 9.237 -5.606 1.00 79.06 417 VAL A O 1
ATOM 3173 N N . LEU A 1 418 ? 17.268 11.138 -5.989 1.00 77.75 418 LEU A N 1
ATOM 3174 C CA . LEU A 1 418 ? 16.107 11.936 -6.341 1.00 77.75 418 LEU A CA 1
ATOM 3175 C C . LEU A 1 418 ? 16.126 12.147 -7.845 1.00 77.75 418 LEU A C 1
ATOM 3177 O O . LEU A 1 418 ? 17.103 12.636 -8.419 1.00 77.75 418 LEU A O 1
ATOM 3181 N N . VAL A 1 419 ? 15.037 11.738 -8.476 1.00 70.88 419 VAL A N 1
ATOM 3182 C CA . VAL A 1 419 ? 14.814 11.948 -9.898 1.00 70.88 419 VAL A CA 1
ATOM 3183 C C . VAL A 1 419 ? 13.684 12.947 -10.020 1.00 70.88 419 VAL A C 1
ATOM 3185 O O . VAL A 1 419 ? 12.659 12.806 -9.357 1.00 70.88 419 VAL A O 1
ATOM 3188 N N . TYR A 1 420 ? 13.891 13.960 -10.846 1.00 69.00 420 TYR A N 1
ATOM 3189 C CA . TYR A 1 420 ? 12.904 14.996 -11.102 1.00 69.00 420 TYR A CA 1
ATOM 3190 C C . TYR A 1 420 ? 12.286 14.770 -12.485 1.00 69.00 420 TYR A C 1
ATOM 3192 O O . TYR A 1 420 ? 12.858 14.063 -13.310 1.00 69.00 420 TYR A O 1
ATOM 3200 N N . ASP A 1 421 ? 11.162 15.427 -12.776 1.00 62.25 421 ASP A N 1
ATOM 3201 C CA . ASP A 1 421 ? 10.511 15.388 -14.103 1.00 62.25 421 ASP A CA 1
ATOM 3202 C C . ASP A 1 421 ? 11.349 16.048 -15.222 1.00 62.25 421 ASP A C 1
ATOM 3204 O O . ASP A 1 421 ? 10.972 16.078 -16.393 1.00 62.25 421 ASP A O 1
ATOM 3208 N N . TYR A 1 422 ? 12.518 16.579 -14.869 1.00 66.94 422 TYR A N 1
ATOM 3209 C CA . TYR A 1 422 ? 13.532 17.084 -15.786 1.00 66.94 422 TYR A CA 1
ATOM 3210 C C . TYR A 1 422 ? 14.604 16.010 -16.006 1.00 66.94 422 TYR A C 1
ATOM 3212 O O . TYR A 1 422 ? 14.762 15.139 -15.156 1.00 66.94 422 TYR A O 1
ATOM 3220 N N . PRO A 1 423 ? 15.380 16.038 -17.108 1.00 81.62 423 PRO A N 1
ATOM 3221 C CA . PRO A 1 423 ? 16.469 15.087 -17.346 1.00 81.62 423 PRO A CA 1
ATOM 3222 C C . PRO A 1 423 ? 17.645 15.365 -16.394 1.00 81.62 423 PRO A C 1
ATOM 3224 O O . PRO A 1 423 ? 18.712 15.836 -16.786 1.00 81.62 423 PRO A O 1
ATOM 3227 N N . TYR A 1 424 ? 17.399 15.125 -15.115 1.00 84.50 424 TYR A N 1
ATOM 3228 C CA . TYR A 1 424 ? 18.186 15.539 -13.980 1.00 84.50 424 TYR A CA 1
ATOM 3229 C C . TYR A 1 424 ? 18.029 14.497 -12.874 1.00 84.50 424 TYR A C 1
ATOM 3231 O O . TYR A 1 424 ? 16.916 14.129 -12.491 1.00 84.50 424 TYR A O 1
ATOM 3239 N N . ILE A 1 425 ? 19.161 14.034 -12.360 1.00 85.62 425 ILE A N 1
ATOM 3240 C CA . ILE A 1 425 ? 19.222 13.173 -11.184 1.00 85.62 425 ILE A CA 1
ATOM 3241 C C . ILE A 1 425 ? 20.128 13.820 -10.146 1.00 85.62 425 ILE A C 1
ATOM 3243 O O . ILE A 1 425 ? 21.199 14.333 -10.481 1.00 85.62 425 ILE A O 1
ATOM 3247 N N . SER A 1 426 ? 19.723 13.770 -8.882 1.00 86.62 426 SER A N 1
ATOM 3248 C CA . SER A 1 426 ? 20.573 14.168 -7.766 1.00 86.62 426 SER A CA 1
ATOM 3249 C C . SER A 1 426 ? 20.761 13.018 -6.790 1.00 86.62 426 SER A C 1
ATOM 3251 O O . SER A 1 426 ? 19.834 12.282 -6.444 1.00 86.62 426 SER A O 1
ATOM 3253 N N . LEU A 1 427 ? 22.009 12.833 -6.374 1.00 86.44 427 LEU A N 1
ATOM 3254 C CA . LEU A 1 427 ? 22.405 11.852 -5.381 1.00 86.44 427 LEU A CA 1
ATOM 3255 C C . LEU A 1 427 ? 22.605 12.576 -4.054 1.00 86.44 427 LEU A C 1
ATOM 3257 O O . LEU A 1 427 ? 23.447 13.465 -3.930 1.00 86.44 427 LEU A O 1
ATOM 3261 N N . HIS A 1 428 ? 21.824 12.179 -3.060 1.00 86.38 428 HIS A N 1
ATOM 3262 C CA . HIS A 1 428 ? 21.821 12.737 -1.711 1.00 86.38 428 HIS A CA 1
ATOM 3263 C C . HIS A 1 428 ? 22.479 11.779 -0.740 1.00 86.38 428 HIS A C 1
ATOM 3265 O O . HIS A 1 428 ? 22.548 10.576 -0.986 1.00 86.38 428 HIS A O 1
ATOM 3271 N N . GLN A 1 429 ? 22.947 12.294 0.390 1.00 86.06 429 GLN A N 1
ATOM 3272 C CA . GLN A 1 429 ? 23.478 11.442 1.449 1.00 86.06 429 GLN A CA 1
ATOM 3273 C C . GLN A 1 429 ? 22.342 10.587 2.036 1.00 86.06 429 GLN A C 1
ATOM 3275 O O . GLN A 1 429 ? 21.244 11.090 2.309 1.00 86.06 429 GLN A O 1
ATOM 3280 N N . GLY A 1 430 ? 22.586 9.283 2.167 1.00 80.31 430 GLY A N 1
ATOM 3281 C CA . GLY A 1 430 ? 21.718 8.365 2.899 1.00 80.31 430 GLY A CA 1
ATOM 3282 C C . GLY A 1 430 ? 22.210 8.155 4.333 1.00 80.31 430 GLY A C 1
ATOM 3283 O O . GLY A 1 430 ? 23.269 8.647 4.722 1.00 80.31 430 GLY A O 1
ATOM 3284 N N . ASN A 1 431 ? 21.453 7.408 5.136 1.00 79.81 431 ASN A N 1
ATOM 3285 C CA . ASN A 1 431 ? 21.715 7.279 6.578 1.00 79.81 431 ASN A CA 1
ATOM 3286 C C . ASN A 1 431 ? 23.068 6.629 6.903 1.00 79.81 431 ASN A C 1
ATOM 3288 O O . ASN A 1 431 ? 23.647 6.910 7.948 1.00 79.81 431 ASN A O 1
ATOM 3292 N N . LYS A 1 432 ? 23.580 5.779 6.004 1.00 80.94 432 LYS A N 1
ATOM 3293 C CA . LYS A 1 432 ? 24.872 5.094 6.154 1.00 80.94 432 LYS A CA 1
ATOM 3294 C C . LYS A 1 432 ? 25.976 5.754 5.324 1.00 80.94 432 LYS A C 1
ATOM 3296 O O . LYS A 1 432 ? 27.050 5.185 5.186 1.00 80.94 432 LYS A O 1
ATOM 3301 N N . PHE A 1 433 ? 25.749 6.959 4.781 1.00 82.81 433 PHE A N 1
ATOM 3302 C CA . PHE A 1 433 ? 26.696 7.642 3.887 1.00 82.81 433 PHE A CA 1
ATOM 3303 C C . PHE A 1 433 ? 28.112 7.687 4.472 1.00 82.81 433 PHE A C 1
ATOM 3305 O O . PHE A 1 433 ? 29.066 7.403 3.757 1.00 82.81 433 PHE A O 1
ATOM 3312 N N . HIS A 1 434 ? 28.259 7.978 5.767 1.00 84.56 434 HIS A N 1
ATOM 3313 C CA . HIS A 1 434 ? 29.560 8.109 6.434 1.00 84.56 434 HIS A CA 1
ATOM 3314 C C . HIS A 1 434 ? 30.250 6.783 6.796 1.00 84.56 434 HIS A C 1
ATOM 3316 O O . HIS A 1 434 ? 31.393 6.810 7.257 1.00 84.56 434 HIS A O 1
ATOM 3322 N N . ASP A 1 435 ? 29.613 5.633 6.571 1.00 86.56 435 ASP A N 1
ATOM 3323 C CA . ASP A 1 435 ? 30.241 4.335 6.803 1.00 86.56 435 ASP A CA 1
ATOM 3324 C C . ASP A 1 435 ? 31.377 4.117 5.795 1.00 86.56 435 ASP A C 1
ATOM 3326 O O . ASP A 1 435 ? 31.249 4.435 4.611 1.00 86.56 435 ASP A O 1
ATOM 3330 N N . ALA A 1 436 ? 32.489 3.521 6.233 1.00 83.81 436 ALA A N 1
ATOM 3331 C CA . ALA A 1 436 ? 33.668 3.325 5.380 1.00 83.81 436 ALA A CA 1
ATOM 3332 C C . ALA A 1 436 ? 33.343 2.556 4.085 1.00 83.81 436 ALA A C 1
ATOM 3334 O O . ALA A 1 436 ? 33.809 2.918 3.006 1.00 83.81 436 ALA A O 1
ATOM 3335 N N . THR A 1 437 ? 32.491 1.528 4.175 1.00 79.75 437 THR A N 1
ATOM 3336 C CA . THR A 1 437 ? 32.012 0.770 3.011 1.00 79.75 437 THR A CA 1
ATOM 3337 C C . THR A 1 437 ? 31.187 1.638 2.060 1.00 79.75 437 THR A C 1
ATOM 3339 O O . THR A 1 437 ? 31.327 1.507 0.845 1.00 79.75 437 THR A O 1
ATOM 3342 N N . CYS A 1 438 ? 30.364 2.546 2.592 1.00 83.12 438 CYS A N 1
ATOM 3343 C CA . CYS A 1 438 ? 29.558 3.455 1.786 1.00 83.12 438 CYS A CA 1
ATOM 3344 C C . CYS A 1 438 ? 30.393 4.535 1.107 1.00 83.12 438 CYS A C 1
ATOM 3346 O O . CYS A 1 438 ? 30.169 4.800 -0.070 1.00 83.12 438 CYS A O 1
ATOM 3348 N N . GLN A 1 439 ? 31.393 5.099 1.787 1.00 86.31 439 GLN A N 1
ATOM 3349 C CA . GLN A 1 439 ? 32.302 6.080 1.187 1.00 86.31 439 GLN A CA 1
ATOM 3350 C C . GLN A 1 439 ? 33.019 5.509 -0.043 1.00 86.31 439 GLN A C 1
ATOM 3352 O O . GLN A 1 439 ? 33.026 6.144 -1.092 1.00 86.31 439 GLN A O 1
ATOM 3357 N N . THR A 1 440 ? 33.511 4.265 0.022 1.00 84.38 440 THR A N 1
ATOM 3358 C CA . THR A 1 440 ? 34.114 3.609 -1.152 1.00 84.38 440 THR A CA 1
ATOM 3359 C C . THR A 1 440 ? 33.117 3.442 -2.304 1.00 84.38 440 THR A C 1
ATOM 3361 O O . THR A 1 440 ? 33.467 3.674 -3.459 1.00 84.38 440 THR A O 1
ATOM 3364 N N . GLN A 1 441 ? 31.868 3.054 -2.023 1.00 82.25 441 GLN A N 1
ATOM 3365 C CA . GLN A 1 441 ? 30.838 2.926 -3.064 1.00 82.25 441 GLN A CA 1
ATOM 3366 C C . GLN A 1 441 ? 30.475 4.280 -3.685 1.00 82.25 441 GLN A C 1
ATOM 3368 O O . GLN A 1 441 ? 30.324 4.375 -4.901 1.00 82.25 441 GLN A O 1
ATOM 3373 N N . VAL A 1 442 ? 30.368 5.323 -2.861 1.00 85.50 442 VAL A N 1
ATOM 3374 C CA . VAL A 1 442 ? 30.102 6.700 -3.290 1.00 85.50 442 VAL A CA 1
ATOM 3375 C C . VAL A 1 442 ? 31.218 7.200 -4.205 1.00 85.50 442 VAL A C 1
ATOM 3377 O O . VAL A 1 442 ? 30.921 7.646 -5.307 1.00 85.50 442 VAL A O 1
ATOM 3380 N N . GLU A 1 443 ? 32.487 7.053 -3.816 1.00 86.12 443 GLU A N 1
ATOM 3381 C CA . GLU A 1 443 ? 33.642 7.466 -4.629 1.00 86.12 443 GLU A CA 1
ATOM 3382 C C . GLU A 1 443 ? 33.695 6.737 -5.981 1.00 86.12 443 GLU A C 1
ATOM 3384 O O . GLU A 1 443 ? 33.914 7.356 -7.026 1.00 86.12 443 GLU A O 1
ATOM 3389 N N . LEU A 1 444 ? 33.453 5.421 -5.977 1.00 85.12 444 LEU A N 1
ATOM 3390 C CA . LEU A 1 444 ? 33.411 4.608 -7.193 1.00 85.12 444 LEU A CA 1
ATOM 3391 C C . LEU A 1 444 ? 32.295 5.059 -8.139 1.00 85.12 444 LEU A C 1
ATOM 3393 O O . LEU A 1 444 ? 32.533 5.226 -9.337 1.00 85.12 444 LEU A O 1
ATOM 3397 N N . LEU A 1 445 ? 31.091 5.273 -7.604 1.00 85.25 445 LEU A N 1
ATOM 3398 C CA . LEU A 1 445 ? 29.942 5.721 -8.384 1.00 85.25 445 LEU A CA 1
ATOM 3399 C C . LEU A 1 445 ? 30.137 7.148 -8.907 1.00 85.25 445 LEU A C 1
ATOM 3401 O O . LEU A 1 445 ? 29.851 7.420 -10.071 1.00 85.25 445 LEU A O 1
ATOM 3405 N N . GLN A 1 446 ? 30.673 8.046 -8.080 1.00 87.56 446 GLN A N 1
ATOM 3406 C CA . GLN A 1 446 ? 30.992 9.417 -8.468 1.00 87.56 446 GLN A CA 1
ATOM 3407 C C . GLN A 1 446 ? 31.969 9.443 -9.641 1.00 87.56 446 GLN A C 1
ATOM 3409 O O . GLN A 1 446 ? 31.723 10.121 -10.637 1.00 87.56 446 GLN A O 1
ATOM 3414 N N . GLY A 1 447 ? 33.059 8.675 -9.545 1.00 85.75 447 GLY A N 1
ATOM 3415 C CA . GLY A 1 447 ? 34.048 8.566 -10.613 1.00 85.75 447 GLY A CA 1
ATOM 3416 C C . GLY A 1 447 ? 33.456 8.008 -11.909 1.00 85.75 447 GLY A C 1
ATOM 3417 O O . GLY A 1 447 ? 33.794 8.487 -12.989 1.00 85.75 447 GLY A O 1
ATOM 3418 N N . ALA A 1 448 ? 32.543 7.037 -11.810 1.00 86.19 448 ALA A N 1
ATOM 3419 C CA . ALA A 1 448 ? 31.827 6.482 -12.959 1.00 86.19 448 ALA A CA 1
ATOM 3420 C C . ALA A 1 448 ? 30.953 7.528 -13.658 1.00 86.19 448 ALA A C 1
ATOM 3422 O O . ALA A 1 448 ? 31.032 7.697 -14.872 1.00 86.19 448 ALA A O 1
ATOM 3423 N N . LEU A 1 449 ? 30.142 8.248 -12.881 1.00 87.06 449 LEU A N 1
ATOM 3424 C CA . LEU A 1 449 ? 29.189 9.225 -13.395 1.00 87.06 449 LEU A CA 1
ATOM 3425 C C . LEU A 1 449 ? 29.896 10.444 -13.990 1.00 87.06 449 LEU A C 1
ATOM 3427 O O . LEU A 1 449 ? 29.523 10.882 -15.075 1.00 87.06 449 LEU A O 1
ATOM 3431 N N . LEU A 1 450 ? 30.966 10.930 -13.352 1.00 85.50 450 LEU A N 1
ATOM 3432 C CA . LEU A 1 450 ? 31.815 12.000 -13.894 1.00 85.50 450 LEU A CA 1
ATOM 3433 C C . LEU A 1 450 ? 32.550 11.589 -15.182 1.00 85.50 450 LEU A C 1
ATOM 3435 O O . LEU A 1 450 ? 32.903 12.449 -15.983 1.00 85.50 450 LEU A O 1
ATOM 3439 N N . GLY A 1 451 ? 32.797 10.290 -15.375 1.00 79.62 451 GLY A N 1
ATOM 3440 C CA . GLY A 1 451 ? 33.389 9.733 -16.595 1.00 79.62 451 GLY A CA 1
ATOM 3441 C C . GLY A 1 451 ? 32.375 9.351 -17.678 1.00 79.62 451 GLY A C 1
ATOM 3442 O O . GLY A 1 451 ? 32.781 8.906 -18.752 1.00 79.62 451 GLY A O 1
ATOM 3443 N N . SER A 1 452 ? 31.077 9.486 -17.403 1.00 81.50 452 SER A N 1
ATOM 3444 C CA . SER A 1 452 ? 30.001 9.104 -18.319 1.00 81.50 452 SER A CA 1
ATOM 3445 C C . SER A 1 452 ? 29.683 10.212 -19.335 1.00 81.50 452 SER A C 1
ATOM 3447 O O . SER A 1 452 ? 30.273 11.289 -19.328 1.00 81.50 452 SER A O 1
ATOM 3449 N N . SER A 1 453 ? 28.714 9.963 -20.223 1.00 79.12 453 SER A N 1
ATOM 3450 C CA . SER A 1 453 ? 28.191 10.993 -21.140 1.00 79.12 453 SER A CA 1
ATOM 3451 C C . SER A 1 453 ? 27.318 12.058 -20.452 1.00 79.12 453 SER A C 1
ATOM 3453 O O . SER A 1 453 ? 26.831 12.973 -21.117 1.00 79.12 453 SER A O 1
ATOM 3455 N N . MET A 1 454 ? 27.096 11.936 -19.141 1.00 84.94 454 MET A N 1
ATOM 3456 C CA . MET A 1 454 ? 26.264 12.839 -18.352 1.00 84.94 454 MET A CA 1
ATOM 3457 C C . MET A 1 454 ? 27.062 14.059 -17.890 1.00 84.94 454 MET A C 1
ATOM 3459 O O . MET A 1 454 ? 28.237 13.960 -17.542 1.00 84.94 454 MET A O 1
ATOM 3463 N N . SER A 1 455 ? 26.410 15.220 -17.839 1.00 89.56 455 SER A N 1
ATOM 3464 C CA . SER A 1 455 ? 27.024 16.429 -17.289 1.00 89.56 455 SER A CA 1
ATOM 3465 C C . SER A 1 455 ? 26.768 16.475 -15.787 1.00 89.56 455 SER A C 1
ATOM 3467 O O . SER A 1 455 ? 25.701 16.916 -15.354 1.00 89.56 455 SER A O 1
ATOM 3469 N N . CYS A 1 456 ? 27.736 15.993 -15.007 1.00 90.19 456 CYS A N 1
ATOM 3470 C CA . CYS A 1 456 ? 27.654 15.940 -13.551 1.00 90.19 456 CYS A CA 1
ATOM 3471 C C . CYS A 1 456 ? 28.495 17.032 -12.873 1.00 90.19 456 CYS A C 1
ATOM 3473 O O . CYS A 1 456 ? 29.637 17.281 -13.261 1.00 90.19 456 CYS A O 1
ATOM 3475 N N . THR A 1 457 ? 27.949 17.650 -11.829 1.00 86.19 457 THR A N 1
ATOM 3476 C CA . THR A 1 457 ? 28.617 18.645 -10.986 1.00 86.19 457 THR A CA 1
ATOM 3477 C C . THR A 1 457 ? 28.563 18.225 -9.518 1.00 86.19 457 THR A C 1
ATOM 3479 O O . THR A 1 457 ? 27.565 17.693 -9.024 1.00 86.19 457 THR A O 1
ATOM 3482 N N . ASN A 1 458 ? 29.662 18.474 -8.802 1.00 82.44 458 ASN A N 1
ATOM 3483 C CA . ASN A 1 458 ? 29.699 18.383 -7.344 1.00 82.44 458 ASN A CA 1
ATOM 3484 C C . ASN A 1 458 ? 29.040 19.645 -6.782 1.00 82.44 458 ASN A C 1
ATOM 3486 O O . ASN A 1 458 ? 29.718 20.602 -6.409 1.00 82.44 458 ASN A O 1
ATOM 3490 N N . GLU A 1 459 ? 27.717 19.681 -6.804 1.00 70.88 459 GLU A N 1
ATOM 3491 C CA . GLU A 1 459 ? 26.937 20.765 -6.224 1.00 70.88 459 GLU A CA 1
ATOM 3492 C C . GLU A 1 459 ? 26.409 20.344 -4.859 1.00 70.88 459 GLU A C 1
ATOM 3494 O O . GLU A 1 459 ? 25.772 19.304 -4.738 1.00 70.88 459 GLU A O 1
ATOM 3499 N N . THR A 1 460 ? 26.670 21.169 -3.842 1.00 63.41 460 THR A N 1
ATOM 3500 C CA . THR A 1 460 ? 26.157 20.997 -2.472 1.00 63.41 460 THR A CA 1
ATOM 3501 C C . THR A 1 460 ? 24.805 21.682 -2.261 1.00 63.41 460 THR A C 1
ATOM 3503 O O . THR A 1 460 ? 24.400 21.927 -1.124 1.00 63.41 460 THR A O 1
ATOM 3506 N N . THR A 1 461 ? 24.137 22.084 -3.340 1.00 64.19 461 THR A N 1
ATOM 3507 C CA . THR A 1 461 ? 22.811 22.698 -3.284 1.00 64.19 461 THR A CA 1
ATOM 3508 C C . THR A 1 461 ? 21.809 21.643 -2.810 1.00 64.19 461 THR A C 1
ATOM 3510 O O . THR A 1 461 ? 21.826 20.505 -3.274 1.00 64.19 461 THR A O 1
ATOM 3513 N N . ASP A 1 462 ? 20.985 22.000 -1.826 1.00 68.31 462 ASP A N 1
ATOM 3514 C CA . ASP A 1 462 ? 19.908 21.162 -1.277 1.00 68.31 462 ASP A CA 1
ATOM 3515 C C . ASP A 1 462 ? 20.330 19.797 -0.698 1.00 68.31 462 ASP A C 1
ATOM 3517 O O . ASP A 1 462 ? 19.525 18.874 -0.613 1.00 68.31 462 ASP A O 1
ATOM 3521 N N . GLY A 1 463 ? 21.585 19.656 -0.256 1.00 73.00 463 GLY A N 1
ATOM 3522 C CA . GLY A 1 463 ? 22.066 18.432 0.402 1.00 73.00 463 GLY A CA 1
ATOM 3523 C C . GLY A 1 463 ? 22.431 17.285 -0.550 1.00 73.00 463 GLY A C 1
ATOM 3524 O O . GLY A 1 463 ? 22.847 16.215 -0.085 1.00 73.00 463 GLY A O 1
ATOM 3525 N N . ALA A 1 464 ? 22.353 17.515 -1.865 1.00 79.62 464 ALA A N 1
ATOM 3526 C CA . ALA A 1 464 ? 22.959 16.633 -2.851 1.00 79.62 464 ALA A CA 1
ATOM 3527 C C . ALA A 1 464 ? 24.492 16.681 -2.727 1.00 79.62 464 ALA A C 1
ATOM 3529 O O . ALA A 1 464 ? 25.072 17.702 -2.361 1.00 79.62 464 ALA A O 1
ATOM 3530 N N . TRP A 1 465 ? 25.161 15.568 -3.020 1.00 84.94 465 TRP A N 1
ATOM 3531 C CA . TRP A 1 465 ? 26.624 15.518 -3.145 1.00 84.94 465 TRP A CA 1
ATOM 3532 C C . TRP A 1 465 ? 27.072 15.355 -4.603 1.00 84.94 465 TRP A C 1
ATOM 3534 O O . TRP A 1 465 ? 28.219 15.661 -4.933 1.00 84.94 465 TRP A O 1
ATOM 3544 N N . LEU A 1 466 ? 26.166 14.909 -5.478 1.00 88.12 466 LEU A N 1
ATOM 3545 C CA . LEU A 1 466 ? 26.360 14.867 -6.922 1.00 88.12 466 LEU A CA 1
ATOM 3546 C C . LEU A 1 466 ? 25.040 15.160 -7.629 1.00 88.12 466 LEU A C 1
ATOM 3548 O O . LEU A 1 466 ? 24.007 14.580 -7.304 1.00 88.12 466 LEU A O 1
ATOM 3552 N N . SER A 1 467 ? 25.100 16.028 -8.627 1.00 89.56 467 SER A N 1
ATOM 3553 C CA . SER A 1 467 ? 23.975 16.379 -9.484 1.00 89.56 467 SER A CA 1
ATOM 3554 C C . SER A 1 467 ? 24.360 16.112 -10.926 1.00 89.56 467 SER A C 1
ATOM 3556 O O . SER A 1 467 ? 25.438 16.518 -11.345 1.00 89.56 467 SER A O 1
ATOM 3558 N N . CYS A 1 468 ? 23.507 15.443 -11.694 1.00 90.00 468 CYS A N 1
ATOM 3559 C CA . CYS A 1 468 ? 23.770 15.145 -13.095 1.00 90.00 468 CYS A CA 1
ATOM 3560 C C . CYS A 1 468 ? 22.610 15.571 -13.983 1.00 90.00 468 CYS A C 1
ATOM 3562 O O . CYS A 1 468 ? 21.453 15.305 -13.678 1.00 90.00 468 CYS A O 1
ATOM 3564 N N . THR A 1 469 ? 22.942 16.184 -15.114 1.00 88.94 469 THR A N 1
ATOM 3565 C CA . THR A 1 469 ? 22.000 16.567 -16.170 1.00 88.94 469 THR A CA 1
ATOM 3566 C C . THR A 1 469 ? 22.243 15.740 -17.430 1.00 88.94 469 THR A C 1
ATOM 3568 O O . THR A 1 469 ? 23.383 15.401 -17.766 1.00 88.94 469 THR A O 1
ATOM 3571 N N . CYS A 1 470 ? 21.161 15.420 -18.133 1.00 86.06 470 CYS A N 1
ATOM 3572 C CA . CYS A 1 470 ? 21.158 14.636 -19.365 1.00 86.06 470 CYS A CA 1
ATOM 3573 C C . CYS A 1 470 ? 20.285 15.306 -20.431 1.00 86.06 470 CYS A C 1
ATOM 3575 O O . CYS A 1 470 ? 19.586 16.280 -20.161 1.00 86.06 470 CYS A O 1
ATOM 3577 N N . GLN A 1 471 ? 20.290 14.774 -21.655 1.00 85.31 471 GLN A N 1
ATOM 3578 C CA . GLN A 1 471 ? 19.372 15.243 -22.699 1.00 85.31 471 GLN A CA 1
ATOM 3579 C C . GLN A 1 471 ? 17.954 14.707 -22.484 1.00 85.31 471 GLN A C 1
ATOM 3581 O O . GLN A 1 471 ? 16.978 15.378 -22.804 1.00 85.31 471 GLN A O 1
ATOM 3586 N N . THR A 1 472 ? 17.843 13.490 -21.947 1.00 83.00 472 THR A N 1
ATOM 3587 C CA . THR A 1 472 ? 16.570 12.821 -21.657 1.00 83.00 472 THR A CA 1
ATOM 3588 C C . THR A 1 472 ? 16.638 12.099 -20.314 1.00 83.00 472 THR A C 1
ATOM 3590 O O . THR A 1 472 ? 17.719 11.732 -19.849 1.00 83.00 472 THR A O 1
ATOM 3593 N N . TYR A 1 473 ? 15.480 11.855 -19.699 1.00 79.50 473 TYR A N 1
ATOM 3594 C CA . TYR A 1 473 ? 15.393 11.094 -18.450 1.00 79.50 473 TYR A CA 1
ATOM 3595 C C . TYR A 1 473 ? 15.921 9.654 -18.623 1.00 79.50 473 TYR A C 1
ATOM 3597 O O . TYR A 1 473 ? 16.682 9.169 -17.789 1.00 79.50 473 TYR A O 1
ATOM 3605 N N . GLN A 1 474 ? 15.620 9.007 -19.760 1.00 80.19 474 GLN A N 1
ATOM 3606 C CA . GLN A 1 474 ? 16.130 7.673 -20.109 1.00 80.19 474 GLN A CA 1
ATOM 3607 C C . GLN A 1 474 ? 17.661 7.642 -20.155 1.00 80.19 474 GLN A C 1
ATOM 3609 O O . GLN A 1 474 ? 18.268 6.678 -19.697 1.00 80.19 474 GLN A O 1
ATOM 3614 N N . GLN A 1 475 ? 18.301 8.703 -20.661 1.00 82.94 475 GLN A N 1
ATOM 3615 C CA . GLN A 1 475 ? 19.761 8.802 -20.665 1.00 82.94 475 GLN A CA 1
ATOM 3616 C C . GLN A 1 475 ? 20.325 8.888 -19.240 1.00 82.94 475 GLN A C 1
ATOM 3618 O O . GLN A 1 475 ? 21.320 8.228 -18.950 1.00 82.94 475 GLN A O 1
ATOM 3623 N N . CYS A 1 476 ? 19.682 9.646 -18.346 1.00 83.94 476 CYS A N 1
ATOM 3624 C CA . CYS A 1 476 ? 20.080 9.715 -16.937 1.00 83.94 476 CYS A CA 1
ATOM 3625 C C . CYS A 1 476 ? 19.933 8.364 -16.231 1.00 83.94 476 CYS A C 1
ATOM 3627 O O . CYS A 1 476 ? 20.865 7.920 -15.562 1.00 83.94 476 CYS A O 1
ATOM 3629 N N . TYR A 1 477 ? 18.808 7.673 -16.420 1.00 82.94 477 TYR A N 1
ATOM 3630 C CA . TYR A 1 477 ? 18.609 6.333 -15.866 1.00 82.94 477 TYR A CA 1
ATOM 3631 C C . TYR A 1 477 ? 19.607 5.322 -16.407 1.00 82.94 477 TYR A C 1
ATOM 3633 O O . TYR A 1 477 ? 20.147 4.530 -15.639 1.00 82.94 477 TYR A O 1
ATOM 3641 N N . ARG A 1 478 ? 19.886 5.369 -17.712 1.00 83.12 478 ARG A N 1
ATOM 3642 C CA . ARG A 1 478 ? 20.850 4.472 -18.343 1.00 83.12 478 ARG A CA 1
ATOM 3643 C C . ARG A 1 478 ? 22.250 4.704 -17.792 1.00 83.12 478 ARG A C 1
ATOM 3645 O O . ARG A 1 478 ? 22.865 3.748 -17.339 1.00 83.12 478 ARG A O 1
ATOM 3652 N N . GLY A 1 479 ? 22.717 5.952 -17.760 1.00 83.94 479 GLY A N 1
ATOM 3653 C CA . GLY A 1 479 ? 24.047 6.272 -17.244 1.00 83.94 479 GLY A CA 1
ATOM 3654 C C . GLY A 1 479 ? 24.199 5.936 -15.758 1.00 83.94 479 GLY A C 1
ATOM 3655 O O . GLY A 1 479 ? 25.230 5.398 -15.362 1.00 83.94 479 GLY A O 1
ATOM 3656 N N . LEU A 1 480 ? 23.156 6.148 -14.945 1.00 84.56 480 LEU A N 1
ATOM 3657 C CA . LEU A 1 480 ? 23.142 5.708 -13.547 1.00 84.56 480 LEU A CA 1
ATOM 3658 C C . LEU A 1 480 ? 23.206 4.180 -13.418 1.00 84.56 480 LEU A C 1
ATOM 3660 O O . LEU A 1 480 ? 24.020 3.667 -12.649 1.00 84.56 480 LEU A O 1
ATOM 3664 N N . LEU A 1 481 ? 22.375 3.451 -14.167 1.00 83.12 481 LEU A N 1
ATOM 3665 C CA . LEU A 1 481 ? 22.351 1.989 -14.144 1.00 83.12 481 LEU A CA 1
ATOM 3666 C C . LEU A 1 481 ? 23.696 1.399 -14.589 1.00 83.12 481 LEU A C 1
ATOM 3668 O O . LEU A 1 481 ? 24.226 0.515 -13.918 1.00 83.12 481 LEU A O 1
ATOM 3672 N N . GLU A 1 482 ? 24.262 1.909 -15.684 1.00 83.12 482 GLU A N 1
ATOM 3673 C CA . GLU A 1 482 ? 25.572 1.509 -16.206 1.00 83.12 482 GLU A CA 1
ATOM 3674 C C . GLU A 1 482 ? 26.677 1.764 -15.176 1.00 83.12 482 GLU A C 1
ATOM 3676 O O . GLU A 1 482 ? 27.453 0.859 -14.873 1.00 83.12 482 GLU A O 1
ATOM 3681 N N . ALA A 1 483 ? 26.701 2.952 -14.566 1.00 83.19 483 ALA A N 1
ATOM 3682 C CA . ALA A 1 483 ? 27.669 3.312 -13.536 1.00 83.19 483 ALA A CA 1
ATOM 3683 C C . ALA A 1 483 ? 27.599 2.383 -12.309 1.00 83.19 483 ALA A C 1
ATOM 3685 O O . ALA A 1 483 ? 28.630 1.905 -11.823 1.00 83.19 483 ALA A O 1
ATOM 3686 N N . ILE A 1 484 ? 26.385 2.076 -11.839 1.00 80.56 484 ILE A N 1
ATOM 3687 C CA . ILE A 1 484 ? 26.146 1.129 -10.741 1.00 80.56 484 ILE A CA 1
ATOM 3688 C C . ILE A 1 484 ? 26.639 -0.269 -11.121 1.00 80.56 484 ILE A C 1
ATOM 3690 O O . ILE A 1 484 ? 27.320 -0.926 -10.334 1.00 80.56 484 ILE A O 1
ATOM 3694 N N . GLN A 1 485 ? 26.301 -0.747 -12.316 1.00 76.38 485 GLN A N 1
ATOM 3695 C CA . GLN A 1 485 ? 26.637 -2.105 -12.727 1.00 76.38 485 GLN A CA 1
ATOM 3696 C C . GLN A 1 485 ? 28.122 -2.298 -13.043 1.00 76.38 485 GLN A C 1
ATOM 3698 O O . GLN A 1 485 ? 28.652 -3.380 -12.784 1.00 76.38 485 GLN A O 1
ATOM 3703 N N . GLU A 1 486 ? 28.794 -1.278 -13.575 1.00 77.88 486 GLU A N 1
ATOM 3704 C CA . GLU A 1 486 ? 30.218 -1.338 -13.895 1.00 77.88 486 GLU A CA 1
ATOM 3705 C C . GLU A 1 486 ? 31.085 -1.260 -12.635 1.00 77.88 486 GLU A C 1
ATOM 3707 O O . GLU A 1 486 ? 32.026 -2.042 -12.485 1.00 77.88 486 GLU A O 1
ATOM 3712 N N . LYS A 1 487 ? 30.808 -0.300 -11.741 1.00 76.56 487 LYS A N 1
ATOM 3713 C CA . LYS A 1 487 ? 31.744 0.042 -10.659 1.00 76.56 487 LYS A CA 1
ATOM 3714 C C . LYS A 1 487 ? 31.418 -0.568 -9.318 1.00 76.56 487 LYS A C 1
ATOM 3716 O O . LYS A 1 487 ? 32.331 -0.810 -8.530 1.00 76.56 487 LYS A O 1
ATOM 3721 N N . LEU A 1 488 ? 30.145 -0.783 -9.021 1.00 70.25 488 LEU A N 1
ATOM 3722 C CA . LEU A 1 488 ? 29.782 -1.360 -7.739 1.00 70.25 488 LEU A CA 1
ATOM 3723 C C . LEU A 1 488 ? 29.940 -2.869 -7.870 1.00 70.25 488 LEU A C 1
ATOM 3725 O O . LEU A 1 488 ? 29.621 -3.447 -8.901 1.00 70.25 488 LEU A O 1
ATOM 3729 N N . VAL A 1 489 ? 30.511 -3.527 -6.869 1.00 62.19 489 VAL A N 1
ATOM 3730 C CA . VAL A 1 489 ? 30.534 -4.996 -6.815 1.00 62.19 489 VAL A CA 1
ATOM 3731 C C . VAL A 1 489 ? 29.121 -5.437 -6.428 1.00 62.19 489 VAL A C 1
ATOM 3733 O O . VAL A 1 489 ? 28.503 -4.738 -5.620 1.00 62.19 489 VAL A O 1
ATOM 3736 N N . PRO A 1 490 ? 28.559 -6.535 -6.975 1.00 55.19 490 PRO A N 1
ATOM 3737 C CA . PRO A 1 490 ? 27.282 -7.034 -6.489 1.00 55.19 490 PRO A CA 1
ATOM 3738 C C . PRO A 1 490 ? 27.398 -7.218 -4.979 1.00 55.19 490 PRO A C 1
ATOM 3740 O O . PRO A 1 490 ? 28.230 -7.996 -4.507 1.00 55.19 490 PRO A O 1
ATOM 3743 N N . SER A 1 491 ? 26.616 -6.471 -4.201 1.00 49.88 491 SER A N 1
ATOM 3744 C CA . SER A 1 491 ? 26.451 -6.815 -2.797 1.00 49.88 491 SER A CA 1
ATOM 3745 C C . SER A 1 491 ? 25.897 -8.241 -2.793 1.00 49.88 491 SER A C 1
ATOM 3747 O O . SER A 1 491 ? 24.870 -8.486 -3.421 1.00 49.88 491 SER A O 1
ATOM 3749 N N . GLN A 1 492 ? 26.563 -9.188 -2.143 1.00 47.03 492 GLN A N 1
ATOM 3750 C CA . GLN A 1 492 ? 26.185 -10.607 -2.128 1.00 47.03 492 GLN A CA 1
ATOM 3751 C C . GLN A 1 492 ? 24.815 -10.922 -1.469 1.00 47.03 492 GLN A C 1
ATOM 3753 O O . GLN A 1 492 ? 24.641 -12.007 -0.935 1.00 47.03 492 GLN A O 1
ATOM 3758 N N . VAL A 1 493 ? 23.827 -10.023 -1.429 1.00 49.69 493 VAL A N 1
ATOM 3759 C CA . VAL A 1 493 ? 22.716 -10.116 -0.463 1.00 49.69 493 VAL A CA 1
ATOM 3760 C C . VAL A 1 493 ? 21.362 -9.662 -1.034 1.00 49.69 493 VAL A C 1
ATOM 3762 O O . VAL A 1 493 ? 20.581 -9.031 -0.335 1.00 49.69 493 VAL A O 1
ATOM 3765 N N . CYS A 1 494 ? 21.058 -9.965 -2.301 1.00 47.06 494 CYS A N 1
ATOM 3766 C CA . CYS A 1 494 ? 19.656 -9.984 -2.760 1.00 47.06 494 CYS A CA 1
ATOM 3767 C C . CYS A 1 494 ? 19.078 -11.406 -2.704 1.00 47.06 494 CYS A C 1
ATOM 3769 O O . CYS A 1 494 ? 17.969 -11.592 -2.222 1.00 47.06 494 CYS A O 1
ATOM 3771 N N . GLY A 1 495 ? 19.845 -12.424 -3.116 1.00 43.09 495 GLY A N 1
ATOM 3772 C CA . GLY A 1 495 ? 19.411 -13.827 -3.050 1.00 43.09 495 GLY A CA 1
ATOM 3773 C C . GLY A 1 495 ? 19.481 -14.471 -1.655 1.00 43.09 495 GLY A C 1
ATOM 3774 O O . GLY A 1 495 ? 18.775 -15.437 -1.390 1.00 43.09 495 GLY A O 1
ATOM 3775 N N . ILE A 1 496 ? 20.323 -13.961 -0.743 1.00 39.97 496 ILE A N 1
ATOM 3776 C CA . ILE A 1 496 ? 20.527 -14.565 0.593 1.00 39.97 496 ILE A CA 1
ATOM 3777 C C . ILE A 1 496 ? 19.441 -14.133 1.594 1.00 39.97 496 ILE A C 1
ATOM 3779 O O . ILE A 1 496 ? 19.077 -14.918 2.463 1.00 39.97 496 ILE A O 1
ATOM 3783 N N . THR A 1 497 ? 18.897 -12.924 1.453 1.00 45.00 497 THR A N 1
ATOM 3784 C CA . THR A 1 497 ? 17.873 -12.338 2.338 1.00 45.00 497 THR A CA 1
ATOM 3785 C C . THR A 1 497 ? 16.454 -12.797 2.037 1.00 45.00 497 THR A C 1
ATOM 3787 O O . THR A 1 497 ? 15.621 -12.783 2.930 1.00 45.00 497 THR A O 1
ATOM 3790 N N . ARG A 1 498 ? 16.215 -13.381 0.855 1.00 47.72 498 ARG A N 1
ATOM 3791 C CA . ARG A 1 498 ? 14.963 -14.075 0.490 1.00 47.72 498 ARG A CA 1
ATOM 3792 C C . ARG A 1 498 ? 14.680 -15.353 1.305 1.00 47.72 498 ARG A C 1
ATOM 3794 O O . ARG A 1 498 ? 13.735 -16.074 1.008 1.00 47.72 498 ARG A O 1
ATOM 3801 N N . LYS A 1 499 ? 15.519 -15.685 2.297 1.00 41.28 499 LYS A N 1
ATOM 3802 C CA . LYS A 1 499 ? 15.522 -16.957 3.043 1.00 41.28 499 LYS A CA 1
ATOM 3803 C C . LYS A 1 499 ? 14.884 -16.863 4.428 1.00 41.28 499 LYS A C 1
ATOM 3805 O O . LYS A 1 499 ? 15.469 -17.328 5.407 1.00 41.28 499 LYS A O 1
ATOM 3810 N N . ALA A 1 500 ? 13.668 -16.345 4.516 1.00 39.00 500 ALA A N 1
ATOM 3811 C CA . ALA A 1 500 ? 12.810 -16.661 5.649 1.00 39.00 500 ALA A CA 1
ATOM 3812 C C . ALA A 1 500 ? 11.747 -17.678 5.190 1.00 39.00 500 ALA A C 1
ATOM 3814 O O . ALA A 1 500 ? 10.833 -17.341 4.453 1.00 39.00 500 ALA A O 1
ATOM 3815 N N . CYS A 1 501 ? 11.905 -18.942 5.605 1.00 43.19 501 CYS A N 1
ATOM 3816 C CA . CYS A 1 501 ? 10.862 -19.983 5.598 1.00 43.19 501 CYS A CA 1
ATOM 3817 C C . CYS A 1 501 ? 10.328 -20.561 4.264 1.00 43.19 501 CYS A C 1
ATOM 3819 O O . CYS A 1 501 ? 9.260 -21.171 4.273 1.00 43.19 501 CYS A O 1
ATOM 3821 N N . GLY A 1 502 ? 11.084 -20.524 3.160 1.00 46.34 502 GLY A N 1
ATOM 3822 C CA . GLY A 1 502 ? 10.734 -21.239 1.919 1.00 46.34 502 GLY A CA 1
ATOM 3823 C C . GLY A 1 502 ? 11.926 -21.489 0.988 1.00 46.34 502 GLY A C 1
ATOM 3824 O O . GLY A 1 502 ? 12.979 -20.867 1.142 1.00 46.34 502 GLY A O 1
ATOM 3825 N N . GLU A 1 503 ? 11.773 -22.427 0.043 1.00 45.88 503 GLU A N 1
ATOM 3826 C CA . GLU A 1 503 ? 12.731 -22.624 -1.057 1.00 45.88 503 GLU A CA 1
ATOM 3827 C C . GLU A 1 503 ? 12.766 -21.358 -1.933 1.00 45.88 503 GLU A C 1
ATOM 3829 O O . GLU A 1 503 ? 11.707 -20.794 -2.221 1.00 45.88 503 GLU A O 1
ATOM 3834 N N . PRO A 1 504 ? 13.949 -20.887 -2.363 1.00 47.34 504 PRO A N 1
ATOM 3835 C CA . PRO A 1 504 ? 14.043 -19.733 -3.244 1.00 47.34 504 PRO A CA 1
ATOM 3836 C C . PRO A 1 504 ? 13.315 -20.023 -4.560 1.00 47.34 504 PRO A C 1
ATOM 3838 O O . PRO A 1 504 ? 13.671 -20.948 -5.289 1.00 47.34 504 PRO A O 1
ATOM 3841 N N . VAL A 1 505 ? 12.312 -19.206 -4.880 1.00 54.44 505 VAL A N 1
ATOM 3842 C CA . VAL A 1 505 ? 11.695 -19.192 -6.208 1.00 54.44 505 VAL A CA 1
ATOM 3843 C C . VAL A 1 505 ? 12.331 -18.050 -6.988 1.00 54.44 505 VAL A C 1
ATOM 3845 O O . VAL A 1 505 ? 11.838 -16.922 -7.007 1.00 54.44 505 VAL A O 1
ATOM 3848 N N . ASP A 1 506 ? 13.504 -18.316 -7.556 1.00 62.75 506 ASP A N 1
ATOM 3849 C CA . ASP A 1 506 ? 14.182 -17.339 -8.398 1.00 62.75 506 ASP A CA 1
ATOM 3850 C C . ASP A 1 506 ? 13.477 -17.236 -9.755 1.00 62.75 506 ASP A C 1
ATOM 3852 O O . ASP A 1 506 ? 13.208 -18.235 -10.421 1.00 62.75 506 ASP A O 1
ATOM 3856 N N . PHE A 1 507 ? 13.197 -16.006 -10.186 1.00 65.00 507 PHE A N 1
ATOM 3857 C CA . PHE A 1 507 ? 12.852 -15.741 -11.577 1.00 65.00 507 PHE A CA 1
ATOM 3858 C C . PHE A 1 507 ? 14.115 -15.879 -12.427 1.00 65.00 507 PHE A C 1
ATOM 3860 O O . PHE A 1 507 ? 15.084 -15.149 -12.207 1.00 65.00 507 PHE A O 1
ATOM 3867 N N . PHE A 1 508 ? 14.098 -16.782 -13.405 1.00 69.44 508 PHE A N 1
ATOM 3868 C CA . PHE A 1 508 ? 15.188 -16.994 -14.351 1.00 69.44 508 PHE A CA 1
ATOM 3869 C C . PHE A 1 508 ? 14.911 -16.197 -15.632 1.00 69.44 508 PHE A C 1
ATOM 3871 O O . PHE A 1 508 ? 14.087 -16.617 -16.453 1.00 69.44 508 PHE A O 1
ATOM 3878 N N . PRO A 1 509 ? 15.609 -15.070 -15.872 1.00 65.88 509 PRO A N 1
ATOM 3879 C CA . PRO A 1 509 ? 15.339 -14.232 -17.040 1.00 65.88 509 PRO A CA 1
ATOM 3880 C C . PRO A 1 509 ? 15.605 -14.960 -18.356 1.00 65.88 509 PRO A C 1
ATOM 3882 O O . PRO A 1 509 ? 14.913 -14.725 -19.335 1.00 65.88 509 PRO A O 1
ATOM 3885 N N . GLY A 1 510 ? 16.547 -15.910 -18.365 1.00 64.50 510 GLY A N 1
ATOM 3886 C CA . GLY A 1 510 ? 16.850 -16.731 -19.540 1.00 64.50 510 GLY A CA 1
ATOM 3887 C C . GLY A 1 510 ? 15.738 -17.674 -19.993 1.00 64.50 510 GLY A C 1
ATOM 3888 O O . GLY A 1 510 ? 15.868 -18.252 -21.065 1.00 64.50 510 GLY A O 1
ATOM 3889 N N . LEU A 1 511 ? 14.668 -17.831 -19.210 1.00 66.38 511 LEU A N 1
ATOM 3890 C CA . LEU A 1 511 ? 13.460 -18.561 -19.609 1.00 66.38 511 LEU A CA 1
ATOM 3891 C C . LEU A 1 511 ? 12.315 -17.625 -20.036 1.00 66.38 511 LEU A C 1
ATOM 3893 O O . LEU A 1 511 ? 11.277 -18.094 -20.495 1.00 66.38 511 LEU A O 1
ATOM 3897 N N . SER A 1 512 ? 12.480 -16.309 -19.876 1.00 69.69 512 SER A N 1
ATOM 3898 C CA . SER A 1 512 ? 11.565 -15.303 -20.414 1.00 69.69 512 SER A CA 1
ATOM 3899 C C . SER A 1 512 ? 11.994 -14.954 -21.831 1.00 69.69 512 SER A C 1
ATOM 3901 O O . SER A 1 512 ? 13.149 -14.603 -22.040 1.00 69.69 512 SER A O 1
ATOM 3903 N N . GLN A 1 513 ? 11.058 -14.960 -22.784 1.00 69.56 513 GLN A N 1
ATOM 3904 C CA . GLN A 1 513 ? 11.329 -14.569 -24.177 1.00 69.56 513 GLN A CA 1
ATOM 3905 C C . GLN A 1 513 ? 11.847 -13.127 -24.293 1.00 69.56 513 GLN A C 1
ATOM 3907 O O . GLN A 1 513 ? 12.570 -12.780 -25.227 1.00 69.56 513 GLN A O 1
ATOM 3912 N N . THR A 1 514 ? 11.492 -12.280 -23.329 1.00 67.50 514 THR A N 1
ATOM 3913 C CA . THR A 1 514 ? 11.809 -10.853 -23.369 1.00 67.50 514 THR A CA 1
ATOM 3914 C C . THR A 1 514 ? 13.067 -10.506 -22.599 1.00 67.50 514 THR A C 1
ATOM 3916 O O . THR A 1 514 ? 13.799 -9.604 -23.003 1.00 67.50 514 THR A O 1
ATOM 3919 N N . PHE A 1 515 ? 13.356 -11.244 -21.530 1.00 67.94 515 PHE A N 1
ATOM 3920 C CA . PHE A 1 515 ? 14.582 -11.070 -20.758 1.00 67.94 515 PHE A CA 1
ATOM 3921 C C . PHE A 1 515 ? 15.660 -12.107 -21.092 1.00 67.94 515 PHE A C 1
ATOM 3923 O O . PHE A 1 515 ? 16.608 -12.268 -20.319 1.00 67.94 515 PHE A O 1
ATOM 3930 N N . GLU A 1 516 ? 15.559 -12.781 -22.246 1.00 64.62 516 GLU A N 1
ATOM 3931 C CA . GLU A 1 516 ? 16.629 -13.651 -22.730 1.00 64.62 516 GLU A CA 1
ATOM 3932 C C . GLU A 1 516 ? 17.962 -12.876 -22.751 1.00 64.62 516 GLU A C 1
ATOM 3934 O O . GLU A 1 516 ? 18.004 -11.746 -23.245 1.00 64.62 516 GLU A O 1
ATOM 3939 N N . PRO A 1 517 ? 19.079 -13.465 -22.282 1.00 62.41 517 PRO A N 1
ATOM 3940 C CA . PRO A 1 517 ? 20.379 -12.798 -22.215 1.00 62.41 517 PRO A CA 1
ATOM 3941 C C . PRO A 1 517 ? 20.848 -12.158 -23.527 1.00 62.41 517 PRO A C 1
ATOM 3943 O O . PRO A 1 517 ? 21.624 -11.209 -23.496 1.00 62.41 517 PRO A O 1
ATOM 3946 N N . ALA A 1 518 ? 20.393 -12.672 -24.674 1.00 57.72 518 ALA A N 1
ATOM 3947 C CA . ALA A 1 518 ? 20.699 -12.116 -25.990 1.00 57.72 518 ALA A CA 1
ATOM 3948 C C . ALA A 1 518 ? 19.978 -10.783 -26.283 1.00 57.72 518 ALA A C 1
ATOM 3950 O O . ALA A 1 518 ? 20.463 -10.007 -27.104 1.00 57.72 518 ALA A O 1
ATOM 3951 N N . ASN A 1 519 ? 18.847 -10.530 -25.618 1.00 54.41 519 ASN A N 1
ATOM 3952 C CA . ASN A 1 519 ? 17.989 -9.355 -25.792 1.00 54.41 519 ASN A CA 1
ATOM 3953 C C . ASN A 1 519 ? 18.206 -8.296 -24.703 1.00 54.41 519 ASN A C 1
ATOM 3955 O O . ASN A 1 519 ? 17.790 -7.148 -24.860 1.00 54.41 519 ASN A O 1
ATOM 3959 N N . LEU A 1 520 ? 18.864 -8.660 -23.600 1.00 57.16 520 LEU A N 1
ATOM 3960 C CA . LEU A 1 520 ? 19.302 -7.696 -22.599 1.00 57.16 520 LEU A CA 1
ATOM 3961 C C . LEU A 1 520 ? 20.449 -6.849 -23.175 1.00 57.16 520 LEU A C 1
ATOM 3963 O O . LEU A 1 520 ? 21.303 -7.382 -23.893 1.00 57.16 520 LEU A O 1
ATOM 3967 N N . PRO A 1 521 ? 20.533 -5.545 -22.847 1.00 54.09 521 PRO A N 1
ATOM 3968 C CA . PRO A 1 521 ? 21.749 -4.788 -23.109 1.00 54.09 521 PRO A CA 1
ATOM 3969 C C . PRO A 1 521 ? 22.927 -5.570 -22.523 1.00 54.09 521 PRO A C 1
ATOM 3971 O O . PRO A 1 521 ? 22.803 -6.146 -21.440 1.00 54.09 521 PRO A O 1
ATOM 3974 N N . SER A 1 522 ? 24.046 -5.651 -23.247 1.00 47.72 522 SER A N 1
ATOM 3975 C CA . SER A 1 522 ? 25.192 -6.459 -22.828 1.00 47.72 522 SER A CA 1
ATOM 3976 C C . SER A 1 522 ? 25.872 -5.833 -21.610 1.00 47.72 522 SER A C 1
ATOM 3978 O O . SER A 1 522 ? 26.920 -5.193 -21.713 1.00 47.72 522 SER A O 1
ATOM 3980 N N . PHE A 1 523 ? 25.283 -6.014 -20.440 1.00 45.69 523 PHE A N 1
ATOM 3981 C CA . PHE A 1 523 ? 25.899 -5.691 -19.176 1.00 45.69 523 PHE A CA 1
ATOM 3982 C C . PHE A 1 523 ? 26.873 -6.824 -18.876 1.00 45.69 523 PHE A C 1
ATOM 3984 O O . PHE A 1 523 ? 26.493 -7.926 -18.485 1.00 45.69 523 PHE A O 1
ATOM 3991 N N . LYS A 1 524 ? 28.160 -6.595 -19.149 1.00 41.38 524 LYS A N 1
ATOM 3992 C CA . LYS A 1 524 ? 29.198 -7.544 -18.745 1.00 41.38 524 LYS A CA 1
ATOM 3993 C C . LYS A 1 524 ? 29.317 -7.483 -17.229 1.00 41.38 524 LYS A C 1
ATOM 3995 O O . LYS A 1 524 ? 29.994 -6.612 -16.691 1.00 41.38 524 LYS A O 1
ATOM 4000 N N . PHE A 1 525 ? 28.662 -8.413 -16.545 1.00 40.00 525 PHE A N 1
ATOM 4001 C CA . PHE A 1 525 ? 28.871 -8.621 -15.120 1.00 40.00 525 PHE A CA 1
ATOM 4002 C C . PHE A 1 525 ? 30.345 -8.981 -14.904 1.00 40.00 525 PHE A C 1
ATOM 4004 O O . PHE A 1 525 ? 30.826 -10.000 -15.397 1.00 40.00 525 PHE A O 1
ATOM 4011 N N . ALA A 1 526 ? 31.087 -8.109 -14.219 1.00 37.38 526 ALA A N 1
ATOM 4012 C CA . ALA A 1 526 ? 32.533 -8.257 -14.059 1.00 37.38 526 ALA A CA 1
ATOM 4013 C C . ALA A 1 526 ? 32.931 -9.543 -13.307 1.00 37.38 526 ALA A C 1
ATOM 4015 O O . ALA A 1 526 ? 34.060 -10.012 -13.456 1.00 37.38 526 ALA A O 1
ATOM 4016 N N . HIS A 1 527 ? 32.008 -10.139 -12.540 1.00 38.84 527 HIS A N 1
ATOM 4017 C CA . HIS A 1 527 ? 32.237 -11.358 -11.770 1.00 38.84 527 HIS A CA 1
ATOM 4018 C C . HIS A 1 527 ? 30.982 -12.251 -11.765 1.00 38.84 527 HIS A C 1
ATOM 4020 O O . HIS A 1 527 ? 29.940 -11.781 -11.305 1.00 38.84 527 HIS A O 1
ATOM 4026 N N . PRO A 1 528 ? 31.050 -13.517 -12.228 1.00 33.56 528 PRO A N 1
ATOM 4027 C CA . PRO A 1 528 ? 29.983 -14.483 -11.978 1.00 33.56 528 PRO A CA 1
ATOM 4028 C C . PRO A 1 528 ? 29.882 -14.762 -10.466 1.00 33.56 528 PRO A C 1
ATOM 4030 O O . PRO A 1 528 ? 30.916 -14.782 -9.784 1.00 33.56 528 PRO A O 1
ATOM 4033 N N . PRO A 1 529 ? 28.674 -14.957 -9.909 1.00 36.91 529 PRO A N 1
ATOM 4034 C CA . PRO A 1 529 ? 28.519 -15.297 -8.501 1.00 36.91 529 PRO A CA 1
ATOM 4035 C C . PRO A 1 529 ? 29.213 -16.634 -8.208 1.00 36.91 529 PRO A C 1
ATOM 4037 O O . PRO A 1 529 ? 29.099 -17.595 -8.962 1.00 36.91 529 PRO A O 1
ATOM 4040 N N . GLY A 1 530 ? 29.982 -16.690 -7.119 1.00 35.50 530 GLY A N 1
ATOM 4041 C CA . GLY A 1 530 ? 30.604 -17.940 -6.687 1.00 35.50 530 GLY A CA 1
ATOM 4042 C C . GLY A 1 530 ? 29.553 -18.905 -6.138 1.00 35.50 530 GLY A C 1
ATOM 4043 O O . GLY A 1 530 ? 28.776 -18.504 -5.273 1.00 35.50 530 GLY A O 1
ATOM 4044 N N . ASP A 1 531 ? 29.576 -20.161 -6.592 1.00 33.22 531 ASP A N 1
ATOM 4045 C CA . ASP A 1 531 ? 28.759 -21.267 -6.070 1.00 33.22 531 ASP A CA 1
ATOM 4046 C C . ASP A 1 531 ? 28.826 -21.323 -4.537 1.00 33.22 531 ASP A C 1
ATOM 4048 O O . ASP A 1 531 ? 29.865 -21.667 -3.962 1.00 33.22 531 ASP A O 1
ATOM 4052 N N . ARG A 1 532 ? 27.736 -20.972 -3.842 1.00 40.00 532 ARG A N 1
ATOM 4053 C CA . ARG A 1 532 ? 27.659 -21.083 -2.376 1.00 40.00 532 ARG A CA 1
ATOM 4054 C C . ARG A 1 532 ? 26.278 -21.531 -1.904 1.00 40.00 532 ARG A C 1
ATOM 4056 O O . ARG A 1 532 ? 25.339 -20.747 -1.819 1.00 40.00 532 ARG A O 1
ATOM 4063 N N . ASN A 1 533 ? 26.210 -22.795 -1.495 1.00 31.31 533 ASN A N 1
ATOM 4064 C CA . ASN A 1 533 ? 25.099 -23.377 -0.747 1.00 31.31 533 ASN A CA 1
ATOM 4065 C C . ASN A 1 533 ? 25.112 -22.858 0.703 1.00 31.31 533 ASN A C 1
ATOM 4067 O O . ASN A 1 533 ? 25.983 -23.230 1.487 1.00 31.31 533 ASN A O 1
ATOM 4071 N N . LEU A 1 534 ? 24.148 -22.015 1.074 1.00 32.94 534 LEU A N 1
ATOM 4072 C CA . LEU A 1 534 ? 23.905 -21.592 2.461 1.00 32.94 534 LEU A CA 1
ATOM 4073 C C . LEU A 1 534 ? 22.509 -22.060 2.885 1.00 32.94 534 LEU A C 1
ATOM 4075 O O . LEU A 1 534 ? 21.527 -21.686 2.252 1.00 32.94 534 LEU A O 1
ATOM 4079 N N . TYR A 1 535 ? 22.410 -22.855 3.948 1.00 30.80 535 TYR A N 1
ATOM 4080 C CA . TYR A 1 535 ? 21.136 -23.307 4.516 1.00 30.80 535 TYR A CA 1
ATOM 4081 C C . TYR A 1 535 ? 20.734 -22.390 5.680 1.00 30.80 535 TYR A C 1
ATOM 4083 O O . TYR A 1 535 ? 21.540 -22.171 6.584 1.00 30.80 535 TYR A O 1
ATOM 4091 N N . VAL A 1 536 ? 19.499 -21.880 5.678 1.00 34.78 536 VAL A N 1
ATOM 4092 C CA . VAL A 1 536 ? 18.886 -21.201 6.834 1.00 34.78 536 VAL A CA 1
ATOM 4093 C C . VAL A 1 536 ? 17.947 -22.195 7.515 1.00 34.78 536 VAL A C 1
ATOM 4095 O O . VAL A 1 536 ? 17.177 -22.890 6.856 1.00 34.78 536 VAL A O 1
ATOM 4098 N N . LYS A 1 537 ? 18.051 -22.316 8.840 1.00 31.95 537 LYS A N 1
ATOM 4099 C CA . LYS A 1 537 ? 17.280 -23.272 9.641 1.00 31.95 537 LYS A CA 1
ATOM 4100 C C . LYS A 1 537 ? 16.018 -22.575 10.153 1.00 31.95 537 LYS A C 1
ATOM 4102 O O . LYS A 1 537 ? 16.119 -21.698 11.003 1.00 31.95 537 LYS A O 1
ATOM 4107 N N . CYS A 1 538 ? 14.856 -22.953 9.634 1.00 39.09 538 CYS A N 1
ATOM 4108 C CA . CYS A 1 538 ? 13.572 -22.400 10.066 1.00 39.09 538 CYS A CA 1
ATOM 4109 C C . CYS A 1 538 ? 13.185 -23.002 11.424 1.00 39.09 538 CYS A C 1
ATOM 4111 O O . CYS A 1 538 ? 13.296 -24.217 11.609 1.00 39.09 538 CYS A O 1
ATOM 4113 N N . GLN A 1 539 ? 12.766 -22.174 12.383 1.00 38.16 539 GLN A N 1
ATOM 4114 C CA . GLN A 1 539 ? 12.129 -22.674 13.602 1.00 38.16 539 GLN A CA 1
ATOM 4115 C C . GLN A 1 539 ? 10.674 -23.042 13.292 1.00 38.16 539 GLN A C 1
ATOM 4117 O O . GLN A 1 539 ? 9.989 -22.337 12.559 1.00 38.16 539 GLN A O 1
ATOM 4122 N N . HIS A 1 540 ? 10.269 -24.209 13.792 1.00 38.06 540 HIS A N 1
ATOM 4123 C CA . HIS A 1 540 ? 9.011 -24.890 13.505 1.00 38.06 540 HIS A CA 1
ATOM 4124 C C . HIS A 1 540 ? 7.755 -24.045 13.756 1.00 38.06 540 HIS A C 1
ATOM 4126 O O . HIS A 1 540 ? 7.740 -23.163 14.612 1.00 38.06 540 HIS A O 1
ATOM 4132 N N . SER A 1 541 ? 6.692 -24.419 13.037 1.00 43.59 541 SER A N 1
ATOM 4133 C CA . SER A 1 541 ? 5.292 -24.148 13.360 1.00 43.59 541 SER A CA 1
ATOM 4134 C C . SER A 1 541 ? 5.035 -24.231 14.864 1.00 43.59 541 SER A C 1
ATOM 4136 O O . SER A 1 541 ? 5.488 -25.171 15.521 1.00 43.59 541 SER A O 1
ATOM 4138 N N . CYS A 1 542 ? 4.285 -23.265 15.391 1.00 43.56 542 CYS A N 1
ATOM 4139 C CA . CYS A 1 542 ? 3.768 -23.284 16.755 1.00 43.56 542 CYS A CA 1
ATOM 4140 C C . CYS A 1 542 ? 2.716 -24.406 16.869 1.00 43.56 542 CYS A C 1
ATOM 4142 O O . CYS A 1 542 ? 1.517 -24.157 16.829 1.00 43.56 542 CYS A O 1
ATOM 4144 N N . GLU A 1 543 ? 3.167 -25.660 16.926 1.00 43.25 543 GLU A N 1
ATOM 4145 C CA . GLU A 1 543 ? 2.369 -26.778 17.424 1.00 43.25 543 GLU A CA 1
ATOM 4146 C C . GLU A 1 543 ? 2.471 -26.759 18.952 1.00 43.25 543 GLU A C 1
ATOM 4148 O O . GLU A 1 543 ? 3.475 -27.181 19.533 1.00 43.25 543 GLU A O 1
ATOM 4153 N N . GLY A 1 544 ? 1.437 -26.202 19.584 1.00 37.84 544 GLY A N 1
ATOM 4154 C CA . GLY A 1 544 ? 1.188 -26.225 21.022 1.00 37.84 544 GLY A CA 1
ATOM 4155 C C . GLY A 1 544 ? -0.287 -26.457 21.281 1.00 37.84 544 GLY A C 1
ATOM 4156 O O . GLY A 1 544 ? -1.082 -25.645 20.761 1.00 37.84 544 GLY A O 1
#

Radius of gyration: 25.13 Å; chains: 1; bounding box: 62×86×77 Å